Protein AF-A0A1W9VIG2-F1 (afdb_monomer)

Structure (mmCIF, N/CA/C/O backbone):
data_AF-A0A1W9VIG2-F1
#
_entry.id   AF-A0A1W9VIG2-F1
#
loop_
_atom_site.group_PDB
_atom_site.id
_atom_site.type_symbol
_atom_site.label_atom_id
_atom_site.label_alt_id
_atom_site.label_comp_id
_atom_site.label_asym_id
_atom_site.label_entity_id
_atom_site.label_seq_id
_atom_site.pdbx_PDB_ins_code
_atom_site.Cartn_x
_atom_site.Cartn_y
_atom_site.Cartn_z
_atom_site.occupancy
_atom_site.B_iso_or_equiv
_atom_site.auth_seq_id
_atom_site.auth_comp_id
_atom_site.auth_asym_id
_atom_site.auth_atom_id
_atom_site.pdbx_PDB_model_num
ATOM 1 N N . MET A 1 1 ? -9.504 15.907 23.425 1.00 57.78 1 MET A N 1
ATOM 2 C CA . MET A 1 1 ? -8.546 15.440 24.464 1.00 57.78 1 MET A CA 1
ATOM 3 C C . MET A 1 1 ? -8.395 13.930 24.316 1.00 57.78 1 MET A C 1
ATOM 5 O O . MET A 1 1 ? -9.289 13.315 23.757 1.00 57.78 1 MET A O 1
ATOM 9 N N . ALA A 1 2 ? -7.277 13.333 24.736 1.00 77.12 2 ALA A N 1
ATOM 10 C CA . ALA A 1 2 ? -7.098 11.879 24.689 1.00 77.12 2 ALA A CA 1
ATOM 11 C C . ALA A 1 2 ? -7.827 11.221 25.874 1.00 77.12 2 ALA A C 1
ATOM 13 O O . ALA A 1 2 ? -7.630 11.667 27.001 1.00 77.12 2 ALA A O 1
ATOM 14 N N . PHE A 1 3 ? -8.618 10.169 25.630 1.00 86.19 3 PHE A N 1
ATOM 15 C CA . PHE A 1 3 ? -9.227 9.380 26.706 1.00 86.19 3 PHE A CA 1
ATOM 16 C C . PHE A 1 3 ? -8.155 8.749 27.597 1.00 86.19 3 PHE A C 1
ATOM 18 O O . PHE A 1 3 ? -7.077 8.366 27.121 1.00 86.19 3 PHE A O 1
ATOM 25 N N . THR A 1 4 ? -8.461 8.634 28.885 1.00 88.88 4 THR A N 1
ATOM 26 C CA . THR A 1 4 ? -7.533 8.162 29.915 1.00 88.88 4 THR A CA 1
ATOM 27 C C . THR A 1 4 ? -7.857 6.732 30.373 1.00 88.88 4 THR A C 1
ATOM 29 O O . THR A 1 4 ? -9.026 6.363 30.479 1.00 88.88 4 THR A O 1
ATOM 32 N N . PRO A 1 5 ? -6.850 5.882 30.654 1.00 92.50 5 PRO A N 1
ATOM 33 C CA . PRO A 1 5 ? -7.079 4.578 31.278 1.00 92.50 5 PRO A CA 1
ATOM 34 C C . PRO A 1 5 ? -7.921 4.681 32.557 1.00 92.50 5 PRO A C 1
ATOM 36 O O . PRO A 1 5 ? -7.608 5.464 33.452 1.00 92.50 5 PRO A O 1
ATOM 39 N N . GLY A 1 6 ? -8.979 3.877 32.653 1.00 90.94 6 GLY A N 1
ATOM 40 C CA . GLY A 1 6 ? -9.937 3.882 33.763 1.00 90.94 6 GLY A CA 1
ATOM 41 C C . GLY A 1 6 ? -11.147 4.801 33.565 1.00 90.94 6 GLY A C 1
ATOM 42 O O . GLY A 1 6 ? -12.157 4.611 34.245 1.00 90.94 6 GLY A O 1
ATOM 43 N N . GLU A 1 7 ? -11.089 5.739 32.620 1.00 93.06 7 GLU A N 1
ATOM 44 C CA . GLU A 1 7 ? -12.222 6.579 32.227 1.00 93.06 7 GLU A CA 1
ATOM 45 C C . GLU A 1 7 ? -13.364 5.740 31.642 1.00 93.06 7 GLU A C 1
ATOM 47 O O . GLU A 1 7 ? -13.142 4.684 31.042 1.00 93.06 7 GLU A O 1
ATOM 52 N N . THR A 1 8 ? -14.602 6.200 31.819 1.00 92.38 8 THR A N 1
ATOM 53 C CA . THR A 1 8 ? -15.784 5.559 31.231 1.00 92.38 8 THR A CA 1
ATOM 54 C C . THR A 1 8 ? -16.373 6.451 30.150 1.00 92.38 8 THR A C 1
ATOM 56 O O . THR A 1 8 ? -16.914 7.514 30.439 1.00 92.38 8 THR A O 1
ATOM 59 N N . VAL A 1 9 ? -16.303 5.976 28.911 1.00 90.50 9 VAL A N 1
ATOM 60 C CA . VAL A 1 9 ? -16.833 6.631 27.716 1.00 90.50 9 VAL A CA 1
ATOM 61 C C . VAL A 1 9 ? -18.117 5.904 27.332 1.00 90.50 9 VAL A C 1
ATOM 63 O O . VAL A 1 9 ? -18.091 4.777 26.836 1.00 90.50 9 VAL A O 1
ATOM 66 N N . GLY A 1 10 ? -19.270 6.506 27.627 1.00 87.94 10 GLY A N 1
ATOM 67 C CA . GLY A 1 10 ? -20.563 5.830 27.473 1.00 87.94 10 GLY A CA 1
ATOM 68 C C . GLY A 1 10 ? -20.666 4.587 28.368 1.00 87.94 10 GLY A C 1
ATOM 69 O O . GLY A 1 10 ? -20.595 4.697 29.587 1.00 87.94 10 GLY A O 1
ATOM 70 N N . SER A 1 11 ? -20.831 3.401 27.770 1.00 90.50 11 SER A N 1
ATOM 71 C CA . SER A 1 11 ? -20.869 2.110 28.494 1.00 90.50 11 SER A CA 1
ATOM 72 C C . SER A 1 11 ? -19.514 1.389 28.534 1.00 90.50 11 SER A C 1
ATOM 74 O O . SER A 1 11 ? -19.434 0.231 28.954 1.00 90.50 11 SER A O 1
ATOM 76 N N . TYR A 1 12 ? -18.452 2.043 28.064 1.00 95.56 12 TYR A N 1
ATOM 77 C CA . TYR A 1 12 ? -17.158 1.420 27.825 1.00 95.56 12 TYR A CA 1
ATOM 78 C C . TYR A 1 12 ? -16.102 1.983 28.766 1.00 95.56 12 TYR A C 1
ATOM 80 O O . TYR A 1 12 ? -15.853 3.187 28.790 1.00 95.56 12 TYR A O 1
ATOM 88 N N . ARG A 1 13 ? -15.443 1.108 29.525 1.00 96.31 13 ARG A N 1
ATOM 89 C CA . ARG A 1 13 ? -14.324 1.501 30.385 1.00 96.31 13 ARG A CA 1
ATOM 90 C C . ARG A 1 13 ? -13.019 1.395 29.608 1.00 96.31 13 ARG A C 1
ATOM 92 O O . ARG A 1 13 ? -12.656 0.297 29.191 1.00 96.31 13 ARG A O 1
ATOM 99 N N . ILE A 1 14 ? -12.309 2.501 29.439 1.00 96.75 14 ILE A N 1
ATOM 100 C CA . ILE A 1 14 ? -11.027 2.545 28.733 1.00 96.75 14 ILE A CA 1
ATOM 101 C C . ILE A 1 14 ? -9.986 1.754 29.528 1.00 96.75 14 ILE A C 1
ATOM 103 O O . ILE A 1 14 ? -9.807 1.975 30.725 1.00 96.75 14 ILE A O 1
ATOM 107 N N . ILE A 1 15 ? -9.313 0.814 28.867 1.00 96.75 15 ILE A N 1
ATOM 108 C CA . ILE A 1 15 ? -8.236 0.014 29.459 1.00 96.75 15 ILE A CA 1
ATOM 109 C C . ILE A 1 15 ? -6.900 0.675 29.144 1.00 96.75 15 ILE A C 1
ATOM 111 O O . ILE A 1 15 ? -6.163 1.050 30.048 1.00 96.75 15 ILE A O 1
ATOM 115 N N . GLU A 1 16 ? -6.598 0.834 27.859 1.00 95.31 16 GLU A N 1
ATOM 116 C CA . GLU A 1 16 ? -5.313 1.349 27.397 1.00 95.31 16 GLU A CA 1
ATOM 117 C C . GLU A 1 16 ? -5.416 1.892 25.971 1.00 95.31 16 GLU A C 1
ATOM 119 O O . GLU A 1 16 ? -6.346 1.583 25.221 1.00 95.31 16 GLU A O 1
ATOM 124 N N . LYS A 1 17 ? -4.438 2.706 25.583 1.00 94.31 17 LYS A N 1
ATOM 125 C CA . LYS A 1 17 ? -4.266 3.163 24.206 1.00 94.31 17 LYS A CA 1
ATOM 126 C C . LYS A 1 17 ? -3.491 2.098 23.429 1.00 94.31 17 LYS A C 1
ATOM 128 O O . LYS A 1 17 ? -2.382 1.763 23.824 1.00 94.31 17 LYS A O 1
ATOM 133 N N . ILE A 1 18 ? -4.051 1.620 22.319 1.00 90.06 18 ILE A N 1
ATOM 134 C CA . ILE A 1 18 ? -3.458 0.548 21.496 1.00 90.06 18 ILE A CA 1
ATOM 135 C C . ILE A 1 18 ? -2.949 1.030 20.136 1.00 90.06 18 ILE A C 1
ATOM 137 O O . ILE A 1 18 ? -2.193 0.327 19.479 1.00 90.06 18 ILE A O 1
ATOM 141 N N . GLY A 1 19 ? -3.334 2.232 19.701 1.00 82.75 19 GLY A N 1
ATOM 142 C CA . GLY A 1 19 ? -2.876 2.781 18.428 1.00 82.75 19 GLY A CA 1
ATOM 143 C C . GLY A 1 19 ? -3.032 4.292 18.343 1.00 82.75 19 GLY A C 1
ATOM 144 O O . GLY A 1 19 ? -3.885 4.893 18.998 1.00 82.75 19 GLY A O 1
ATOM 145 N N . HIS A 1 20 ? -2.194 4.920 17.527 1.00 79.94 20 HIS A N 1
ATOM 146 C CA . HIS A 1 20 ? -2.248 6.347 17.235 1.00 79.94 20 HIS A CA 1
ATOM 147 C C . HIS A 1 20 ? -1.808 6.594 15.800 1.00 79.94 20 HIS A C 1
ATOM 149 O O . HIS A 1 20 ? -0.765 6.096 15.383 1.00 79.94 20 HIS A O 1
ATOM 155 N N . GLY A 1 21 ? -2.582 7.384 15.070 1.00 68.88 21 GLY A N 1
ATOM 156 C CA . GLY A 1 21 ? -2.207 7.907 13.764 1.00 68.88 21 GLY A CA 1
ATOM 157 C C . GLY A 1 21 ? -2.680 9.348 13.608 1.00 68.88 21 GLY A C 1
ATOM 158 O O . GLY A 1 21 ? -3.370 9.878 14.479 1.00 68.88 21 GLY A O 1
ATOM 159 N N . GLY A 1 22 ? -2.353 9.969 12.472 1.00 63.25 22 GLY A N 1
ATOM 160 C CA . GLY A 1 22 ? -2.697 11.374 12.210 1.00 63.25 22 GLY A CA 1
ATOM 161 C C . GLY A 1 22 ? -4.202 11.679 12.252 1.00 63.25 22 GLY A C 1
ATOM 162 O O . GLY A 1 22 ? -4.593 12.788 12.593 1.00 63.25 22 GLY A O 1
ATOM 163 N N . MET A 1 23 ? -5.063 10.693 11.964 1.00 69.00 23 MET A N 1
ATOM 164 C CA . MET A 1 23 ? -6.525 10.875 11.940 1.00 69.00 23 MET A CA 1
ATOM 165 C C . MET A 1 23 ? -7.241 10.505 13.232 1.00 69.00 23 MET A C 1
ATOM 167 O O . MET A 1 23 ? -8.347 10.985 13.474 1.00 69.00 23 MET A O 1
ATOM 171 N N . ALA A 1 24 ? -6.684 9.578 14.007 1.00 79.62 24 ALA A N 1
ATOM 172 C CA . ALA A 1 24 ? -7.426 8.913 15.063 1.00 79.62 24 ALA A CA 1
ATOM 173 C C . ALA A 1 24 ? -6.507 8.277 16.103 1.00 79.62 24 ALA A C 1
ATOM 175 O O . ALA A 1 24 ? -5.365 7.901 15.831 1.00 79.62 24 ALA A O 1
ATOM 176 N N . THR A 1 25 ? -7.054 8.098 17.296 1.00 87.31 25 THR A N 1
ATOM 177 C CA . THR A 1 25 ? -6.453 7.306 18.364 1.00 87.31 25 THR A CA 1
ATOM 178 C C . THR A 1 25 ? -7.357 6.119 18.666 1.00 87.31 25 THR A C 1
ATOM 180 O O . THR A 1 25 ? -8.574 6.272 18.746 1.00 87.31 25 THR A O 1
ATOM 183 N N . VAL A 1 26 ? -6.767 4.934 18.809 1.00 91.06 26 VAL A N 1
ATOM 184 C CA . VAL A 1 26 ? -7.494 3.694 19.089 1.00 91.06 26 VAL A CA 1
ATOM 185 C C . VAL A 1 26 ? -7.183 3.240 20.509 1.00 91.06 26 VAL A C 1
ATOM 187 O O . VAL A 1 26 ? -6.020 3.171 20.915 1.00 91.06 26 VAL A O 1
ATOM 190 N N . TYR A 1 27 ? -8.231 2.911 21.251 1.00 95.00 27 TYR A N 1
ATOM 191 C CA . TYR A 1 27 ? -8.174 2.436 22.625 1.00 95.00 27 TYR A CA 1
ATOM 192 C C . TYR A 1 27 ? -8.756 1.035 22.725 1.00 95.00 27 TYR A C 1
ATOM 194 O O . TYR A 1 27 ? -9.765 0.733 22.089 1.00 95.00 27 TYR A O 1
ATOM 202 N N . LYS A 1 28 ? -8.164 0.195 23.568 1.00 96.62 28 LYS A N 1
ATOM 203 C CA . LYS A 1 28 ? -8.838 -0.993 24.079 1.00 96.62 28 LYS A CA 1
ATOM 204 C C . LYS A 1 28 ? -9.769 -0.554 25.204 1.00 96.62 28 LYS A C 1
ATOM 206 O O . LYS A 1 28 ? -9.359 0.189 26.099 1.00 96.62 28 LYS A O 1
ATOM 211 N N . ALA A 1 29 ? -11.008 -1.016 25.173 1.00 97.31 29 ALA A N 1
ATOM 212 C CA . ALA A 1 29 ? -11.997 -0.737 26.200 1.00 97.31 29 ALA A CA 1
ATOM 213 C C . ALA A 1 29 ? -12.757 -2.010 26.574 1.00 97.31 29 ALA A C 1
ATOM 215 O O . ALA A 1 29 ? -12.857 -2.944 25.784 1.00 97.31 29 ALA A O 1
ATOM 216 N N . TYR A 1 30 ? -13.320 -2.029 27.773 1.00 97.38 30 TYR A N 1
ATOM 217 C CA . TYR A 1 30 ? -14.137 -3.123 28.271 1.00 97.38 30 TYR A CA 1
ATOM 218 C C . TYR A 1 30 ? -15.609 -2.715 28.287 1.00 97.38 30 TYR A C 1
ATOM 220 O O . TYR A 1 30 ? -15.977 -1.709 28.902 1.00 97.38 30 TYR A O 1
ATOM 228 N N . HIS A 1 31 ? -16.454 -3.498 27.620 1.00 96.44 31 HIS A N 1
ATOM 229 C CA . HIS A 1 31 ? -17.899 -3.313 27.602 1.00 96.44 31 HIS A CA 1
ATOM 230 C C . HIS A 1 31 ? -18.546 -4.177 28.689 1.00 96.44 31 HIS A C 1
ATOM 232 O O . HIS A 1 31 ? -18.899 -5.333 28.452 1.00 96.44 31 HIS A O 1
ATOM 238 N N . ALA A 1 32 ? -18.711 -3.607 29.884 1.00 91.75 32 ALA A N 1
ATOM 239 C CA . ALA A 1 32 ? -19.176 -4.344 31.060 1.00 91.75 32 ALA A CA 1
ATOM 240 C C . ALA A 1 32 ? -20.542 -5.045 30.895 1.00 91.75 32 ALA A C 1
ATOM 242 O O . ALA A 1 32 ? -20.654 -6.183 31.346 1.00 91.75 32 ALA A O 1
ATOM 243 N N . PRO A 1 33 ? -21.560 -4.452 30.235 1.00 92.38 33 PRO A N 1
ATOM 244 C CA . PRO A 1 33 ? -22.855 -5.114 30.054 1.00 92.38 33 PRO A CA 1
ATOM 245 C C . PRO A 1 33 ? -22.812 -6.426 29.260 1.00 92.38 33 PRO A C 1
ATOM 247 O O . PRO A 1 33 ? -23.665 -7.282 29.475 1.00 92.38 33 PRO A O 1
ATOM 250 N N . LEU A 1 34 ? -21.857 -6.581 28.334 1.00 93.38 34 LEU A N 1
ATOM 251 C CA . LEU A 1 34 ? -21.713 -7.785 27.500 1.00 93.38 34 LEU A CA 1
ATOM 252 C C . LEU A 1 34 ? -20.462 -8.606 27.834 1.00 93.38 34 LEU A C 1
ATOM 254 O O . LEU A 1 34 ? -20.159 -9.530 27.086 1.00 93.38 34 LEU A O 1
ATOM 258 N N . ASP A 1 35 ? -19.740 -8.248 28.900 1.00 94.19 35 ASP A N 1
ATOM 259 C CA . ASP A 1 35 ? -18.517 -8.925 29.354 1.00 94.19 35 ASP A CA 1
ATOM 260 C C . ASP A 1 35 ? -17.526 -9.211 28.207 1.00 94.19 35 ASP A C 1
ATOM 262 O O . ASP A 1 35 ? -17.148 -10.349 27.929 1.00 94.19 35 ASP A O 1
ATOM 266 N N . ARG A 1 36 ? -17.162 -8.161 27.454 1.00 95.69 36 ARG A N 1
ATOM 267 C CA . ARG A 1 36 ? -16.256 -8.286 26.301 1.00 95.69 36 ARG A CA 1
ATOM 268 C C . ARG A 1 36 ? -15.331 -7.091 26.125 1.00 95.69 36 ARG A C 1
ATOM 270 O O . ARG A 1 36 ? -15.713 -5.950 26.392 1.00 95.69 36 ARG A O 1
ATOM 277 N N . ASP A 1 37 ? -14.160 -7.354 25.558 1.00 97.38 37 ASP A N 1
ATOM 278 C CA . ASP A 1 37 ? -13.250 -6.318 25.074 1.00 97.38 37 ASP A CA 1
ATOM 279 C C . ASP A 1 37 ? -13.705 -5.768 23.709 1.00 97.38 37 ASP A C 1
ATOM 281 O O . ASP A 1 37 ? -14.182 -6.497 22.831 1.00 97.38 37 ASP A O 1
ATOM 285 N N . VAL A 1 38 ? -13.540 -4.461 23.524 1.00 97.06 38 VAL A N 1
ATOM 286 C CA . VAL A 1 38 ? -13.827 -3.720 22.289 1.00 97.06 38 VAL A CA 1
ATOM 287 C C . VAL A 1 38 ? -12.676 -2.774 21.959 1.00 97.06 38 VAL A C 1
ATOM 289 O O . VAL A 1 38 ? -11.892 -2.393 22.831 1.00 97.06 38 VAL A O 1
ATOM 292 N N . ALA A 1 39 ? -12.574 -2.386 20.693 1.00 95.69 39 ALA A N 1
ATOM 293 C CA . ALA A 1 39 ? -11.712 -1.294 20.270 1.00 95.69 39 ALA A CA 1
ATOM 294 C C . ALA A 1 39 ? -12.563 -0.034 20.067 1.00 95.69 39 ALA A C 1
ATOM 296 O O . ALA A 1 39 ? -13.624 -0.090 19.445 1.00 95.69 39 ALA A O 1
ATOM 297 N N . ILE A 1 40 ? -12.100 1.097 20.594 1.00 94.12 40 ILE A N 1
ATOM 298 C CA . ILE A 1 40 ? -12.727 2.411 20.436 1.00 94.12 40 ILE A CA 1
ATOM 299 C C . ILE A 1 40 ? -11.796 3.293 19.624 1.00 94.12 40 ILE A C 1
ATOM 301 O O . ILE A 1 40 ? -10.699 3.625 20.075 1.00 94.12 40 ILE A O 1
ATOM 305 N N . LYS A 1 41 ? -12.238 3.683 18.431 1.00 90.88 41 LYS A N 1
ATOM 306 C CA . LYS A 1 41 ? -11.527 4.614 17.558 1.00 90.88 41 LYS A CA 1
ATOM 307 C C . LYS A 1 41 ? -12.103 6.011 17.732 1.00 90.88 41 LYS A C 1
ATOM 309 O O . LYS A 1 41 ? -13.260 6.251 17.404 1.00 90.88 41 LYS A O 1
ATOM 314 N N . VAL A 1 42 ? -11.280 6.922 18.230 1.00 87.94 42 VAL A N 1
ATOM 315 C CA . VAL A 1 42 ? -11.617 8.327 18.478 1.00 87.94 42 VAL A CA 1
ATOM 316 C C . VAL A 1 42 ? -10.925 9.171 17.430 1.00 87.94 42 VAL A C 1
ATOM 318 O O . VAL A 1 42 ? -9.722 9.012 17.212 1.00 87.94 42 VAL A O 1
ATOM 321 N N . LEU A 1 43 ? -11.657 10.058 16.772 1.00 78.12 43 LEU A N 1
ATOM 322 C CA . LEU A 1 43 ? -11.063 10.920 15.758 1.00 78.12 43 LEU A CA 1
ATOM 323 C C . LEU A 1 43 ? -10.271 12.081 16.353 1.00 78.12 43 LEU A C 1
ATOM 325 O O . LEU A 1 43 ? -10.462 12.475 17.499 1.00 78.12 43 LEU A O 1
ATOM 329 N N . HIS A 1 44 ? -9.365 12.636 15.551 1.00 72.50 44 HIS A N 1
ATOM 330 C CA . HIS A 1 44 ? -8.559 13.776 15.955 1.00 72.50 44 HIS A CA 1
ATOM 331 C C . HIS A 1 44 ? -9.430 15.034 16.186 1.00 72.50 44 HIS A C 1
ATOM 333 O O . HIS A 1 44 ? -10.302 15.330 15.365 1.00 72.50 44 HIS A O 1
ATOM 339 N N . PRO A 1 45 ? -9.154 15.848 17.227 1.00 66.12 45 PRO A N 1
ATOM 340 C CA . PRO A 1 45 ? -9.923 17.059 17.534 1.00 66.12 45 PRO A CA 1
ATOM 341 C C . PRO A 1 45 ? -9.999 18.095 16.406 1.00 66.12 45 PRO A C 1
ATOM 343 O O . PRO A 1 45 ? -10.896 18.932 16.407 1.00 66.12 45 PRO A O 1
ATOM 346 N N . ALA A 1 46 ? -9.080 18.040 15.435 1.00 64.12 46 ALA A N 1
ATOM 347 C CA . ALA A 1 46 ? -9.103 18.894 14.244 1.00 64.12 46 ALA A CA 1
ATOM 348 C C . ALA A 1 46 ? -10.432 18.792 13.467 1.00 64.12 46 ALA A C 1
ATOM 350 O O . ALA A 1 46 ? -10.851 19.760 12.840 1.00 64.12 46 ALA A O 1
ATOM 351 N N . PHE A 1 47 ? -11.134 17.659 13.573 1.00 64.31 47 PHE A N 1
ATOM 352 C CA . PHE A 1 47 ? -12.429 17.439 12.928 1.00 64.31 47 PHE A CA 1
ATOM 353 C C . PHE A 1 47 ? -13.629 17.993 13.716 1.00 64.31 47 PHE A C 1
ATOM 355 O O . PHE A 1 47 ? -14.742 18.003 13.194 1.00 64.31 47 PHE A O 1
ATOM 362 N N . LYS A 1 48 ? -13.437 18.486 14.951 1.00 64.56 48 LYS A N 1
ATOM 363 C CA . LYS A 1 48 ? -14.523 19.019 15.800 1.00 64.56 48 LYS A CA 1
ATOM 364 C C . LYS A 1 48 ? -15.121 20.326 15.283 1.00 64.56 48 LYS A C 1
ATOM 366 O O . LYS A 1 48 ? -16.266 20.635 15.592 1.00 64.56 48 LYS A O 1
ATOM 371 N N . ASN A 1 49 ? -14.348 21.095 14.518 1.00 63.97 49 ASN A N 1
ATOM 372 C CA . ASN A 1 49 ? -14.736 22.435 14.075 1.00 63.97 49 ASN A CA 1
ATOM 373 C C . ASN A 1 49 ? -15.577 22.442 12.788 1.00 63.97 49 ASN A C 1
ATOM 375 O O . ASN A 1 49 ? -15.982 23.516 12.355 1.00 63.97 49 ASN A O 1
ATOM 379 N N . ASP A 1 50 ? -15.849 21.278 12.187 1.00 68.94 50 ASP A N 1
ATOM 380 C CA . ASP A 1 50 ? -16.727 21.141 11.022 1.00 68.94 50 ASP A CA 1
ATOM 381 C C . ASP A 1 50 ? -18.094 20.563 11.451 1.00 68.94 50 ASP A C 1
ATOM 383 O O . ASP A 1 50 ? -18.226 19.353 11.668 1.00 68.94 50 ASP A O 1
ATOM 387 N N . PRO A 1 51 ? -19.152 21.395 11.539 1.00 65.62 51 PRO A N 1
ATOM 388 C CA . PRO A 1 51 ? -20.485 20.951 11.949 1.00 65.62 51 PRO A CA 1
ATOM 389 C C . PRO A 1 51 ? -21.106 19.916 11.003 1.00 65.62 51 PRO A C 1
ATOM 391 O O . PRO A 1 51 ? -21.975 19.141 11.406 1.00 65.62 51 PRO A O 1
ATOM 394 N N . GLN A 1 52 ? -20.690 19.891 9.735 1.00 69.88 52 GLN A N 1
ATOM 395 C CA . GLN A 1 52 ? -21.191 18.929 8.761 1.00 69.88 52 GLN A CA 1
ATOM 396 C C . GLN A 1 52 ? -20.441 17.595 8.839 1.00 69.88 52 GLN A C 1
ATOM 398 O O . GLN A 1 52 ? -21.013 16.557 8.482 1.00 69.88 52 GLN A O 1
ATOM 403 N N . PHE A 1 53 ? -19.204 17.592 9.342 1.00 71.69 53 PHE A N 1
ATOM 404 C CA . PHE A 1 53 ? -18.372 16.397 9.458 1.00 71.69 53 PHE A CA 1
ATOM 405 C C . PHE A 1 53 ? -19.043 15.306 10.290 1.00 71.69 53 PHE A C 1
ATOM 407 O O . PHE A 1 53 ? -19.111 14.168 9.833 1.00 71.69 53 PHE A O 1
ATOM 414 N N . PHE A 1 54 ? -19.624 15.640 11.446 1.00 73.31 54 PHE A N 1
ATOM 415 C CA . PHE A 1 54 ? -20.303 14.656 12.298 1.00 73.31 54 PHE A CA 1
ATOM 416 C C . PHE A 1 54 ? -21.442 13.934 11.561 1.00 73.31 54 PHE A C 1
ATOM 418 O O . PHE A 1 54 ? -21.558 12.711 11.617 1.00 73.31 54 PHE A O 1
ATOM 425 N N . SER A 1 55 ? -22.252 14.677 10.799 1.00 75.69 55 SER A N 1
ATOM 426 C CA . SER A 1 55 ? -23.363 14.105 10.028 1.00 75.69 55 SER A CA 1
ATOM 427 C C . SER A 1 55 ? -22.889 13.183 8.894 1.00 75.69 55 SER A C 1
ATOM 429 O O . SER A 1 55 ? -23.495 12.135 8.648 1.00 75.69 55 SER A O 1
ATOM 431 N N . ARG A 1 56 ? -21.777 13.535 8.229 1.00 74.75 56 ARG A N 1
ATOM 432 C CA . ARG A 1 56 ? -21.132 12.692 7.211 1.00 74.75 56 ARG A CA 1
ATOM 433 C C . ARG A 1 56 ? -20.510 11.454 7.851 1.00 74.75 56 ARG A C 1
ATOM 435 O O . ARG A 1 56 ? -20.726 10.351 7.356 1.00 74.75 56 ARG A O 1
ATOM 442 N N . PHE A 1 57 ? -19.835 11.625 8.985 1.00 76.06 57 PHE A N 1
ATOM 443 C CA . PHE A 1 57 ? -19.225 10.545 9.750 1.00 76.06 57 PHE A CA 1
ATOM 444 C C . PHE A 1 57 ? -20.261 9.516 10.183 1.00 76.06 57 PHE A C 1
ATOM 446 O O . PHE A 1 57 ? -20.104 8.326 9.922 1.00 76.06 57 PHE A O 1
ATOM 453 N N . GLN A 1 58 ? -21.369 9.973 10.762 1.00 79.50 58 GLN A N 1
ATOM 454 C CA . GLN A 1 58 ? -22.462 9.101 11.165 1.00 79.50 58 GLN A CA 1
ATOM 455 C C . GLN A 1 58 ? -23.054 8.330 9.975 1.00 79.50 58 GLN A C 1
ATOM 457 O O . GLN A 1 58 ? -23.402 7.156 10.112 1.00 79.50 58 GLN A O 1
ATOM 462 N N . ARG A 1 59 ? -23.194 8.969 8.805 1.00 80.50 59 ARG A N 1
ATOM 463 C CA . ARG A 1 59 ? -23.719 8.311 7.598 1.00 80.50 59 ARG A CA 1
ATOM 464 C C . ARG A 1 59 ? -22.805 7.182 7.130 1.00 80.50 59 ARG A C 1
ATOM 466 O O . ARG A 1 59 ? -23.304 6.098 6.848 1.00 80.50 59 ARG A O 1
ATOM 473 N N . GLU A 1 60 ? -21.506 7.431 7.065 1.00 78.81 60 GLU A N 1
ATOM 474 C CA . GLU A 1 60 ? -20.518 6.450 6.607 1.00 78.81 60 GLU A CA 1
ATOM 475 C C . GLU A 1 60 ? -20.341 5.319 7.632 1.00 78.81 60 GLU A C 1
ATOM 477 O O . GLU A 1 60 ? -20.388 4.147 7.262 1.00 78.81 60 GLU A O 1
ATOM 482 N N . ALA A 1 61 ? -20.305 5.631 8.933 1.00 81.81 61 ALA A N 1
ATOM 483 C CA . ALA A 1 61 ? -20.285 4.622 9.996 1.00 81.81 61 ALA A CA 1
ATOM 484 C C . ALA A 1 61 ? -21.482 3.656 9.905 1.00 81.81 61 ALA A C 1
ATOM 486 O O . ALA A 1 61 ? -21.319 2.451 10.076 1.00 81.81 61 ALA A O 1
ATOM 487 N N . ARG A 1 62 ? -22.680 4.155 9.564 1.00 84.94 62 ARG A N 1
ATOM 488 C CA . ARG A 1 62 ? -23.875 3.314 9.346 1.00 84.94 62 ARG A CA 1
ATOM 489 C C . ARG A 1 62 ? -23.781 2.419 8.114 1.00 84.94 62 ARG A C 1
ATOM 491 O O . ARG A 1 62 ? -24.456 1.396 8.081 1.00 84.94 62 ARG A O 1
ATOM 498 N N . ILE A 1 63 ? -23.038 2.823 7.086 1.00 85.50 63 ILE A N 1
ATOM 499 C CA . ILE A 1 63 ? -22.813 1.999 5.893 1.00 85.50 63 ILE A CA 1
ATOM 500 C C . ILE A 1 63 ? -21.848 0.869 6.253 1.00 85.50 63 ILE A C 1
ATOM 502 O O . ILE A 1 63 ? -22.165 -0.294 6.025 1.00 85.50 63 ILE A O 1
ATOM 506 N N . VAL A 1 64 ? -20.731 1.201 6.904 1.00 86.00 64 VAL A N 1
ATOM 507 C CA . VAL A 1 64 ? -19.715 0.226 7.327 1.00 86.00 64 VAL A CA 1
ATOM 508 C C . VAL A 1 64 ? -20.264 -0.759 8.363 1.00 86.00 64 VAL A C 1
ATOM 510 O O . VAL A 1 64 ? -19.979 -1.948 8.279 1.00 86.00 64 VAL A O 1
ATOM 513 N N . ALA A 1 65 ? -21.114 -0.312 9.292 1.00 88.38 65 ALA A N 1
ATOM 514 C CA . ALA A 1 65 ? -21.733 -1.176 10.303 1.00 88.38 65 ALA A CA 1
ATOM 515 C C . ALA A 1 65 ? -22.682 -2.247 9.737 1.00 88.38 65 ALA A C 1
ATOM 517 O O . ALA A 1 65 ? -23.063 -3.158 10.463 1.00 88.38 65 ALA A O 1
ATOM 518 N N . LYS A 1 66 ? -23.075 -2.153 8.459 1.00 90.38 66 LYS A N 1
ATOM 519 C CA . LYS A 1 66 ? -23.867 -3.193 7.782 1.00 90.38 66 LYS A CA 1
ATOM 520 C C . LYS A 1 66 ? -23.012 -4.300 7.170 1.00 90.38 66 LYS A C 1
ATOM 522 O O . LYS A 1 66 ? -23.573 -5.284 6.699 1.00 90.38 66 LYS A O 1
ATOM 527 N N . LEU A 1 67 ? -21.692 -4.126 7.112 1.00 92.75 67 LEU A N 1
ATOM 528 C CA . LEU A 1 67 ? -20.798 -5.126 6.546 1.00 92.75 67 LEU A CA 1
ATOM 529 C C . LEU A 1 67 ? -20.628 -6.282 7.536 1.00 92.75 67 LEU A C 1
ATOM 531 O O . LEU A 1 67 ? -20.080 -6.112 8.625 1.00 92.75 67 LEU A O 1
ATOM 535 N N . GLU A 1 68 ? -21.061 -7.470 7.127 1.00 93.94 68 GLU A N 1
ATOM 536 C CA . GLU A 1 68 ? -20.955 -8.707 7.899 1.00 93.94 68 GLU A CA 1
ATOM 537 C C . GLU A 1 68 ? -20.142 -9.735 7.107 1.00 93.94 68 GLU A C 1
ATOM 539 O O . GLU A 1 68 ? -20.652 -10.422 6.223 1.00 93.94 68 GLU A O 1
ATOM 544 N N . HIS A 1 69 ? -18.850 -9.840 7.420 1.00 96.88 69 HIS A N 1
ATOM 545 C CA . HIS A 1 69 ? -17.937 -10.758 6.743 1.00 96.88 69 HIS A CA 1
ATOM 546 C C . HIS A 1 69 ? -16.870 -11.285 7.707 1.00 96.88 69 HIS A C 1
ATOM 548 O O . HIS A 1 69 ? -16.399 -10.560 8.582 1.00 96.88 69 HIS A O 1
ATOM 554 N N . SER A 1 70 ? -16.438 -12.538 7.529 1.00 96.06 70 SER A N 1
ATOM 555 C CA . SER A 1 70 ? -15.458 -13.196 8.410 1.00 96.06 70 SER A CA 1
ATOM 556 C C . SER A 1 70 ? -14.095 -12.504 8.455 1.00 96.06 70 SER A C 1
ATOM 558 O O . SER A 1 70 ? -13.366 -12.666 9.428 1.00 96.06 70 SER A O 1
ATOM 560 N N . ASN A 1 71 ? -13.756 -11.745 7.411 1.00 97.31 71 ASN A N 1
ATOM 561 C CA . ASN A 1 71 ? -12.475 -11.050 7.256 1.00 97.31 71 ASN A CA 1
ATOM 562 C C . ASN A 1 71 ? -12.608 -9.521 7.273 1.00 97.31 71 ASN A C 1
ATOM 564 O O . ASN A 1 71 ? -11.690 -8.831 6.846 1.00 97.31 71 ASN A O 1
ATOM 568 N N . ILE A 1 72 ? -13.733 -8.982 7.749 1.00 96.62 72 ILE A N 1
ATOM 569 C CA . ILE A 1 72 ? -13.906 -7.546 8.020 1.00 96.62 72 ILE A CA 1
ATOM 570 C C . ILE A 1 72 ? -14.088 -7.382 9.525 1.00 96.62 72 ILE A C 1
ATOM 572 O O . ILE A 1 72 ? -14.832 -8.146 10.138 1.00 96.62 72 ILE A O 1
ATOM 576 N N . VAL A 1 73 ? -13.410 -6.409 10.137 1.00 95.38 73 VAL A N 1
ATOM 577 C CA . VAL A 1 73 ? -13.602 -6.095 11.559 1.00 95.38 73 VAL A CA 1
ATOM 578 C C . VAL A 1 73 ? -15.018 -5.542 11.765 1.00 95.38 73 VAL A C 1
ATOM 580 O O . VAL A 1 73 ? -15.328 -4.473 11.238 1.00 95.38 73 VAL A O 1
ATOM 583 N N . PRO A 1 74 ? -15.885 -6.217 12.547 1.00 93.50 74 PRO A N 1
ATOM 584 C CA . PRO A 1 74 ? -17.241 -5.736 12.769 1.00 93.50 74 PRO A CA 1
ATOM 585 C C . PRO A 1 74 ? -17.258 -4.413 13.535 1.00 93.50 74 PRO A C 1
ATOM 587 O O . PRO A 1 74 ? -16.609 -4.276 14.579 1.00 93.50 74 PRO A O 1
ATOM 590 N N . VAL A 1 75 ? -18.059 -3.470 13.048 1.00 92.62 75 VAL A N 1
ATOM 591 C CA . VAL A 1 75 ? -18.387 -2.225 13.746 1.00 92.62 75 VAL A CA 1
ATOM 592 C C . VAL A 1 75 ? -19.660 -2.453 14.552 1.00 92.62 75 VAL A C 1
ATOM 594 O O . VAL A 1 75 ? -20.689 -2.837 14.007 1.00 92.62 75 VAL A O 1
ATOM 597 N N . TYR A 1 76 ? -19.585 -2.239 15.862 1.00 91.50 76 TYR A N 1
ATOM 598 C CA . TYR A 1 76 ? -20.696 -2.483 16.779 1.00 91.50 76 TYR A CA 1
ATOM 599 C C . TYR A 1 76 ? -21.558 -1.252 17.011 1.00 91.50 76 TYR A C 1
ATOM 601 O O . TYR A 1 76 ? -22.769 -1.386 17.159 1.00 91.50 76 TYR A O 1
ATOM 609 N N . ASP A 1 77 ? -20.936 -0.079 17.112 1.00 88.81 77 ASP A N 1
ATOM 610 C CA . ASP A 1 77 ? -21.637 1.134 17.516 1.00 88.81 77 ASP A CA 1
ATOM 611 C C . ASP A 1 77 ? -20.897 2.395 17.055 1.00 88.81 77 ASP A C 1
ATOM 613 O O . ASP A 1 77 ? -19.692 2.376 16.793 1.00 88.81 77 ASP A O 1
ATOM 617 N N . PHE A 1 78 ? -21.627 3.501 16.994 1.00 87.19 78 PHE A N 1
ATOM 618 C CA . PHE A 1 78 ? -21.109 4.840 16.754 1.00 87.19 78 PHE A CA 1
ATOM 619 C C . PHE A 1 78 ? -21.805 5.824 17.691 1.00 87.19 78 PHE A C 1
ATOM 621 O O . PHE A 1 78 ? -23.036 5.889 17.723 1.00 87.19 78 PHE A O 1
ATOM 628 N N . SER A 1 79 ? -21.028 6.634 18.405 1.00 88.06 79 SER A N 1
ATOM 629 C CA . SER A 1 79 ? -21.570 7.591 19.366 1.00 88.06 79 SER A CA 1
ATOM 630 C C . SER A 1 79 ? -20.625 8.780 19.572 1.00 88.06 79 SER A C 1
ATOM 632 O O . SER A 1 79 ? -19.612 8.922 18.884 1.00 88.06 79 SER A O 1
ATOM 634 N N . GLU A 1 80 ? -20.976 9.664 20.500 1.00 86.38 80 GLU A N 1
ATOM 635 C CA . GLU A 1 80 ? -20.167 10.811 20.901 1.00 86.38 80 GLU A CA 1
ATOM 636 C C . GLU A 1 80 ? -19.969 10.849 22.416 1.00 86.38 80 GLU A C 1
ATOM 638 O O . GLU A 1 80 ? -20.817 10.398 23.192 1.00 86.38 80 GLU A O 1
ATOM 643 N N . HIS A 1 81 ? -18.834 11.389 22.847 1.00 86.31 81 HIS A N 1
ATOM 644 C CA . HIS A 1 81 ? -18.559 11.665 24.251 1.00 86.31 81 HIS A CA 1
ATOM 645 C C . HIS A 1 81 ? -17.878 13.022 24.369 1.00 86.31 81 HIS A C 1
ATOM 647 O O . HIS A 1 81 ? -16.838 13.241 23.757 1.00 86.31 81 HIS A O 1
ATOM 653 N N . GLU A 1 82 ? -18.496 13.956 25.097 1.00 84.00 82 GLU A N 1
ATOM 654 C CA . GLU A 1 82 ? -17.988 15.332 25.251 1.00 84.00 82 GLU A CA 1
ATOM 655 C C . GLU A 1 82 ? -17.670 16.019 23.901 1.00 84.00 82 GLU A C 1
ATOM 657 O O . GLU A 1 82 ? -16.674 16.731 23.727 1.00 84.00 82 GLU A O 1
ATOM 662 N N . GLY A 1 83 ? -18.524 15.760 22.903 1.00 78.31 83 GLY A N 1
ATOM 663 C CA . GLY A 1 83 ? -18.375 16.267 21.538 1.00 78.31 83 GLY A CA 1
ATOM 664 C C . GLY A 1 83 ? -17.232 15.634 20.734 1.00 78.31 83 GLY A C 1
ATOM 665 O O . GLY A 1 83 ? -16.904 16.139 19.664 1.00 78.31 83 GLY A O 1
ATOM 666 N N . GLU A 1 84 ? -16.589 14.571 21.226 1.00 79.88 84 GLU A N 1
ATOM 667 C CA . GLU A 1 84 ? -15.667 13.737 20.446 1.00 79.88 84 GLU A CA 1
ATOM 668 C C . GLU A 1 84 ? -16.440 12.543 19.848 1.00 79.88 84 GLU A C 1
ATOM 670 O O . GLU A 1 84 ? -16.927 11.692 20.604 1.00 79.88 84 GLU A O 1
ATOM 675 N N . PRO A 1 85 ? -16.572 12.441 18.513 1.00 82.06 85 PRO A N 1
ATOM 676 C CA . PRO A 1 85 ? -17.141 11.258 17.879 1.00 82.06 85 PRO A CA 1
ATOM 677 C C . PRO A 1 85 ? -16.206 10.055 18.030 1.00 82.06 85 PRO A C 1
ATOM 679 O O . PRO A 1 85 ? -14.989 10.161 17.830 1.00 82.06 85 PRO A O 1
ATOM 682 N N . TYR A 1 86 ? -16.781 8.889 18.316 1.00 88.25 86 TYR A N 1
ATOM 683 C CA . TYR A 1 86 ? -16.043 7.634 18.387 1.00 88.25 86 TYR A CA 1
ATOM 684 C C . TYR A 1 86 ? -16.803 6.469 17.752 1.00 88.25 86 TYR A C 1
ATOM 686 O O . TYR A 1 86 ? -18.034 6.413 17.736 1.00 88.25 86 TYR A O 1
ATOM 694 N N . LEU A 1 87 ? -16.032 5.513 17.241 1.00 90.06 87 LEU A N 1
ATOM 695 C CA . LEU A 1 87 ? -16.513 4.264 16.668 1.00 90.06 87 LEU A CA 1
ATOM 696 C C . LEU A 1 87 ? -16.131 3.103 17.583 1.00 90.06 87 LEU A C 1
ATOM 698 O O . LEU A 1 87 ? -14.978 3.006 18.008 1.00 90.06 87 LEU A O 1
ATOM 702 N N . VAL A 1 88 ? -17.080 2.217 17.864 1.00 92.81 88 VAL A N 1
ATOM 703 C CA . VAL A 1 88 ? -16.854 0.991 18.632 1.00 92.81 88 VAL A CA 1
ATOM 704 C C . VAL A 1 88 ? -16.824 -0.180 17.671 1.00 92.81 88 VAL A C 1
ATOM 706 O O . VAL A 1 88 ? -17.765 -0.402 16.912 1.00 92.81 88 VAL A O 1
ATOM 709 N N . MET A 1 89 ? -15.759 -0.962 17.729 1.00 94.44 89 MET A N 1
ATOM 710 C CA . MET A 1 89 ? -15.542 -2.105 16.852 1.00 94.44 89 MET A CA 1
ATOM 711 C C . MET A 1 89 ? -15.014 -3.303 17.633 1.00 94.44 89 MET A C 1
ATOM 713 O O . MET A 1 89 ? -14.622 -3.199 18.803 1.00 94.44 89 MET A O 1
ATOM 717 N N . ARG A 1 90 ? -15.029 -4.472 16.997 1.00 95.25 90 ARG A N 1
ATOM 718 C CA . ARG A 1 90 ? -14.432 -5.679 17.567 1.00 95.25 90 ARG A CA 1
ATOM 719 C C . ARG A 1 90 ? -12.969 -5.423 17.917 1.00 95.25 90 ARG A C 1
ATOM 721 O O . ARG A 1 90 ? -12.196 -4.975 17.080 1.00 95.25 90 ARG A O 1
ATOM 728 N N . TYR A 1 91 ? -12.587 -5.769 19.145 1.00 95.81 91 TYR A N 1
ATOM 729 C CA . TYR A 1 91 ? -11.177 -5.891 19.483 1.00 95.81 91 TYR A CA 1
ATOM 730 C C . TYR A 1 91 ? -10.627 -7.169 18.846 1.00 95.81 91 TYR A C 1
ATOM 732 O O . TYR A 1 91 ? -11.096 -8.273 19.139 1.00 95.81 91 TYR A O 1
ATOM 740 N N . VAL A 1 92 ? -9.667 -7.011 17.941 1.00 94.62 92 VAL A N 1
ATOM 741 C CA . VAL A 1 92 ? -8.931 -8.114 17.323 1.00 94.62 92 VAL A CA 1
ATOM 742 C C . VAL A 1 92 ? -7.577 -8.195 18.013 1.00 94.62 92 VAL A C 1
ATOM 744 O O . VAL A 1 92 ? -6.798 -7.248 17.966 1.00 94.62 92 VAL A O 1
ATOM 747 N N . GLN A 1 93 ? -7.314 -9.313 18.688 1.00 92.88 93 GLN A N 1
ATOM 748 C CA . GLN A 1 93 ? -6.022 -9.560 19.316 1.00 92.88 93 GLN A CA 1
ATOM 749 C C . GLN A 1 93 ? -5.033 -10.039 18.251 1.00 92.88 93 GLN A C 1
ATOM 751 O O . GLN A 1 93 ? -5.178 -11.143 17.727 1.00 92.88 93 GLN A O 1
ATOM 756 N N . GLY A 1 94 ? -4.044 -9.211 17.934 1.00 92.31 94 GLY A N 1
ATOM 757 C CA . GLY A 1 94 ? -3.064 -9.483 16.892 1.00 92.31 94 GLY A CA 1
ATOM 758 C C . GLY A 1 94 ? -2.293 -8.229 16.496 1.00 92.31 94 GLY A C 1
ATOM 759 O O . GLY A 1 94 ? -2.548 -7.149 17.033 1.00 92.31 94 GLY A O 1
ATOM 760 N N . ASP A 1 95 ? -1.387 -8.391 15.541 1.00 91.94 95 ASP A N 1
ATOM 761 C CA . ASP A 1 95 ? -0.586 -7.309 14.973 1.00 91.94 95 ASP A CA 1
ATOM 762 C C . ASP A 1 95 ? -1.127 -6.908 13.598 1.00 91.94 95 ASP A C 1
ATOM 764 O O . ASP A 1 95 ? -1.949 -7.596 12.998 1.00 91.94 95 ASP A O 1
ATOM 768 N N . THR A 1 96 ? -0.696 -5.759 13.085 1.00 93.88 96 THR A N 1
ATOM 769 C CA . THR A 1 96 ? -0.986 -5.398 11.687 1.00 93.88 96 THR A CA 1
ATOM 770 C C . THR A 1 96 ? 0.026 -6.061 10.753 1.00 93.88 96 THR A C 1
ATOM 772 O O . THR A 1 96 ? 1.089 -6.490 11.192 1.00 93.88 96 THR A O 1
ATOM 775 N N . LEU A 1 97 ? -0.247 -6.101 9.451 1.00 95.12 97 LEU A N 1
ATOM 776 C CA . LEU A 1 97 ? 0.719 -6.577 8.460 1.00 95.12 97 LEU A CA 1
ATOM 777 C C . LEU A 1 97 ? 1.976 -5.686 8.424 1.00 95.12 97 LEU A C 1
ATOM 779 O O . LEU A 1 97 ? 3.060 -6.161 8.110 1.00 95.12 97 LEU A O 1
ATOM 783 N N . LYS A 1 98 ? 1.865 -4.404 8.798 1.00 91.88 98 LYS A N 1
ATOM 784 C CA . LYS A 1 98 ? 2.964 -3.430 8.695 1.00 91.88 98 LYS A CA 1
ATOM 785 C C . LYS A 1 98 ? 4.259 -3.859 9.422 1.00 91.88 98 LYS A C 1
ATOM 787 O O . LYS A 1 98 ? 5.287 -3.888 8.755 1.00 91.88 98 LYS A O 1
ATOM 792 N N . PRO A 1 99 ? 4.267 -4.210 10.726 1.00 87.81 99 PRO A N 1
ATOM 793 C CA . PRO A 1 99 ? 5.464 -4.742 11.386 1.00 87.81 99 PRO A CA 1
ATOM 794 C C . PRO A 1 99 ? 6.032 -6.011 10.745 1.00 87.81 99 PRO A C 1
ATOM 796 O O . PRO A 1 99 ? 7.231 -6.242 10.820 1.00 87.81 99 PRO A O 1
ATOM 799 N N . HIS A 1 100 ? 5.195 -6.832 10.105 1.00 87.62 100 HIS A N 1
ATOM 800 C CA . HIS A 1 100 ? 5.661 -8.061 9.467 1.00 87.62 100 HIS A CA 1
ATOM 801 C C . HIS A 1 100 ? 6.492 -7.752 8.217 1.00 87.62 100 HIS A C 1
ATOM 803 O O . HIS A 1 100 ? 7.512 -8.398 8.006 1.00 87.62 100 HIS A O 1
ATOM 809 N N . LEU A 1 101 ? 6.112 -6.725 7.447 1.00 88.25 101 LEU A N 1
ATOM 810 C CA . LEU A 1 101 ? 6.850 -6.285 6.254 1.00 88.25 101 LEU A CA 1
ATOM 811 C C . LEU A 1 101 ? 8.162 -5.557 6.585 1.00 88.25 101 LEU A C 1
ATOM 813 O O . LEU A 1 101 ? 9.043 -5.454 5.739 1.00 88.25 101 LEU A O 1
ATOM 817 N N . GLN A 1 102 ? 8.343 -5.100 7.829 1.00 81.81 102 GLN A N 1
ATOM 818 C CA . GLN A 1 102 ? 9.625 -4.543 8.282 1.00 81.81 102 GLN A CA 1
ATOM 819 C C . GLN A 1 102 ? 10.730 -5.603 8.379 1.00 81.81 102 GLN A C 1
ATOM 821 O O . GLN A 1 102 ? 11.904 -5.244 8.387 1.00 81.81 102 GLN A O 1
ATOM 826 N N . ASN A 1 103 ? 10.366 -6.888 8.433 1.00 76.38 103 ASN A N 1
ATOM 827 C CA . ASN A 1 103 ? 11.314 -8.002 8.481 1.00 76.38 103 ASN A CA 1
ATOM 828 C C . ASN A 1 103 ? 11.785 -8.450 7.084 1.00 76.38 103 ASN A C 1
ATOM 830 O O . ASN A 1 103 ? 12.520 -9.428 6.986 1.00 76.38 103 ASN A O 1
ATOM 834 N N . GLY A 1 104 ? 11.364 -7.758 6.020 1.00 80.75 104 GLY A N 1
ATOM 835 C CA . GLY A 1 104 ? 11.698 -8.084 4.635 1.00 80.75 104 GLY A CA 1
ATOM 836 C C . GLY A 1 104 ? 10.522 -8.661 3.835 1.00 80.75 104 GLY A C 1
ATOM 837 O O . GLY A 1 104 ? 9.391 -8.710 4.332 1.00 80.75 104 GLY A O 1
ATOM 838 N N . PRO A 1 105 ? 10.771 -9.063 2.574 1.00 88.81 105 PRO A N 1
ATOM 839 C CA . PRO A 1 105 ? 9.750 -9.645 1.711 1.00 88.81 105 PRO A CA 1
ATOM 840 C C . PRO A 1 105 ? 9.220 -10.972 2.269 1.00 88.81 105 PRO A C 1
ATOM 842 O O . PRO A 1 105 ? 9.944 -11.765 2.871 1.00 88.81 105 PRO A O 1
ATOM 845 N N . LEU A 1 106 ? 7.941 -11.229 2.026 1.00 89.25 106 LEU A N 1
ATOM 846 C CA . LEU A 1 106 ? 7.265 -12.476 2.351 1.00 89.25 106 LEU A CA 1
ATOM 847 C C . LEU A 1 106 ? 7.474 -13.510 1.246 1.00 89.25 106 LEU A C 1
ATOM 849 O O . LEU A 1 106 ? 7.529 -13.190 0.057 1.00 89.25 106 LEU A O 1
ATOM 853 N N . LEU A 1 107 ? 7.478 -14.784 1.637 1.00 87.75 107 LEU A N 1
ATOM 854 C CA . LEU A 1 107 ? 7.443 -15.882 0.676 1.00 87.75 107 LEU A CA 1
ATOM 855 C C . LEU A 1 107 ? 6.146 -15.819 -0.153 1.00 87.75 107 LEU A C 1
ATOM 857 O O . LEU A 1 107 ? 5.077 -15.568 0.417 1.00 87.75 107 LEU A O 1
ATOM 861 N N . PRO A 1 108 ? 6.170 -16.153 -1.457 1.00 85.12 108 PRO A N 1
ATOM 862 C CA . PRO A 1 108 ? 4.978 -16.088 -2.307 1.00 85.12 108 PRO A CA 1
ATOM 863 C C . PRO A 1 108 ? 3.772 -16.876 -1.769 1.00 85.12 108 PRO A C 1
ATOM 865 O O . PRO A 1 108 ? 2.630 -16.419 -1.840 1.00 85.12 108 PRO A O 1
ATOM 868 N N . ALA A 1 109 ? 4.018 -18.040 -1.161 1.00 84.88 109 ALA A N 1
ATOM 869 C CA . ALA A 1 109 ? 2.974 -18.851 -0.535 1.00 84.88 109 ALA A CA 1
ATOM 870 C C . ALA A 1 109 ? 2.327 -18.155 0.677 1.00 84.88 109 ALA A C 1
ATOM 872 O O . ALA A 1 109 ? 1.118 -18.269 0.895 1.00 84.88 109 ALA A O 1
ATOM 873 N N . GLU A 1 110 ? 3.113 -17.416 1.461 1.00 89.75 110 GLU A N 1
ATOM 874 C CA . GLU A 1 110 ? 2.585 -16.622 2.566 1.00 89.75 110 GLU A CA 1
ATOM 875 C C . GLU A 1 110 ? 1.815 -15.406 2.052 1.00 89.75 110 GLU A C 1
ATOM 877 O O . GLU A 1 110 ? 0.713 -15.141 2.539 1.00 89.75 110 GLU A O 1
ATOM 882 N N . ALA A 1 111 ? 2.329 -14.727 1.023 1.00 91.31 111 ALA A N 1
ATOM 883 C CA . ALA A 1 111 ? 1.623 -13.618 0.400 1.00 91.31 111 ALA A CA 1
ATOM 884 C C . ALA A 1 111 ? 0.234 -14.046 -0.100 1.00 91.31 111 ALA A C 1
ATOM 886 O O . ALA A 1 111 ? -0.760 -13.409 0.241 1.00 91.31 111 ALA A O 1
ATOM 887 N N . LEU A 1 112 ? 0.121 -15.189 -0.783 1.00 88.12 112 LEU A N 1
ATOM 888 C CA . LEU A 1 112 ? -1.172 -15.764 -1.183 1.00 88.12 112 LEU A CA 1
ATOM 889 C C . LEU A 1 112 ? -2.108 -16.036 -0.007 1.00 88.12 112 LEU A C 1
ATOM 891 O O . LEU A 1 112 ? -3.293 -15.690 -0.056 1.00 88.12 112 LEU A O 1
ATOM 895 N N . ARG A 1 113 ? -1.584 -16.675 1.046 1.00 91.56 113 ARG A N 1
ATOM 896 C CA . ARG A 1 113 ? -2.355 -17.019 2.246 1.00 91.56 113 ARG A CA 1
ATOM 897 C C . ARG A 1 113 ? -2.977 -15.773 2.875 1.00 91.56 113 ARG A C 1
ATOM 899 O O . ARG A 1 113 ? -4.114 -15.837 3.337 1.00 91.56 113 ARG A O 1
ATOM 906 N N . LEU A 1 114 ? -2.241 -14.663 2.888 1.00 94.81 114 LEU A N 1
ATOM 907 C CA . LEU A 1 114 ? -2.688 -13.385 3.441 1.00 94.81 114 LEU A CA 1
ATOM 908 C C . LEU A 1 114 ? -3.590 -12.597 2.483 1.00 94.81 114 LEU A C 1
ATOM 910 O O . LEU A 1 114 ? -4.529 -11.944 2.934 1.00 94.81 114 LEU A O 1
ATOM 914 N N . MET A 1 115 ? -3.354 -12.690 1.174 1.00 94.88 115 MET A N 1
ATOM 915 C CA . MET A 1 115 ? -4.120 -11.966 0.157 1.00 94.88 115 MET A CA 1
ATOM 916 C C . MET A 1 115 ? -5.528 -12.523 -0.031 1.00 94.88 115 MET A C 1
ATOM 918 O O . MET A 1 115 ? -6.467 -11.747 -0.193 1.00 94.88 115 MET A O 1
ATOM 922 N N . ARG A 1 116 ? -5.721 -13.846 0.045 1.00 95.31 116 ARG A N 1
ATOM 923 C CA . ARG A 1 116 ? -7.042 -14.459 -0.188 1.00 95.31 116 ARG A CA 1
ATOM 924 C C . ARG A 1 116 ? -8.143 -13.898 0.726 1.00 95.31 116 ARG A C 1
ATOM 926 O O . ARG A 1 116 ? -9.183 -13.492 0.205 1.00 95.31 116 ARG A O 1
ATOM 933 N N . PRO A 1 117 ? -7.962 -13.831 2.061 1.00 97.19 117 PRO A N 1
ATOM 934 C CA . PRO A 1 117 ? -8.957 -13.226 2.944 1.00 97.19 117 PRO A CA 1
ATOM 935 C C . PRO A 1 117 ? -9.224 -11.743 2.657 1.00 97.19 117 PRO A C 1
ATOM 937 O O . PRO A 1 117 ? -10.372 -11.308 2.758 1.00 97.19 117 PRO A O 1
ATOM 940 N N . VAL A 1 118 ? -8.189 -10.978 2.288 1.00 98.00 118 VAL A N 1
ATOM 941 C CA . VAL A 1 118 ? -8.303 -9.546 1.963 1.00 98.00 118 VAL A CA 1
ATOM 942 C C . VAL A 1 118 ? -9.106 -9.353 0.677 1.00 98.00 118 VAL A C 1
ATOM 944 O O . VAL A 1 118 ? -10.050 -8.563 0.662 1.00 98.00 118 VAL A O 1
ATOM 947 N N . CYS A 1 119 ? -8.809 -10.130 -0.368 1.00 97.75 119 CYS A N 1
ATOM 948 C CA . CYS A 1 119 ? -9.565 -10.124 -1.617 1.00 97.75 119 CYS A CA 1
ATOM 949 C C . CYS A 1 119 ? -11.040 -10.479 -1.391 1.00 97.75 119 CYS A C 1
ATOM 951 O O . CYS A 1 119 ? -11.912 -9.785 -1.905 1.00 97.75 119 CYS A O 1
ATOM 953 N N . ASN A 1 120 ? -11.330 -11.503 -0.579 1.00 97.38 120 ASN A N 1
ATOM 954 C CA . ASN A 1 120 ? -12.705 -11.890 -0.242 1.00 97.38 120 ASN A CA 1
ATOM 955 C C . ASN A 1 120 ? -13.460 -10.781 0.512 1.00 97.38 120 ASN A C 1
ATOM 957 O O . ASN A 1 120 ? -14.624 -10.519 0.218 1.00 97.38 120 ASN A O 1
ATOM 961 N N . ALA A 1 121 ? -12.802 -10.113 1.467 1.00 97.44 121 ALA A N 1
ATOM 962 C CA . ALA A 1 121 ? -13.388 -8.994 2.203 1.00 97.44 121 ALA A CA 1
ATOM 963 C C . ALA A 1 121 ? -13.721 -7.806 1.288 1.00 97.44 121 ALA A C 1
ATOM 965 O O . ALA A 1 121 ? -14.816 -7.250 1.371 1.00 97.44 121 ALA A O 1
ATOM 966 N N . LEU A 1 122 ? -12.792 -7.432 0.407 1.00 97.69 122 LEU A N 1
ATOM 967 C CA . LEU A 1 122 ? -12.977 -6.336 -0.545 1.00 97.69 122 LEU A CA 1
ATOM 968 C C . LEU A 1 122 ? -14.067 -6.642 -1.570 1.00 97.69 122 LEU A C 1
ATOM 970 O O . LEU A 1 122 ? -14.952 -5.820 -1.771 1.00 97.69 122 LEU A O 1
ATOM 974 N N . ALA A 1 123 ? -14.042 -7.844 -2.144 1.00 97.62 123 ALA A N 1
ATOM 975 C CA . ALA A 1 123 ? -15.086 -8.365 -3.018 1.00 97.62 123 ALA A CA 1
ATOM 976 C C . ALA A 1 123 ? -16.483 -8.212 -2.399 1.00 97.62 123 ALA A C 1
ATOM 978 O O . ALA A 1 123 ? -17.368 -7.601 -2.993 1.00 97.62 123 ALA A O 1
ATOM 979 N N . TYR A 1 124 ? -16.654 -8.711 -1.171 1.00 97.62 124 TYR A N 1
ATOM 980 C CA . TYR A 1 124 ? -17.911 -8.591 -0.439 1.00 97.62 124 TYR A CA 1
ATOM 981 C C . TYR A 1 124 ? -18.322 -7.125 -0.236 1.00 97.62 124 TYR A C 1
ATOM 983 O O . TYR A 1 124 ? -19.476 -6.771 -0.470 1.00 97.62 124 TYR A O 1
ATOM 991 N N . ALA A 1 125 ? -17.396 -6.257 0.180 1.00 95.81 125 ALA A N 1
ATOM 992 C CA . ALA A 1 125 ? -17.696 -4.843 0.391 1.00 95.81 125 ALA A CA 1
ATOM 993 C C . ALA A 1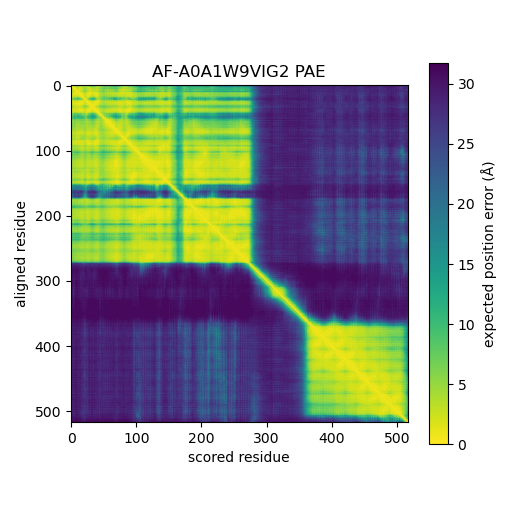 125 ? -18.104 -4.135 -0.913 1.00 95.81 125 ALA A C 1
ATOM 995 O O . ALA A 1 125 ? -19.075 -3.374 -0.916 1.00 95.81 125 ALA A O 1
ATOM 996 N N . HIS A 1 126 ? -17.420 -4.427 -2.023 1.00 95.75 126 HIS A N 1
ATOM 997 C CA . HIS A 1 126 ? -17.729 -3.887 -3.349 1.00 95.75 126 HIS A CA 1
ATOM 998 C C . HIS A 1 126 ? -19.123 -4.312 -3.821 1.00 95.75 126 HIS A C 1
ATOM 1000 O O . HIS A 1 126 ? -19.873 -3.461 -4.297 1.00 95.75 126 HIS A O 1
ATOM 1006 N N . ASP A 1 127 ? -19.519 -5.568 -3.590 1.00 95.75 127 ASP A N 1
ATOM 1007 C CA . ASP A 1 127 ? -20.874 -6.064 -3.885 1.00 95.75 127 ASP A CA 1
ATOM 1008 C C . ASP A 1 127 ? -21.957 -5.345 -3.057 1.00 95.75 127 ASP A C 1
ATOM 1010 O O . ASP A 1 127 ? -23.098 -5.199 -3.499 1.00 95.75 127 ASP A O 1
ATOM 1014 N N . GLN A 1 128 ? -21.607 -4.851 -1.864 1.00 93.69 128 GLN A N 1
ATOM 1015 C CA . GLN A 1 128 ? -22.473 -3.999 -1.036 1.00 93.69 128 GLN A CA 1
ATOM 1016 C C . GLN A 1 128 ? -22.397 -2.504 -1.410 1.00 93.69 128 GLN A C 1
ATOM 1018 O O . GLN A 1 128 ? -23.023 -1.668 -0.753 1.00 93.69 128 GLN A O 1
ATOM 1023 N N . GLY A 1 129 ? -21.642 -2.141 -2.451 1.00 90.88 129 GLY A N 1
ATOM 1024 C CA . GLY A 1 129 ? -21.450 -0.759 -2.895 1.00 90.88 129 GLY A CA 1
ATOM 1025 C C . GLY A 1 129 ? -20.534 0.069 -1.988 1.00 90.88 129 GLY A C 1
ATOM 1026 O O . GLY A 1 129 ? -20.622 1.301 -1.988 1.00 90.88 129 GLY A O 1
ATOM 1027 N N . VAL A 1 130 ? -19.676 -0.579 -1.195 1.00 91.50 130 VAL A N 1
ATOM 1028 C CA . VAL A 1 130 ? -18.762 0.068 -0.246 1.00 91.50 130 VAL A CA 1
ATOM 1029 C C . VAL A 1 130 ? -17.319 -0.090 -0.710 1.00 91.50 130 VAL A C 1
ATOM 1031 O O . VAL A 1 130 ? -16.832 -1.200 -0.874 1.00 91.50 130 VAL A O 1
ATOM 1034 N N . LEU A 1 131 ? -16.616 1.032 -0.873 1.00 91.75 131 LEU A N 1
ATOM 1035 C CA . LEU A 1 131 ? -15.181 1.064 -1.180 1.00 91.75 131 LEU A CA 1
ATOM 1036 C C . LEU A 1 131 ? -14.362 1.263 0.095 1.00 91.75 131 LEU A C 1
ATOM 1038 O O . LEU A 1 131 ? -14.784 2.007 0.987 1.00 91.75 131 LEU A O 1
ATOM 1042 N N . HIS A 1 132 ? -13.171 0.678 0.156 1.00 93.44 132 HIS A N 1
ATOM 1043 C CA . HIS A 1 132 ? -12.279 0.825 1.300 1.00 93.44 132 HIS A CA 1
ATOM 1044 C C . HIS A 1 132 ? -11.539 2.173 1.297 1.00 93.44 132 HIS A C 1
ATOM 1046 O O . HIS A 1 132 ? -11.612 2.913 2.281 1.00 93.44 132 HIS A O 1
ATOM 1052 N N . ARG A 1 133 ? -10.881 2.518 0.180 1.00 89.00 133 ARG A N 1
ATOM 1053 C CA . ARG A 1 133 ? -10.174 3.783 -0.133 1.00 89.00 133 ARG A CA 1
ATOM 1054 C C . ARG A 1 133 ? -8.888 4.084 0.642 1.00 89.00 133 ARG A C 1
ATOM 1056 O O . ARG A 1 133 ? -8.242 5.086 0.356 1.00 89.00 133 ARG A O 1
ATOM 1063 N N . ASP A 1 134 ? -8.527 3.258 1.616 1.00 89.06 134 ASP A N 1
ATOM 1064 C CA . ASP A 1 134 ? -7.282 3.380 2.398 1.00 89.06 134 ASP A CA 1
ATOM 1065 C C . ASP A 1 134 ? -6.637 2.004 2.634 1.00 89.06 134 ASP A C 1
ATOM 1067 O O . ASP A 1 134 ? -6.372 1.608 3.767 1.00 89.06 134 ASP A O 1
ATOM 1071 N N . ILE A 1 135 ? -6.497 1.194 1.581 1.00 94.62 135 ILE A N 1
ATOM 1072 C CA . ILE A 1 135 ? -5.849 -0.122 1.702 1.00 94.62 135 ILE A CA 1
ATOM 1073 C C . ILE A 1 135 ? -4.348 0.073 1.904 1.00 94.62 135 ILE A C 1
ATOM 1075 O O . ILE A 1 135 ? -3.685 0.707 1.092 1.00 94.62 135 ILE A O 1
ATOM 1079 N N . LYS A 1 136 ? -3.829 -0.477 3.005 1.00 93.88 136 LYS A N 1
ATOM 1080 C CA . LYS A 1 136 ? -2.412 -0.452 3.387 1.00 93.88 136 LYS A CA 1
ATOM 1081 C C . LYS A 1 136 ? -2.131 -1.502 4.468 1.00 93.88 136 LYS A C 1
ATOM 1083 O O . LYS A 1 136 ? -3.070 -1.916 5.157 1.00 93.88 136 LYS A O 1
ATOM 1088 N N . PRO A 1 137 ? -0.864 -1.878 4.720 1.00 95.06 137 PRO A N 1
ATOM 1089 C CA . PRO A 1 137 ? -0.525 -2.923 5.684 1.00 95.06 137 PRO A CA 1
ATOM 1090 C C . PRO A 1 137 ? -0.981 -2.626 7.119 1.00 95.06 137 PRO A C 1
ATOM 1092 O O . PRO A 1 137 ? -1.287 -3.547 7.869 1.00 95.06 137 PRO A O 1
ATOM 1095 N N . SER A 1 138 ? -1.091 -1.354 7.523 1.00 91.56 138 SER A N 1
ATOM 1096 C CA . SER A 1 138 ? -1.593 -1.006 8.864 1.00 91.56 138 SER A CA 1
ATOM 1097 C C . SER A 1 138 ? -3.088 -1.283 9.060 1.00 91.56 138 SER A C 1
ATOM 1099 O O . SER A 1 138 ? -3.550 -1.292 10.195 1.00 91.56 138 SER A O 1
ATOM 1101 N N . ASN A 1 139 ? -3.839 -1.482 7.974 1.00 94.06 139 ASN A N 1
ATOM 1102 C CA . ASN A 1 139 ? -5.281 -1.733 8.005 1.00 94.06 139 ASN A CA 1
ATOM 1103 C C . ASN A 1 139 ? -5.614 -3.225 7.804 1.00 94.06 139 ASN A C 1
ATOM 1105 O O . ASN A 1 139 ? -6.784 -3.602 7.800 1.00 94.06 139 ASN A O 1
ATOM 1109 N N . ILE A 1 140 ? -4.595 -4.081 7.677 1.00 96.81 140 ILE A N 1
ATOM 1110 C CA . ILE A 1 140 ? -4.717 -5.539 7.591 1.00 96.81 140 ILE A CA 1
ATOM 1111 C C . ILE A 1 140 ? -4.205 -6.115 8.913 1.00 96.81 140 ILE A C 1
ATOM 1113 O O . ILE A 1 140 ? -3.024 -5.991 9.223 1.00 96.81 140 ILE A O 1
ATOM 1117 N N . MET A 1 141 ? -5.088 -6.714 9.708 1.00 96.12 141 MET A N 1
ATOM 1118 C CA . MET A 1 141 ? -4.766 -7.318 11.002 1.00 96.12 141 MET A CA 1
ATOM 1119 C C . MET A 1 141 ? -4.562 -8.824 10.877 1.00 96.12 141 MET A C 1
ATOM 1121 O O . MET A 1 141 ? -5.342 -9.508 10.213 1.00 96.12 141 MET A O 1
ATOM 1125 N N . LEU A 1 142 ? -3.546 -9.327 11.568 1.00 96.31 142 LEU A N 1
ATOM 1126 C CA . LEU A 1 142 ? -3.127 -10.718 11.622 1.00 96.31 142 LEU A CA 1
ATOM 1127 C C . LEU A 1 142 ? -3.271 -11.225 13.054 1.00 96.31 142 LEU A C 1
ATOM 1129 O O . LEU A 1 142 ? -2.683 -10.667 13.981 1.00 96.31 142 LEU A O 1
ATOM 1133 N N . THR A 1 143 ? -4.050 -12.282 13.251 1.00 94.44 143 THR A N 1
ATOM 1134 C CA . THR A 1 143 ? -4.237 -12.881 14.575 1.00 94.44 143 THR A CA 1
ATOM 1135 C C . THR A 1 143 ? -3.276 -14.056 14.800 1.00 94.44 143 THR A C 1
ATOM 1137 O O . THR A 1 143 ? -2.866 -14.706 13.834 1.00 94.44 143 THR A O 1
ATOM 1140 N N . PRO A 1 144 ? -2.917 -14.383 16.059 1.00 90.88 144 PRO A N 1
ATOM 1141 C CA . PRO A 1 144 ? -2.002 -15.490 16.366 1.00 90.88 144 PRO A CA 1
ATOM 1142 C C . PRO A 1 144 ? -2.464 -16.867 15.864 1.00 90.88 144 PRO A C 1
ATOM 1144 O O . PRO A 1 144 ? -1.643 -17.748 15.629 1.00 90.88 144 PRO A O 1
ATOM 1147 N N . ASP A 1 145 ? -3.770 -17.063 15.687 1.00 90.31 145 ASP A N 1
ATOM 1148 C CA . ASP A 1 145 ? -4.384 -18.268 15.115 1.00 90.31 145 ASP A CA 1
ATOM 1149 C C . ASP A 1 145 ? -4.414 -18.268 13.573 1.00 90.31 145 ASP A C 1
ATOM 1151 O O . ASP A 1 145 ? -4.980 -19.172 12.961 1.00 90.31 145 ASP A O 1
ATOM 1155 N N . GLY A 1 146 ? -3.782 -17.280 12.932 1.00 89.69 146 GLY A N 1
ATOM 1156 C CA . GLY A 1 146 ? -3.637 -17.185 11.478 1.00 89.69 146 GLY A CA 1
ATOM 1157 C C . GLY A 1 146 ? -4.809 -16.512 10.760 1.00 89.69 146 GLY A C 1
ATOM 1158 O O . GLY A 1 146 ? -4.850 -16.532 9.527 1.00 89.69 146 GLY A O 1
ATOM 1159 N N . GLY A 1 147 ? -5.748 -15.919 11.499 1.00 94.19 147 GLY A N 1
ATOM 1160 C CA . GLY A 1 147 ? -6.845 -15.129 10.949 1.00 94.19 147 GLY A CA 1
ATOM 1161 C C . GLY A 1 147 ? -6.371 -13.796 10.366 1.00 94.19 147 GLY A C 1
ATOM 1162 O O . GLY A 1 147 ? -5.397 -13.202 10.825 1.00 94.19 147 GLY A O 1
ATOM 1163 N N . VAL A 1 148 ? -7.088 -13.323 9.345 1.00 97.69 148 VAL A N 1
ATOM 1164 C CA . VAL A 1 148 ? -6.816 -12.055 8.655 1.00 97.69 148 VAL A CA 1
ATOM 1165 C C . VAL A 1 148 ? -8.086 -11.216 8.645 1.00 97.69 148 VAL A C 1
ATOM 1167 O O . VAL A 1 148 ? -9.149 -11.709 8.251 1.00 97.69 148 VAL A O 1
ATOM 1170 N N . TYR A 1 149 ? -7.976 -9.959 9.068 1.00 97.38 149 TYR A N 1
ATOM 1171 C CA . TYR A 1 149 ? -9.097 -9.026 9.155 1.00 97.38 149 TYR A CA 1
ATOM 1172 C C . TYR A 1 149 ? -8.737 -7.677 8.540 1.00 97.38 149 TYR A C 1
ATOM 1174 O O . TYR A 1 149 ? -7.699 -7.103 8.851 1.00 97.38 149 TYR A O 1
ATOM 1182 N N . LEU A 1 150 ? -9.627 -7.144 7.713 1.00 96.12 150 LEU A N 1
ATOM 1183 C CA . LEU A 1 150 ? -9.539 -5.799 7.164 1.00 96.12 150 LEU A CA 1
ATOM 1184 C C . LEU A 1 150 ? -10.314 -4.825 8.064 1.00 96.12 150 LEU A C 1
ATOM 1186 O O . LEU A 1 150 ? -11.458 -5.099 8.442 1.00 96.12 150 LEU A O 1
ATOM 1190 N N . THR A 1 151 ? -9.693 -3.705 8.426 1.00 92.19 151 THR A N 1
ATOM 1191 C CA . THR A 1 151 ? -10.273 -2.660 9.287 1.00 92.19 151 THR A CA 1
ATOM 1192 C C . THR A 1 151 ? -10.281 -1.305 8.582 1.00 92.19 151 THR A C 1
ATOM 1194 O O . THR A 1 151 ? -9.618 -1.137 7.572 1.00 92.19 151 THR A O 1
ATOM 1197 N N . ASP A 1 152 ? -10.973 -0.316 9.152 1.00 84.94 152 ASP A N 1
ATOM 1198 C CA . ASP A 1 152 ? -10.923 1.096 8.732 1.00 84.94 152 ASP A CA 1
ATOM 1199 C C . ASP A 1 152 ? -11.565 1.440 7.374 1.00 84.94 152 ASP A C 1
ATOM 1201 O O . ASP A 1 152 ? -11.246 2.466 6.770 1.00 84.94 152 ASP A O 1
ATOM 1205 N N . PHE A 1 153 ? -12.561 0.659 6.946 1.00 82.31 153 PHE A N 1
ATOM 1206 C CA . PHE A 1 153 ? -13.390 0.979 5.779 1.00 82.31 153 PHE A CA 1
ATOM 1207 C C . PHE A 1 153 ? -13.946 2.412 5.812 1.00 82.31 153 PHE A C 1
ATOM 1209 O O . PHE A 1 153 ? -14.510 2.857 6.814 1.00 82.31 153 PHE A O 1
ATOM 1216 N N . GLY A 1 154 ? -13.850 3.119 4.682 1.00 65.12 154 GLY A N 1
ATOM 1217 C CA . GLY A 1 154 ? -14.630 4.331 4.402 1.00 65.12 154 GLY A CA 1
ATOM 1218 C C . GLY A 1 154 ? -14.209 5.604 5.149 1.00 65.12 154 GLY A C 1
ATOM 1219 O O . GLY A 1 154 ? -14.665 6.689 4.788 1.00 65.12 154 GLY A O 1
ATOM 1220 N N . LEU A 1 155 ? -13.294 5.523 6.120 1.00 64.50 155 LEU A N 1
ATOM 1221 C CA . LEU A 1 155 ? -12.888 6.668 6.945 1.00 64.50 155 LEU A CA 1
ATOM 1222 C C . LEU A 1 155 ? -12.113 7.745 6.163 1.00 64.50 155 LEU A C 1
ATOM 1224 O O . LEU A 1 155 ? -12.237 8.931 6.466 1.00 64.50 155 LEU A O 1
ATOM 1228 N N . ALA A 1 156 ? -11.371 7.370 5.117 1.00 56.31 156 ALA A N 1
ATOM 1229 C CA . ALA A 1 156 ? -10.585 8.312 4.311 1.00 56.31 156 ALA A CA 1
ATOM 1230 C C . ALA A 1 156 ? -11.447 9.258 3.453 1.00 56.31 156 ALA A C 1
ATOM 1232 O O . ALA A 1 156 ? -11.142 10.447 3.339 1.00 56.31 156 ALA A O 1
ATOM 1233 N N . ARG A 1 157 ? -12.585 8.778 2.922 1.00 56.34 157 ARG A N 1
ATOM 1234 C CA . ARG A 1 157 ? -13.544 9.618 2.173 1.00 56.34 157 ARG A CA 1
ATOM 1235 C C . ARG A 1 157 ? -14.067 10.771 3.027 1.00 56.34 157 ARG A C 1
ATOM 1237 O O . ARG A 1 157 ? -14.332 11.858 2.520 1.00 56.34 157 ARG A O 1
ATOM 1244 N N . MET A 1 158 ? -14.246 10.515 4.317 1.00 55.03 158 MET A N 1
ATOM 1245 C CA . MET A 1 158 ? -14.859 11.457 5.249 1.00 55.03 158 MET A CA 1
ATOM 1246 C C . MET A 1 158 ? -13.962 12.657 5.535 1.00 55.03 158 MET A C 1
ATOM 1248 O O . MET A 1 158 ? -14.480 13.739 5.799 1.00 55.03 158 MET A O 1
ATOM 1252 N N . VAL A 1 159 ? -12.644 12.468 5.431 1.00 50.69 159 VAL A N 1
ATOM 1253 C CA . VAL A 1 159 ? -11.640 13.525 5.587 1.00 50.69 159 VAL A CA 1
ATOM 1254 C C . VAL A 1 159 ? -11.460 14.321 4.291 1.00 50.69 159 VAL A C 1
ATOM 1256 O O . VAL A 1 159 ? -11.384 15.542 4.342 1.00 50.69 159 VAL A O 1
ATOM 1259 N N . GLN A 1 160 ? -11.478 13.661 3.128 1.00 50.91 160 GLN A N 1
ATOM 1260 C CA . GLN A 1 160 ? -11.302 14.318 1.821 1.00 50.91 160 GLN A CA 1
ATOM 1261 C C . GLN A 1 160 ? -12.505 15.168 1.366 1.00 50.91 160 GLN A C 1
ATOM 1263 O O . GLN A 1 160 ? -12.354 16.035 0.515 1.00 50.91 160 GLN A O 1
ATOM 1268 N N . ALA A 1 161 ? -13.706 14.932 1.904 1.00 47.12 161 ALA A N 1
ATOM 1269 C CA . ALA A 1 161 ? -14.926 15.649 1.514 1.00 47.12 161 ALA A CA 1
ATOM 1270 C C . ALA A 1 161 ? -15.128 17.016 2.212 1.00 47.12 161 ALA A C 1
ATOM 1272 O O . ALA A 1 161 ? -16.198 17.611 2.066 1.00 47.12 161 ALA A O 1
ATOM 1273 N N . GLY A 1 162 ? -14.161 17.495 3.002 1.00 46.38 162 GLY A N 1
ATOM 1274 C CA . GLY A 1 162 ? -14.168 18.863 3.530 1.00 46.38 162 GLY A CA 1
ATOM 1275 C C . GLY A 1 162 ? -13.739 19.867 2.456 1.00 46.38 162 GLY A C 1
ATOM 1276 O O . GLY A 1 162 ? -12.773 19.626 1.746 1.00 46.38 162 GLY A O 1
ATOM 1277 N N . GLU A 1 163 ? -14.430 21.007 2.340 1.00 37.78 163 GLU A N 1
ATOM 1278 C CA . GLU A 1 163 ? -14.083 22.110 1.415 1.00 37.78 163 GLU A CA 1
ATOM 1279 C C . GLU A 1 163 ? -12.740 22.796 1.740 1.00 37.78 163 GLU A C 1
ATOM 1281 O O . GLU A 1 163 ? -12.318 23.706 1.027 1.00 37.78 163 GLU A O 1
ATOM 1286 N N . SER A 1 164 ? -12.052 22.388 2.810 1.00 36.53 164 SER A N 1
ATOM 1287 C CA . SER A 1 164 ? -10.732 22.909 3.133 1.00 36.53 164 SER A CA 1
ATOM 1288 C C . SER A 1 164 ? -9.701 22.307 2.188 1.00 36.53 164 SER A C 1
ATOM 1290 O O . SER A 1 164 ? -9.378 21.122 2.270 1.00 36.53 164 SER A O 1
ATOM 1292 N N . THR A 1 165 ? -9.194 23.169 1.311 1.00 34.66 165 THR A N 1
ATOM 1293 C CA . THR A 1 165 ? -7.903 23.108 0.630 1.00 34.66 165 THR A CA 1
ATOM 1294 C C . THR A 1 165 ? -6.933 22.163 1.336 1.00 34.66 165 THR A C 1
ATOM 1296 O O . THR A 1 165 ? -6.772 22.267 2.551 1.00 34.66 165 THR A O 1
ATOM 1299 N N . LEU A 1 166 ? -6.276 21.286 0.571 1.00 37.72 166 LEU A N 1
ATOM 1300 C CA . LEU A 1 166 ? -5.082 20.537 0.968 1.00 37.72 166 LEU A CA 1
ATOM 1301 C C . LEU A 1 166 ? -4.035 21.514 1.534 1.00 37.72 166 LEU A C 1
ATOM 1303 O O . LEU A 1 166 ? -3.149 21.977 0.822 1.00 37.72 166 LEU A O 1
ATOM 1307 N N . SER A 1 167 ? -4.168 21.909 2.796 1.00 38.19 167 SER A N 1
ATOM 1308 C CA . SER A 1 167 ? -3.124 22.618 3.512 1.00 38.19 167 SER A CA 1
ATOM 1309 C C . SER A 1 167 ? -2.005 21.618 3.782 1.00 38.19 167 SER A C 1
ATOM 1311 O O . SER A 1 167 ? -2.254 20.422 3.944 1.00 38.19 167 SER A O 1
ATOM 1313 N N . GLN A 1 168 ? -0.764 22.103 3.823 1.00 38.16 168 GLN A N 1
ATOM 1314 C CA . GLN A 1 168 ? 0.435 21.291 4.071 1.00 38.16 168 GLN A CA 1
ATOM 1315 C C . GLN A 1 168 ? 0.327 20.421 5.345 1.00 38.16 168 GLN A C 1
ATOM 1317 O O . GLN A 1 168 ? 0.940 19.362 5.407 1.00 38.16 168 GLN A O 1
ATOM 1322 N N . ASP A 1 169 ? -0.525 20.807 6.303 1.00 35.41 169 ASP A N 1
ATOM 1323 C CA . ASP A 1 169 ? -0.798 20.068 7.545 1.00 35.41 169 ASP A CA 1
ATOM 1324 C C . ASP A 1 169 ? -1.934 19.023 7.440 1.00 35.41 169 ASP A C 1
ATOM 1326 O O . ASP A 1 169 ? -2.099 18.189 8.331 1.00 35.41 169 ASP A O 1
ATOM 1330 N N . MET A 1 170 ? -2.742 19.054 6.371 1.00 37.72 170 MET A N 1
ATOM 1331 C CA . MET A 1 170 ? -3.919 18.192 6.159 1.00 37.72 170 MET A CA 1
ATOM 1332 C C . MET A 1 170 ? -3.748 17.160 5.042 1.00 37.72 170 MET A C 1
ATOM 1334 O O . MET A 1 170 ? -4.717 16.493 4.670 1.00 37.72 170 MET A O 1
ATOM 1338 N N . MET A 1 171 ? -2.528 16.939 4.547 1.00 46.00 171 MET A N 1
ATOM 1339 C CA . MET A 1 171 ? -2.215 15.740 3.768 1.00 46.00 171 MET A CA 1
ATOM 1340 C C . MET A 1 171 ? -2.164 14.533 4.714 1.00 46.00 171 MET A C 1
ATOM 1342 O O . MET A 1 171 ? -1.125 13.960 5.032 1.00 46.00 171 MET A O 1
ATOM 1346 N N . VAL A 1 172 ? -3.332 14.214 5.265 1.00 47.81 172 VAL A N 1
ATOM 1347 C CA . VAL A 1 172 ? -3.510 13.227 6.308 1.00 47.81 172 VAL A CA 1
ATOM 1348 C C . VAL A 1 172 ? -3.490 11.857 5.637 1.00 47.81 172 VAL A C 1
ATOM 1350 O O . VAL A 1 172 ? -4.503 11.376 5.141 1.00 47.81 172 VAL A O 1
ATOM 1353 N N . GLY A 1 173 ? -2.315 11.237 5.565 1.00 56.12 173 GLY A N 1
ATOM 1354 C CA . GLY A 1 173 ? -2.168 9.909 4.983 1.00 56.12 173 GLY A CA 1
ATOM 1355 C C . GLY A 1 173 ? -0.722 9.457 4.818 1.00 56.12 173 GLY A C 1
ATOM 1356 O O . GLY A 1 173 ? 0.219 10.236 4.917 1.00 56.12 173 GLY A O 1
ATOM 1357 N N . THR A 1 174 ? -0.573 8.160 4.566 1.00 67.25 174 THR A N 1
ATOM 1358 C CA . THR A 1 174 ? 0.649 7.513 4.078 1.00 67.25 174 THR A CA 1
ATOM 1359 C C . THR A 1 174 ? 0.453 7.409 2.559 1.00 67.25 174 THR A C 1
ATOM 1361 O O . THR A 1 174 ? -0.230 6.479 2.129 1.00 67.25 174 THR A O 1
ATOM 1364 N N . PRO A 1 175 ? 0.911 8.392 1.750 1.00 84.69 175 PRO A N 1
ATOM 1365 C CA . PRO A 1 175 ? 0.621 8.461 0.310 1.00 84.69 175 PRO A CA 1
ATOM 1366 C C . PRO A 1 175 ? 1.160 7.273 -0.490 1.00 84.69 175 PRO A C 1
ATOM 1368 O O . PRO A 1 175 ? 0.767 7.101 -1.630 1.00 84.69 175 PRO A O 1
ATOM 1371 N N . GLN A 1 176 ? 2.002 6.437 0.113 1.00 91.00 176 GLN A N 1
ATOM 1372 C CA . GLN A 1 176 ? 2.653 5.277 -0.492 1.00 91.00 176 GLN A CA 1
ATOM 1373 C C . GLN A 1 176 ? 1.690 4.243 -1.097 1.00 91.00 176 GLN A C 1
ATOM 1375 O O . GLN A 1 176 ? 2.145 3.376 -1.829 1.00 91.00 176 GLN A O 1
ATOM 1380 N N . TYR A 1 177 ? 0.389 4.298 -0.780 1.00 94.50 177 TYR A N 1
ATOM 1381 C CA . TYR A 1 177 ? -0.629 3.361 -1.279 1.00 94.50 177 TYR A CA 1
ATOM 1382 C C . TYR A 1 177 ? -1.776 4.057 -2.024 1.00 94.50 177 TYR A C 1
ATOM 1384 O O . TYR A 1 177 ? -2.789 3.419 -2.323 1.00 94.50 177 TYR A O 1
ATOM 1392 N N . ILE A 1 178 ? -1.672 5.363 -2.287 1.00 91.56 178 ILE A N 1
ATOM 1393 C CA . ILE A 1 178 ? -2.748 6.126 -2.926 1.00 91.56 178 ILE A CA 1
ATOM 1394 C C . ILE A 1 178 ? -2.898 5.722 -4.395 1.00 91.56 178 ILE A C 1
ATOM 1396 O O . ILE A 1 178 ? -1.912 5.579 -5.116 1.00 91.56 178 ILE A O 1
ATOM 1400 N N . SER A 1 179 ? -4.136 5.548 -4.856 1.00 93.81 179 SER A N 1
ATOM 1401 C CA . SER A 1 179 ? -4.388 5.345 -6.285 1.00 93.81 179 SER A CA 1
ATOM 1402 C C . SER A 1 179 ? -4.225 6.650 -7.086 1.00 93.81 179 SER A C 1
ATOM 1404 O O . SER A 1 179 ? -4.466 7.730 -6.535 1.00 93.81 179 SER A O 1
ATOM 1406 N N . PRO A 1 180 ? -3.862 6.582 -8.383 1.00 90.12 180 PRO A N 1
ATOM 1407 C CA . PRO A 1 180 ? -3.737 7.754 -9.252 1.00 90.12 180 PRO A CA 1
ATOM 1408 C C . PRO A 1 180 ? -5.007 8.613 -9.268 1.00 90.12 180 PRO A C 1
ATOM 1410 O O . PRO A 1 180 ? -4.945 9.824 -9.081 1.00 90.12 180 PRO A O 1
ATOM 1413 N N . GLU A 1 181 ? -6.178 7.988 -9.386 1.00 89.62 181 GLU A N 1
ATOM 1414 C CA . GLU A 1 181 ? -7.460 8.689 -9.431 1.00 89.62 181 GLU A CA 1
ATOM 1415 C C . GLU A 1 181 ? -7.818 9.372 -8.097 1.00 89.62 181 GLU A C 1
ATOM 1417 O O . GLU A 1 181 ? -8.418 10.448 -8.085 1.00 89.62 181 GLU A O 1
ATOM 1422 N N . GLN A 1 182 ? -7.420 8.797 -6.954 1.00 85.94 182 GLN A N 1
ATOM 1423 C CA . GLN A 1 182 ? -7.569 9.458 -5.653 1.00 85.94 182 GLN A CA 1
ATOM 1424 C C . GLN A 1 182 ? -6.607 10.635 -5.517 1.00 85.94 182 GLN A C 1
ATOM 1426 O O . GLN A 1 182 ? -6.998 11.686 -5.012 1.00 85.94 182 GLN A O 1
ATOM 1431 N N . ALA A 1 183 ? -5.365 10.457 -5.963 1.00 83.38 183 ALA A N 1
ATOM 1432 C CA . ALA A 1 183 ? -4.334 11.486 -5.981 1.00 83.38 183 ALA A CA 1
ATOM 1433 C C . ALA A 1 183 ? -4.730 12.689 -6.856 1.00 83.38 183 ALA A C 1
ATOM 1435 O O . ALA A 1 183 ? -4.491 13.833 -6.478 1.00 83.38 183 ALA A O 1
ATOM 1436 N N . GLN A 1 184 ? -5.408 12.437 -7.976 1.00 78.00 184 GLN A N 1
ATOM 1437 C CA . GLN A 1 184 ? -5.960 13.455 -8.875 1.00 78.00 184 GLN A CA 1
ATOM 1438 C C . GLN A 1 184 ? -7.282 14.069 -8.378 1.00 78.00 184 GLN A C 1
ATOM 1440 O O . GLN A 1 184 ? -7.797 15.010 -8.982 1.00 78.00 184 GLN A O 1
ATOM 1445 N N . GLY A 1 185 ? -7.851 13.558 -7.281 1.00 77.19 185 GLY A N 1
ATOM 1446 C CA . GLY A 1 185 ? -9.105 14.059 -6.721 1.00 77.19 185 GLY A CA 1
ATOM 1447 C C . GLY A 1 185 ? -10.340 13.721 -7.563 1.00 77.19 185 GLY A C 1
ATOM 1448 O O . GLY A 1 185 ? -11.333 14.459 -7.527 1.00 77.19 185 GLY A O 1
ATOM 1449 N N . GLU A 1 186 ? -10.313 12.623 -8.324 1.00 80.69 186 GLU A N 1
ATOM 1450 C CA . GLU A 1 186 ? -11.473 12.172 -9.087 1.00 80.69 186 GLU A CA 1
ATOM 1451 C C . GLU A 1 186 ? -12.676 11.902 -8.172 1.00 80.69 186 GLU A C 1
ATOM 1453 O O . GLU A 1 186 ? -12.584 11.282 -7.110 1.00 80.69 186 GLU A O 1
ATOM 1458 N N . ARG A 1 187 ? -13.862 12.333 -8.612 1.00 76.12 187 ARG A N 1
ATOM 1459 C CA . ARG A 1 187 ? -15.106 12.138 -7.845 1.00 76.12 187 ARG A CA 1
ATOM 1460 C C . ARG A 1 187 ? -15.708 10.744 -8.023 1.00 76.12 187 ARG A C 1
ATOM 1462 O O . ARG A 1 187 ? -16.405 10.261 -7.130 1.00 76.12 187 ARG A O 1
ATOM 1469 N N . ASN A 1 188 ? -15.447 10.112 -9.165 1.00 81.44 188 ASN A N 1
ATOM 1470 C CA . ASN A 1 188 ? -16.045 8.842 -9.569 1.00 81.44 188 ASN A CA 1
ATOM 1471 C C . ASN A 1 188 ? -15.046 7.699 -9.350 1.00 81.44 188 ASN A C 1
ATOM 1473 O O . ASN A 1 188 ? -14.450 7.180 -10.295 1.00 81.44 188 ASN A O 1
ATOM 1477 N N . LEU A 1 189 ? -14.862 7.347 -8.078 1.00 89.12 189 LEU A N 1
ATOM 1478 C CA . LEU A 1 189 ? -14.067 6.194 -7.660 1.00 89.12 189 LEU A CA 1
ATOM 1479 C C . LEU A 1 189 ? -14.929 4.926 -7.678 1.00 89.12 189 LEU A C 1
ATOM 1481 O O . LEU A 1 189 ? -16.102 4.974 -7.294 1.00 89.12 189 LEU A O 1
ATOM 1485 N N . ASP A 1 190 ? -14.334 3.803 -8.065 1.00 93.25 190 ASP A N 1
ATOM 1486 C CA . ASP A 1 190 ? -14.950 2.473 -8.053 1.00 93.25 190 ASP A CA 1
ATOM 1487 C C . ASP A 1 190 ? -14.005 1.439 -7.405 1.00 93.25 190 ASP A C 1
ATOM 1489 O O . ASP A 1 190 ? -12.991 1.798 -6.802 1.00 93.25 190 ASP A O 1
ATOM 1493 N N . GLY A 1 191 ? -14.340 0.147 -7.485 1.00 95.31 191 GLY A N 1
ATOM 1494 C CA . GLY A 1 191 ? -13.543 -0.926 -6.878 1.00 95.31 191 GLY A CA 1
ATOM 1495 C C . GLY A 1 191 ? -12.091 -0.994 -7.367 1.00 95.31 191 GLY A C 1
ATOM 1496 O O . GLY A 1 191 ? -11.228 -1.499 -6.647 1.00 95.31 191 GLY A O 1
ATOM 1497 N N . ARG A 1 192 ? -11.781 -0.436 -8.545 1.00 97.81 192 ARG A N 1
ATOM 1498 C CA . ARG A 1 192 ? -10.435 -0.448 -9.143 1.00 97.81 192 ARG A CA 1
ATOM 1499 C C . ARG A 1 192 ? -9.454 0.461 -8.408 1.00 97.81 192 ARG A C 1
ATOM 1501 O O . ARG A 1 192 ? -8.244 0.251 -8.505 1.00 97.81 192 ARG A O 1
ATOM 1508 N N . THR A 1 193 ? -9.970 1.405 -7.624 1.00 95.50 193 THR A N 1
ATOM 1509 C CA . THR A 1 193 ? -9.195 2.187 -6.658 1.00 95.50 193 THR A CA 1
ATOM 1510 C C . THR A 1 193 ? -8.590 1.294 -5.581 1.00 95.50 193 THR A C 1
ATOM 1512 O O . THR A 1 193 ? -7.385 1.342 -5.345 1.00 95.50 193 THR A O 1
ATOM 1515 N N . ASP A 1 194 ? -9.395 0.410 -4.985 1.00 96.81 194 ASP A N 1
ATOM 1516 C CA . ASP A 1 194 ? -8.902 -0.524 -3.968 1.00 96.81 194 ASP A CA 1
ATOM 1517 C C . ASP A 1 194 ? -7.976 -1.585 -4.582 1.00 96.81 194 ASP A C 1
ATOM 1519 O O . ASP A 1 194 ? -7.026 -2.006 -3.927 1.00 96.81 194 ASP A O 1
ATOM 1523 N N . ILE A 1 195 ? -8.210 -1.985 -5.842 1.00 98.62 195 ILE A N 1
ATOM 1524 C CA . ILE A 1 195 ? -7.334 -2.910 -6.588 1.00 98.62 195 ILE A CA 1
ATOM 1525 C C . ILE A 1 195 ? -5.922 -2.340 -6.732 1.00 98.62 195 ILE A C 1
ATOM 1527 O O . ILE A 1 195 ? -4.961 -3.074 -6.516 1.00 98.62 195 ILE A O 1
ATOM 1531 N N . TYR A 1 196 ? -5.782 -1.050 -7.049 1.00 98.44 196 TYR A N 1
ATOM 1532 C CA . TYR A 1 196 ? -4.465 -0.421 -7.154 1.00 98.44 196 TYR A CA 1
ATOM 1533 C C . TYR A 1 196 ? -3.738 -0.427 -5.812 1.00 98.44 196 TYR A C 1
ATOM 1535 O O . TYR A 1 196 ? -2.620 -0.928 -5.716 1.00 98.44 196 TYR A O 1
ATOM 1543 N N . SER A 1 197 ? -4.384 0.068 -4.753 1.00 97.50 197 SER A N 1
ATOM 1544 C CA . SER A 1 197 ? -3.786 0.095 -3.414 1.00 97.50 197 SER A CA 1
ATOM 1545 C C . SER A 1 197 ? -3.435 -1.311 -2.914 1.00 97.50 197 SER A C 1
ATOM 1547 O O . SER A 1 197 ? -2.390 -1.512 -2.298 1.00 97.50 197 SER A O 1
ATOM 1549 N N . LEU A 1 198 ? -4.264 -2.310 -3.226 1.00 98.00 198 LEU A N 1
ATOM 1550 C CA . LEU A 1 198 ? -3.972 -3.713 -2.947 1.00 98.00 198 LEU A CA 1
ATOM 1551 C C . LEU A 1 198 ? -2.789 -4.240 -3.780 1.00 98.00 198 LEU A C 1
ATOM 1553 O O . LEU A 1 198 ? -1.989 -5.016 -3.266 1.00 98.00 198 LEU A O 1
ATOM 1557 N N . GLY A 1 199 ? -2.642 -3.796 -5.029 1.00 98.06 199 GLY A N 1
ATOM 1558 C CA . GLY A 1 199 ? -1.473 -4.064 -5.868 1.00 98.06 199 GLY A CA 1
ATOM 1559 C C . GLY A 1 199 ? -0.180 -3.507 -5.270 1.00 98.06 199 GLY A C 1
ATOM 1560 O O . GLY A 1 199 ? 0.842 -4.185 -5.301 1.00 98.06 199 GLY A O 1
ATOM 1561 N N . VAL A 1 200 ? -0.232 -2.323 -4.650 1.00 98.19 200 VAL A N 1
ATOM 1562 C CA . VAL A 1 200 ? 0.914 -1.736 -3.934 1.00 98.19 200 VAL A CA 1
ATOM 1563 C C . VAL A 1 200 ? 1.267 -2.588 -2.714 1.00 98.19 200 VAL A C 1
ATOM 1565 O O . VAL A 1 200 ? 2.438 -2.888 -2.497 1.00 98.19 200 VAL A O 1
ATOM 1568 N N . VAL A 1 201 ? 0.264 -3.017 -1.938 1.00 97.75 201 VAL A N 1
ATOM 1569 C CA . VAL A 1 201 ? 0.475 -3.928 -0.801 1.00 97.75 201 VAL A CA 1
ATOM 1570 C C . VAL A 1 201 ? 1.097 -5.242 -1.270 1.00 97.75 201 VAL A C 1
ATOM 1572 O O . VAL A 1 201 ? 2.051 -5.703 -0.659 1.00 97.75 201 VAL A O 1
ATOM 1575 N N . LEU A 1 202 ? 0.610 -5.827 -2.367 1.00 97.19 202 LEU A N 1
ATOM 1576 C CA . LEU A 1 202 ? 1.172 -7.054 -2.934 1.00 97.19 202 LEU A CA 1
ATOM 1577 C C . LEU A 1 202 ? 2.618 -6.864 -3.413 1.00 97.19 202 LEU A C 1
ATOM 1579 O O . LEU A 1 202 ? 3.446 -7.741 -3.179 1.00 97.19 202 LEU A O 1
ATOM 1583 N N . PHE A 1 203 ? 2.922 -5.730 -4.053 1.00 96.81 203 PHE A N 1
ATOM 1584 C CA . PHE A 1 203 ? 4.286 -5.362 -4.430 1.00 96.81 203 PHE A CA 1
ATOM 1585 C C . PHE A 1 203 ? 5.179 -5.352 -3.185 1.00 96.81 203 PHE A C 1
ATOM 1587 O O . PHE A 1 203 ? 6.134 -6.116 -3.130 1.00 96.81 203 PHE A O 1
ATOM 1594 N N . GLU A 1 204 ? 4.816 -4.591 -2.149 1.00 96.75 204 GLU A N 1
ATOM 1595 C CA . GLU A 1 204 ? 5.594 -4.488 -0.906 1.00 96.75 204 GLU A CA 1
ATOM 1596 C C . GLU A 1 204 ? 5.735 -5.831 -0.184 1.00 96.75 204 GLU A C 1
ATOM 1598 O O . GLU A 1 204 ? 6.809 -6.157 0.316 1.00 96.75 204 GLU A O 1
ATOM 1603 N N . MET A 1 205 ? 4.679 -6.646 -0.168 1.00 96.06 205 MET A N 1
ATOM 1604 C CA . MET A 1 205 ? 4.727 -7.993 0.396 1.00 96.06 205 MET A CA 1
ATOM 1605 C C . MET A 1 205 ? 5.774 -8.864 -0.289 1.00 96.06 205 MET A C 1
ATOM 1607 O O . MET A 1 205 ? 6.375 -9.690 0.383 1.00 96.06 205 MET A O 1
ATOM 1611 N N . LEU A 1 206 ? 5.987 -8.716 -1.596 1.00 94.62 206 LEU A N 1
ATOM 1612 C CA . LEU A 1 206 ? 6.889 -9.576 -2.362 1.00 94.62 206 LEU A CA 1
ATOM 1613 C C . LEU A 1 206 ? 8.282 -8.976 -2.550 1.00 94.62 206 LEU A C 1
ATOM 1615 O O . LEU A 1 206 ? 9.228 -9.727 -2.750 1.00 94.62 206 LEU A O 1
ATOM 1619 N N . THR A 1 207 ? 8.442 -7.658 -2.477 1.00 93.38 207 THR A N 1
ATOM 1620 C CA . THR A 1 207 ? 9.732 -6.981 -2.690 1.00 93.38 207 THR A CA 1
ATOM 1621 C C . THR A 1 207 ? 10.352 -6.445 -1.398 1.00 93.38 207 THR A C 1
ATOM 1623 O O . THR A 1 207 ? 11.550 -6.173 -1.357 1.00 93.38 207 THR A O 1
ATOM 1626 N N . GLY A 1 208 ? 9.558 -6.296 -0.334 1.00 92.25 208 GLY A N 1
ATOM 1627 C CA . GLY A 1 208 ? 9.963 -5.667 0.924 1.00 92.25 208 GLY A CA 1
ATOM 1628 C C . GLY A 1 208 ? 10.012 -4.135 0.865 1.00 92.25 208 GLY A C 1
ATOM 1629 O O . GLY A 1 208 ? 10.390 -3.500 1.849 1.00 92.25 208 GLY A O 1
ATOM 1630 N N . SER A 1 209 ? 9.647 -3.520 -0.262 1.00 91.06 209 SER A N 1
ATOM 1631 C CA . SER A 1 209 ? 9.598 -2.066 -0.424 1.00 91.06 209 SER A CA 1
ATOM 1632 C C . SER A 1 209 ? 8.389 -1.641 -1.251 1.00 91.06 209 SER A C 1
ATOM 1634 O O . SER A 1 209 ? 7.897 -2.378 -2.094 1.00 91.06 209 SER A O 1
ATOM 1636 N N . VAL A 1 210 ? 7.883 -0.434 -1.021 1.00 95.00 210 VAL A N 1
ATOM 1637 C CA . VAL A 1 210 ? 6.818 0.140 -1.857 1.00 95.00 210 VAL A CA 1
ATOM 1638 C C . VAL A 1 210 ? 7.381 0.559 -3.228 1.00 95.00 210 VAL A C 1
ATOM 1640 O O . VAL A 1 210 ? 8.559 0.907 -3.311 1.00 95.00 210 VAL A O 1
ATOM 1643 N N . PRO A 1 211 ? 6.568 0.578 -4.303 1.00 93.31 211 PRO A N 1
ATOM 1644 C CA . PRO A 1 211 ? 7.028 0.972 -5.637 1.00 93.31 211 PRO A CA 1
ATOM 1645 C C . PRO A 1 211 ? 7.500 2.431 -5.699 1.00 93.31 211 PRO A C 1
ATOM 1647 O O . PRO A 1 211 ? 8.390 2.753 -6.481 1.00 93.31 211 PRO A O 1
ATOM 1650 N N . PHE A 1 212 ? 6.925 3.309 -4.869 1.00 92.19 212 PHE A N 1
ATOM 1651 C CA . PHE A 1 212 ? 7.277 4.724 -4.826 1.00 92.19 212 PHE A CA 1
ATOM 1652 C C . PHE A 1 212 ? 7.510 5.196 -3.394 1.00 92.19 212 PHE A C 1
ATOM 1654 O O . PHE A 1 212 ? 6.670 5.038 -2.506 1.00 92.19 212 PHE A O 1
ATOM 1661 N N . SER A 1 213 ? 8.666 5.815 -3.189 1.00 86.06 213 SER A N 1
ATOM 1662 C CA . SER A 1 213 ? 9.070 6.469 -1.949 1.00 86.06 213 SER A CA 1
ATOM 1663 C C . SER A 1 213 ? 9.738 7.793 -2.293 1.00 86.06 213 SER A C 1
ATOM 1665 O O . SER A 1 213 ? 10.478 7.860 -3.271 1.00 86.06 213 SER A O 1
ATOM 1667 N N . GLY A 1 214 ? 9.526 8.821 -1.478 1.00 77.06 214 GLY A N 1
ATOM 1668 C CA . GLY A 1 214 ? 10.117 10.136 -1.688 1.00 77.06 214 GLY A CA 1
ATOM 1669 C C . GLY A 1 214 ? 10.193 10.930 -0.393 1.00 77.06 214 GLY A C 1
ATOM 1670 O O . GLY A 1 214 ? 9.526 10.595 0.590 1.00 77.06 214 GLY A O 1
ATOM 1671 N N . ASP A 1 215 ? 11.001 11.988 -0.414 1.00 69.12 215 ASP A N 1
ATOM 1672 C CA . ASP A 1 215 ? 11.282 12.821 0.761 1.00 69.12 215 ASP A CA 1
ATOM 1673 C C . ASP A 1 215 ? 10.067 13.639 1.209 1.00 69.12 215 ASP A C 1
ATOM 1675 O O . ASP A 1 215 ? 9.957 14.026 2.374 1.00 69.12 215 ASP A O 1
ATOM 1679 N N . THR A 1 216 ? 9.121 13.879 0.294 1.00 73.25 216 THR A N 1
ATOM 1680 C CA . THR A 1 216 ? 7.873 14.580 0.590 1.00 73.25 216 THR A CA 1
ATOM 1681 C C . THR A 1 216 ? 6.653 13.736 0.223 1.00 73.25 216 THR A C 1
ATOM 1683 O O . THR A 1 216 ? 6.669 12.999 -0.768 1.00 73.25 216 THR A O 1
ATOM 1686 N N . PRO A 1 217 ? 5.540 13.870 0.967 1.00 71.62 217 PRO A N 1
ATOM 1687 C CA . PRO A 1 217 ? 4.286 13.220 0.607 1.00 71.62 217 PRO A CA 1
ATOM 1688 C C . PRO A 1 217 ? 3.797 13.576 -0.807 1.00 71.62 217 PRO A C 1
ATOM 1690 O O . PRO A 1 217 ? 3.245 12.720 -1.497 1.00 71.62 217 PRO A O 1
ATOM 1693 N N . PHE A 1 218 ? 4.026 14.819 -1.245 1.00 71.81 218 PHE A N 1
ATOM 1694 C CA . PHE A 1 218 ? 3.665 15.289 -2.583 1.00 71.81 218 PHE A CA 1
ATOM 1695 C C . PHE A 1 218 ? 4.455 14.568 -3.681 1.00 71.81 218 PHE A C 1
ATOM 1697 O O . PHE A 1 218 ? 3.856 14.155 -4.668 1.00 71.81 218 PHE A O 1
ATOM 1704 N N . ALA A 1 219 ? 5.757 14.335 -3.481 1.00 73.00 219 ALA A N 1
ATOM 1705 C CA . ALA A 1 219 ? 6.573 13.566 -4.422 1.00 73.00 219 ALA A CA 1
ATOM 1706 C C . ALA A 1 219 ? 6.049 12.130 -4.593 1.00 73.00 219 ALA A C 1
ATOM 1708 O O . ALA A 1 219 ? 5.936 11.634 -5.707 1.00 73.00 219 ALA A O 1
ATOM 1709 N N . VAL A 1 220 ? 5.633 11.478 -3.502 1.00 81.56 220 VAL A N 1
ATOM 1710 C CA . VAL A 1 220 ? 5.048 10.126 -3.569 1.00 81.56 220 VAL A CA 1
ATOM 1711 C C . VAL A 1 220 ? 3.718 10.127 -4.331 1.00 81.56 220 VAL A C 1
ATOM 1713 O O . VAL A 1 220 ? 3.471 9.247 -5.152 1.00 81.56 220 VAL A O 1
ATOM 1716 N N . VAL A 1 221 ? 2.861 11.124 -4.092 1.00 75.25 221 VAL A N 1
ATOM 1717 C CA . VAL A 1 221 ? 1.609 11.305 -4.849 1.00 75.25 221 VAL A CA 1
ATOM 1718 C C . VAL A 1 221 ? 1.889 11.510 -6.335 1.00 75.25 221 VAL A C 1
ATOM 1720 O O . VAL A 1 221 ? 1.266 10.849 -7.164 1.00 75.25 221 VAL A O 1
ATOM 1723 N N . HIS A 1 222 ? 2.830 12.394 -6.662 1.00 81.25 222 HIS A N 1
ATOM 1724 C CA . HIS A 1 222 ? 3.271 12.647 -8.028 1.00 81.25 222 HIS A CA 1
ATOM 1725 C C . HIS A 1 222 ? 3.731 11.350 -8.707 1.00 81.25 222 HIS A C 1
ATOM 1727 O O . HIS A 1 222 ? 3.257 11.024 -9.795 1.00 81.25 222 HIS A O 1
ATOM 1733 N N . ASP A 1 223 ? 4.564 10.556 -8.035 1.00 84.50 223 ASP A N 1
ATOM 1734 C CA . ASP A 1 223 ? 5.059 9.281 -8.555 1.00 84.50 223 ASP A CA 1
ATOM 1735 C C . ASP A 1 223 ? 3.928 8.272 -8.812 1.00 84.50 223 ASP A C 1
ATOM 1737 O O . ASP A 1 223 ? 3.897 7.599 -9.849 1.00 84.50 223 ASP A O 1
ATOM 1741 N N . HIS A 1 224 ? 2.931 8.199 -7.925 1.00 86.94 224 HIS A N 1
ATOM 1742 C CA . HIS A 1 224 ? 1.762 7.360 -8.177 1.00 86.94 224 HIS A CA 1
ATOM 1743 C C . HIS A 1 224 ? 0.976 7.804 -9.412 1.00 86.94 224 HIS A C 1
ATOM 1745 O O . HIS A 1 224 ? 0.452 6.923 -10.088 1.00 86.94 224 HIS A O 1
ATOM 1751 N N . ILE A 1 225 ? 0.932 9.092 -9.758 1.00 77.62 225 ILE A N 1
ATOM 1752 C CA . ILE A 1 225 ? 0.236 9.568 -10.962 1.00 77.62 225 ILE A CA 1
ATOM 1753 C C . ILE A 1 225 ? 1.086 9.353 -12.223 1.00 77.62 225 ILE A C 1
ATOM 1755 O O . ILE A 1 225 ? 0.587 8.788 -13.195 1.00 77.62 225 ILE A O 1
ATOM 1759 N N . TYR A 1 226 ? 2.352 9.772 -12.205 1.00 72.81 226 TYR A N 1
ATOM 1760 C CA . TYR A 1 226 ? 3.133 9.983 -13.430 1.00 72.81 226 TYR A CA 1
ATOM 1761 C C . TYR A 1 226 ? 4.315 9.032 -13.593 1.00 72.81 226 TYR A C 1
ATOM 1763 O O . TYR A 1 226 ? 4.623 8.628 -14.712 1.00 72.81 226 TYR A O 1
ATOM 1771 N N . LYS A 1 227 ? 4.979 8.646 -12.498 1.00 79.00 227 LYS A N 1
ATOM 1772 C CA . LYS A 1 227 ? 6.215 7.866 -12.589 1.00 79.00 227 LYS A CA 1
ATOM 1773 C C . LYS A 1 227 ? 5.931 6.435 -13.063 1.00 79.00 227 LYS A C 1
ATOM 1775 O O . LYS A 1 227 ? 5.013 5.790 -12.527 1.00 79.00 227 LYS A O 1
ATOM 1780 N N . PRO A 1 228 ? 6.712 5.914 -14.029 1.00 78.69 228 PRO A N 1
ATOM 1781 C CA . PRO A 1 228 ? 6.642 4.515 -14.428 1.00 78.69 228 PRO A CA 1
ATOM 1782 C C . PRO A 1 228 ? 6.839 3.581 -13.235 1.00 78.69 228 PRO A C 1
ATOM 1784 O O . PRO A 1 228 ? 7.584 3.878 -12.302 1.00 78.69 228 PRO A O 1
ATOM 1787 N N . LEU A 1 229 ? 6.154 2.440 -13.251 1.00 83.31 229 LEU A N 1
ATOM 1788 C CA . LEU A 1 229 ? 6.308 1.451 -12.190 1.00 83.31 229 LEU A CA 1
ATOM 1789 C C . LEU A 1 229 ? 7.681 0.785 -12.287 1.00 83.31 229 LEU A C 1
ATOM 1791 O O . LEU A 1 229 ? 8.033 0.318 -13.373 1.00 83.31 229 LEU A O 1
ATOM 1795 N N . PRO A 1 230 ? 8.424 0.660 -11.174 1.00 85.12 230 PRO A N 1
ATOM 1796 C CA . PRO A 1 230 ? 9.573 -0.228 -11.155 1.00 85.12 230 PRO A CA 1
ATOM 1797 C C . PRO A 1 230 ? 9.100 -1.666 -11.379 1.00 85.12 230 PRO A C 1
ATOM 1799 O O . PRO A 1 230 ? 8.051 -2.073 -10.870 1.00 85.12 230 PRO A O 1
ATOM 1802 N N . LEU A 1 231 ? 9.886 -2.445 -12.119 1.00 86.19 231 LEU A N 1
ATOM 1803 C CA . LEU A 1 231 ? 9.630 -3.872 -12.274 1.00 86.19 231 LEU A CA 1
ATOM 1804 C C . LEU A 1 231 ? 9.855 -4.572 -10.921 1.00 86.19 231 LEU A C 1
ATOM 1806 O O . LEU A 1 231 ? 10.951 -4.459 -10.364 1.00 86.19 231 LEU A O 1
ATOM 1810 N N . PRO A 1 232 ? 8.857 -5.288 -10.367 1.00 87.38 232 PRO A N 1
ATOM 1811 C CA . PRO A 1 232 ? 9.028 -6.069 -9.145 1.00 87.38 232 PRO A CA 1
ATOM 1812 C C . PRO A 1 232 ? 10.251 -6.993 -9.187 1.00 87.38 232 PRO A C 1
ATOM 1814 O O . PRO A 1 232 ? 10.975 -7.068 -8.197 1.00 87.38 232 PRO A O 1
ATOM 1817 N N . SER A 1 233 ? 10.520 -7.632 -10.330 1.00 84.94 233 SER A N 1
ATOM 1818 C CA . SER A 1 233 ? 11.664 -8.532 -10.544 1.00 84.94 233 SER A CA 1
ATOM 1819 C C . SER A 1 233 ? 13.028 -7.843 -10.434 1.00 84.94 233 SER A C 1
ATOM 1821 O O . SER A 1 233 ? 14.013 -8.475 -10.056 1.00 84.94 233 SER A O 1
ATOM 1823 N N . VAL A 1 234 ? 13.102 -6.531 -10.692 1.00 79.38 234 VAL A N 1
ATOM 1824 C CA . VAL A 1 234 ? 14.329 -5.742 -10.486 1.00 79.38 234 VAL A CA 1
ATOM 1825 C C . VAL A 1 234 ? 14.627 -5.585 -8.993 1.00 79.38 234 VAL A C 1
ATOM 1827 O O . VAL A 1 234 ? 15.791 -5.556 -8.597 1.00 79.38 234 VAL A O 1
ATOM 1830 N N . VAL A 1 235 ? 13.586 -5.510 -8.157 1.00 80.56 235 VAL A N 1
ATOM 1831 C CA . VAL A 1 235 ? 13.719 -5.364 -6.700 1.00 80.56 235 VAL A CA 1
ATOM 1832 C C . VAL A 1 235 ? 13.868 -6.723 -6.012 1.00 80.56 235 VAL A C 1
ATOM 1834 O O . VAL A 1 235 ? 14.712 -6.874 -5.128 1.00 80.56 235 VAL A O 1
ATOM 1837 N N . ASN A 1 236 ? 13.076 -7.712 -6.426 1.00 83.12 236 ASN A N 1
ATOM 1838 C CA . ASN A 1 236 ? 13.176 -9.097 -5.984 1.00 83.12 236 ASN A CA 1
ATOM 1839 C C . ASN A 1 236 ? 13.180 -10.055 -7.196 1.00 83.12 236 ASN A C 1
ATOM 1841 O O . ASN A 1 236 ? 12.106 -10.361 -7.721 1.00 83.12 236 ASN A O 1
ATOM 1845 N N . PRO A 1 237 ? 14.359 -10.569 -7.604 1.00 81.19 237 PRO A N 1
ATOM 1846 C CA . PRO A 1 237 ? 14.498 -11.491 -8.735 1.00 81.19 237 PRO A CA 1
ATOM 1847 C C . PRO A 1 237 ? 13.728 -12.811 -8.599 1.00 81.19 237 PRO A C 1
ATOM 1849 O O . PRO A 1 237 ? 13.478 -13.464 -9.607 1.00 81.19 237 PRO A O 1
ATOM 1852 N N . ASP A 1 238 ? 13.316 -13.195 -7.387 1.00 80.44 238 ASP A N 1
ATOM 1853 C CA . ASP A 1 238 ? 12.549 -14.426 -7.150 1.00 80.44 238 ASP A CA 1
ATOM 1854 C C . ASP A 1 238 ? 11.085 -14.317 -7.619 1.00 80.44 238 ASP A C 1
ATOM 1856 O O . ASP A 1 238 ? 10.337 -15.301 -7.620 1.00 80.44 238 ASP A O 1
ATOM 1860 N N . ILE A 1 239 ? 10.636 -13.117 -8.002 1.00 84.94 239 ILE A N 1
ATOM 1861 C CA . ILE A 1 239 ? 9.290 -12.896 -8.529 1.00 84.94 239 ILE A CA 1
ATOM 1862 C C . ILE A 1 239 ? 9.210 -13.435 -9.958 1.00 84.94 239 ILE A C 1
ATOM 1864 O O . ILE A 1 239 ? 9.856 -12.931 -10.874 1.00 84.94 239 ILE A O 1
ATOM 1868 N N . SER A 1 240 ? 8.349 -14.434 -10.170 1.00 88.19 240 SER A N 1
ATOM 1869 C CA . SER A 1 240 ? 8.141 -15.005 -11.500 1.00 88.19 240 SER A CA 1
ATOM 1870 C C . SER A 1 240 ? 7.506 -13.995 -12.471 1.00 88.19 240 SER A C 1
ATOM 1872 O O . SER A 1 240 ? 6.682 -13.168 -12.056 1.00 88.19 240 SER A O 1
ATOM 1874 N N . PRO A 1 241 ? 7.774 -14.103 -13.788 1.00 88.56 241 PRO A N 1
ATOM 1875 C CA . PRO A 1 241 ? 7.179 -13.214 -14.790 1.00 88.56 241 PRO A CA 1
ATOM 1876 C C . PRO A 1 241 ? 5.642 -13.191 -14.766 1.00 88.56 241 PRO A C 1
ATOM 1878 O O . PRO A 1 241 ? 5.009 -12.180 -15.073 1.00 88.56 241 PRO A O 1
ATOM 1881 N N . GLN A 1 242 ? 5.009 -14.308 -14.392 1.00 90.50 242 GLN A N 1
ATOM 1882 C CA . GLN A 1 242 ? 3.554 -14.406 -14.277 1.00 90.50 242 GLN A CA 1
ATOM 1883 C C . GLN A 1 242 ? 3.028 -13.569 -13.107 1.00 90.50 242 GLN A C 1
ATOM 1885 O O . GLN A 1 242 ? 2.029 -12.869 -13.266 1.00 90.50 242 GLN A O 1
ATOM 1890 N N . VAL A 1 243 ? 3.699 -13.615 -11.953 1.00 91.56 243 VAL A N 1
ATOM 1891 C CA . VAL A 1 243 ? 3.335 -12.818 -10.772 1.00 91.56 243 VAL A CA 1
ATOM 1892 C C . VAL A 1 243 ? 3.594 -11.341 -11.026 1.00 91.56 243 VAL A C 1
ATOM 1894 O O . VAL A 1 243 ? 2.727 -10.513 -10.750 1.00 91.56 243 VAL A O 1
ATOM 1897 N N . GLU A 1 244 ? 4.736 -11.012 -11.627 1.00 93.31 244 GLU A N 1
ATOM 1898 C CA . GLU A 1 244 ? 5.061 -9.647 -12.034 1.00 93.31 244 GLU A CA 1
ATOM 1899 C C . GLU A 1 244 ? 3.973 -9.058 -12.938 1.00 93.31 244 GLU A C 1
ATOM 1901 O O . GLU A 1 244 ? 3.470 -7.967 -12.671 1.00 93.31 244 GLU A O 1
ATOM 1906 N N . LYS A 1 245 ? 3.518 -9.807 -13.948 1.00 94.50 245 LYS A N 1
ATOM 1907 C CA . LYS A 1 245 ? 2.432 -9.368 -14.833 1.00 94.50 245 LYS A CA 1
ATOM 1908 C C . LYS A 1 245 ? 1.138 -9.057 -14.074 1.00 94.50 245 LYS A C 1
ATOM 1910 O O . LYS A 1 245 ? 0.434 -8.112 -14.435 1.00 94.50 245 LYS A O 1
ATOM 1915 N N . VAL A 1 246 ? 0.807 -9.833 -13.040 1.00 96.31 246 VAL A N 1
ATOM 1916 C CA . VAL A 1 246 ? -0.369 -9.582 -12.191 1.00 96.31 246 VAL A CA 1
ATOM 1917 C C . VAL A 1 246 ? -0.191 -8.295 -11.387 1.00 96.31 246 VAL A C 1
ATOM 1919 O O . VAL A 1 246 ? -1.098 -7.461 -11.384 1.00 96.31 246 VAL A O 1
ATOM 1922 N N . ILE A 1 247 ? 0.973 -8.104 -10.760 1.00 96.38 247 ILE A N 1
ATOM 1923 C CA . ILE A 1 247 ? 1.293 -6.895 -9.986 1.00 96.38 247 ILE A CA 1
ATOM 1924 C C . ILE A 1 247 ? 1.231 -5.657 -10.885 1.00 96.38 247 ILE A C 1
ATOM 1926 O O . ILE A 1 247 ? 0.512 -4.707 -10.576 1.00 96.38 247 ILE A O 1
ATOM 1930 N N . LEU A 1 248 ? 1.918 -5.687 -12.029 1.00 95.88 248 LEU A N 1
ATOM 1931 C CA . LEU A 1 248 ? 1.949 -4.573 -12.974 1.00 95.88 248 LEU A CA 1
ATOM 1932 C C . LEU A 1 248 ? 0.550 -4.247 -13.495 1.00 95.88 248 LEU A C 1
ATOM 1934 O O . LEU A 1 248 ? 0.185 -3.077 -13.527 1.00 95.88 248 LEU A O 1
ATOM 1938 N N . ARG A 1 249 ? -0.272 -5.257 -13.816 1.00 97.38 249 ARG A N 1
ATOM 1939 C CA . ARG A 1 249 ? -1.661 -5.034 -14.242 1.00 97.38 249 ARG A CA 1
ATOM 1940 C C . ARG A 1 249 ? -2.520 -4.394 -13.148 1.00 97.38 249 ARG A C 1
ATOM 1942 O O . ARG A 1 249 ? -3.353 -3.547 -13.456 1.00 97.38 249 ARG A O 1
ATOM 1949 N N . ALA A 1 250 ? -2.342 -4.775 -11.884 1.00 97.81 250 ALA A N 1
ATOM 1950 C CA . ALA A 1 250 ? -3.054 -4.145 -10.769 1.00 97.81 250 ALA A CA 1
ATOM 1951 C C . ALA A 1 250 ? -2.656 -2.670 -10.583 1.00 97.81 250 ALA A C 1
ATOM 1953 O O . ALA A 1 250 ? -3.479 -1.862 -10.154 1.00 97.81 250 ALA A O 1
ATOM 1954 N N . LEU A 1 251 ? -1.411 -2.333 -10.928 1.00 97.56 251 LEU A N 1
ATOM 1955 C CA . LEU A 1 251 ? -0.795 -1.025 -10.724 1.00 97.56 251 LEU A CA 1
ATOM 1956 C C . LEU A 1 251 ? -0.830 -0.102 -11.955 1.00 97.56 251 LEU A C 1
ATOM 1958 O O . LEU A 1 251 ? -0.344 1.026 -11.868 1.00 97.56 251 LEU A O 1
ATOM 1962 N N . VAL A 1 252 ? -1.395 -0.526 -13.093 1.00 95.19 252 VAL A N 1
ATOM 1963 C CA . VAL A 1 252 ? -1.508 0.348 -14.277 1.00 95.19 252 VAL A CA 1
ATOM 1964 C C . VAL A 1 252 ? -2.218 1.649 -13.903 1.00 95.19 252 VAL A C 1
ATOM 1966 O O . VAL A 1 252 ? -3.190 1.650 -13.143 1.00 95.19 252 VAL A O 1
ATOM 1969 N N . LYS A 1 253 ? -1.710 2.774 -14.416 1.00 89.56 253 LYS A N 1
ATOM 1970 C CA . LYS A 1 253 ? -2.185 4.108 -14.041 1.00 89.56 253 LYS A CA 1
ATOM 1971 C C . LYS A 1 253 ? -3.642 4.322 -14.451 1.00 89.56 253 LYS A C 1
ATOM 1973 O O . LYS A 1 253 ? -4.444 4.691 -13.596 1.00 89.56 253 LYS A O 1
ATOM 1978 N N . ASP A 1 254 ? -4.007 3.992 -15.692 1.00 89.31 254 ASP A N 1
ATOM 1979 C CA . ASP A 1 254 ? -5.409 3.983 -16.122 1.00 89.31 254 ASP A CA 1
ATOM 1980 C C . ASP A 1 254 ? -6.166 2.833 -15.440 1.00 89.31 254 ASP A C 1
ATOM 1982 O O . ASP A 1 254 ? -5.861 1.650 -15.618 1.00 89.31 254 ASP A O 1
ATOM 1986 N N . LYS A 1 255 ? -7.190 3.182 -14.654 1.00 93.06 255 LYS A N 1
ATOM 1987 C CA . LYS A 1 255 ? -8.037 2.208 -13.959 1.00 93.06 255 LYS A CA 1
ATOM 1988 C C . LYS A 1 255 ? -8.761 1.252 -14.910 1.00 93.06 255 LYS A C 1
ATOM 1990 O O . LYS A 1 255 ? -9.104 0.152 -14.488 1.00 93.06 255 LYS A O 1
ATOM 1995 N N . ASN A 1 256 ? -9.002 1.631 -16.164 1.00 93.12 256 ASN A N 1
ATOM 1996 C CA . ASN A 1 256 ? -9.684 0.782 -17.145 1.00 93.12 256 ASN A CA 1
ATOM 1997 C C . ASN A 1 256 ? -8.836 -0.396 -17.629 1.00 93.12 256 ASN A C 1
ATOM 1999 O O . ASN A 1 256 ? -9.404 -1.422 -18.002 1.00 93.12 256 ASN A O 1
ATOM 2003 N N . ASP A 1 257 ? -7.512 -0.279 -17.551 1.00 93.31 257 ASP A N 1
ATOM 2004 C CA . ASP A 1 257 ? -6.575 -1.338 -17.936 1.00 93.31 257 ASP A CA 1
ATOM 2005 C C . ASP A 1 257 ? -6.274 -2.316 -16.785 1.00 93.31 257 ASP A C 1
ATOM 2007 O O . ASP A 1 257 ? -5.676 -3.385 -16.979 1.00 93.31 257 ASP A O 1
ATOM 2011 N N . ARG A 1 258 ? -6.731 -1.985 -15.569 1.00 97.38 258 ARG A N 1
ATOM 2012 C CA . ARG A 1 258 ? -6.614 -2.846 -14.386 1.00 97.38 258 ARG A CA 1
ATOM 2013 C C . ARG A 1 258 ? -7.561 -4.048 -14.474 1.00 97.38 258 ARG A C 1
ATOM 2015 O O . ARG A 1 258 ? -8.295 -4.272 -15.439 1.00 97.38 258 ARG A O 1
ATOM 2022 N N . PHE A 1 259 ? -7.534 -4.881 -13.440 1.00 97.94 259 PHE A N 1
ATOM 2023 C CA . PHE A 1 259 ? -8.553 -5.910 -13.262 1.00 97.94 259 PHE A CA 1
ATOM 2024 C C . PHE A 1 259 ? -9.921 -5.269 -13.030 1.00 97.94 259 PHE A C 1
ATOM 2026 O O . PHE A 1 259 ? -10.045 -4.304 -12.282 1.00 97.94 259 PHE A O 1
ATOM 2033 N N . GLU A 1 260 ? -10.956 -5.830 -13.651 1.00 96.44 260 GLU A N 1
ATOM 2034 C CA . GLU A 1 260 ? -12.318 -5.316 -13.505 1.00 96.44 260 GLU A CA 1
ATOM 2035 C C . GLU A 1 260 ? -12.850 -5.499 -12.078 1.00 96.44 260 GLU A C 1
ATOM 2037 O O . GL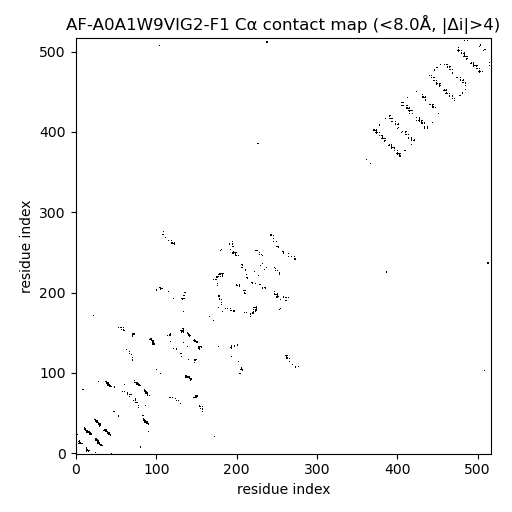U A 1 260 ? -13.562 -4.634 -11.572 1.00 96.44 260 GLU A O 1
ATOM 2042 N N . THR A 1 261 ? -12.474 -6.603 -11.425 1.00 98.12 261 THR A N 1
ATOM 2043 C CA . THR A 1 261 ? -12.907 -6.963 -10.072 1.00 98.12 261 THR A CA 1
ATOM 2044 C C . THR A 1 261 ? -11.747 -7.499 -9.236 1.00 98.12 261 THR A C 1
ATOM 2046 O O . THR A 1 261 ? -10.754 -8.016 -9.759 1.00 98.12 261 THR A O 1
ATOM 2049 N N . VAL A 1 262 ? -11.886 -7.423 -7.910 1.00 97.19 262 VAL A N 1
ATOM 2050 C CA . VAL A 1 262 ? -10.905 -7.973 -6.960 1.00 97.19 262 VAL A CA 1
ATOM 2051 C C . VAL A 1 262 ? -10.800 -9.498 -7.093 1.00 97.19 262 VAL A C 1
ATOM 2053 O O . VAL A 1 262 ? -9.723 -10.070 -6.940 1.00 97.19 262 VAL A O 1
ATOM 2056 N N . GLN A 1 263 ? -11.897 -10.170 -7.442 1.00 97.00 263 GLN A N 1
ATOM 2057 C CA . GLN A 1 263 ? -11.922 -11.606 -7.708 1.00 97.00 263 GLN A CA 1
ATOM 2058 C C . GLN A 1 263 ? -11.098 -11.960 -8.952 1.00 97.00 263 GLN A C 1
ATOM 2060 O O . GLN A 1 263 ? -10.386 -12.960 -8.926 1.00 97.00 263 GLN A O 1
ATOM 2065 N N . ALA A 1 264 ? -11.142 -11.137 -10.007 1.00 97.69 264 ALA A N 1
ATOM 2066 C CA . ALA A 1 264 ? -10.320 -11.340 -11.200 1.00 97.69 264 ALA A CA 1
ATOM 2067 C C . ALA A 1 264 ? -8.821 -11.162 -10.900 1.00 97.69 264 ALA A C 1
ATOM 2069 O O . ALA A 1 264 ? -8.005 -11.943 -11.387 1.00 97.69 264 ALA A O 1
ATOM 2070 N N . LEU A 1 265 ? -8.462 -10.183 -10.058 1.00 97.25 265 LEU A N 1
ATOM 2071 C CA . LEU A 1 265 ? -7.098 -10.042 -9.537 1.00 97.25 265 LEU A CA 1
ATOM 2072 C C . LEU A 1 265 ? -6.671 -11.302 -8.767 1.00 97.25 265 LEU A C 1
ATOM 2074 O O . LEU A 1 265 ? -5.599 -11.844 -9.023 1.00 97.25 265 LEU A O 1
ATOM 2078 N N . TRP A 1 266 ? -7.508 -11.773 -7.834 1.00 96.00 266 TRP A N 1
ATOM 2079 C CA . TRP A 1 266 ? -7.216 -12.963 -7.031 1.00 96.00 266 TRP A CA 1
ATOM 2080 C C . TRP A 1 266 ? -7.009 -14.210 -7.897 1.00 96.00 266 TRP A C 1
ATOM 2082 O O . TRP A 1 266 ? -6.022 -14.913 -7.708 1.00 96.00 266 TRP A O 1
ATOM 2092 N N . GLN A 1 267 ? -7.900 -14.464 -8.858 1.00 95.38 267 GLN A N 1
ATOM 2093 C CA . GLN A 1 267 ? -7.791 -15.609 -9.768 1.00 95.38 267 GLN A CA 1
ATOM 2094 C C . GLN A 1 267 ? -6.485 -15.571 -10.563 1.00 95.38 267 GLN A C 1
ATOM 2096 O O . GLN A 1 267 ? -5.770 -16.566 -10.611 1.00 95.38 267 GLN A O 1
ATOM 2101 N N . ALA A 1 268 ? -6.128 -14.408 -11.115 1.00 95.31 268 ALA A N 1
ATOM 2102 C CA . ALA A 1 268 ? -4.882 -14.255 -11.855 1.00 95.31 268 ALA A CA 1
ATOM 2103 C C . ALA A 1 268 ? -3.644 -14.486 -10.970 1.00 95.31 268 ALA A C 1
ATOM 2105 O O . ALA A 1 268 ? -2.679 -15.104 -11.416 1.00 95.31 268 ALA A O 1
ATOM 2106 N N . LEU A 1 269 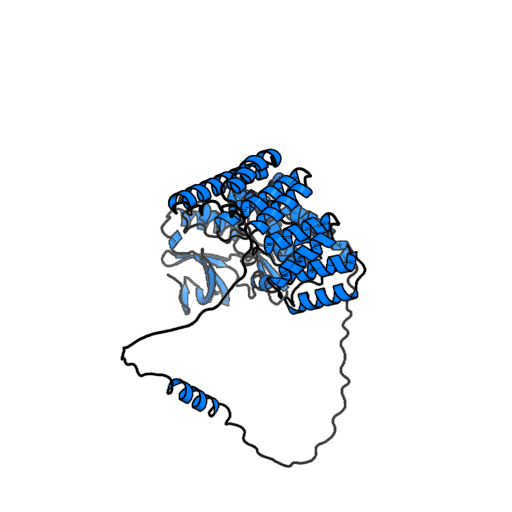? -3.671 -14.029 -9.712 1.00 93.19 269 LEU A N 1
ATOM 2107 C CA . LEU A 1 269 ? -2.588 -14.261 -8.753 1.00 93.19 269 LEU A CA 1
ATOM 2108 C C . LEU A 1 269 ? -2.471 -15.743 -8.357 1.00 93.19 269 LEU A C 1
ATOM 2110 O O . LEU A 1 269 ? -1.367 -16.281 -8.289 1.00 93.19 269 LEU A O 1
ATOM 2114 N N . GLU A 1 270 ? -3.602 -16.405 -8.108 1.00 91.81 270 GLU A N 1
ATOM 2115 C CA . GLU A 1 270 ? -3.664 -17.832 -7.778 1.00 91.81 270 GLU A CA 1
ATOM 2116 C C . GLU A 1 270 ? -3.155 -18.693 -8.944 1.00 91.81 270 GLU A C 1
ATOM 2118 O O . GLU A 1 270 ? -2.371 -19.614 -8.727 1.00 91.81 270 GLU A O 1
ATOM 2123 N N . GLU A 1 271 ? -3.514 -18.360 -10.185 1.00 91.38 271 GLU A N 1
ATOM 2124 C CA . GLU A 1 271 ? -3.014 -19.031 -11.391 1.00 91.38 271 GLU A CA 1
ATOM 2125 C C . GLU A 1 271 ? -1.514 -18.804 -11.614 1.00 91.38 271 GLU A C 1
ATOM 2127 O O . GLU A 1 271 ? -0.794 -19.749 -11.940 1.00 91.38 271 GLU A O 1
ATOM 2132 N N . ALA A 1 272 ? -1.027 -17.577 -11.399 1.00 87.94 272 ALA A N 1
ATOM 2133 C CA . ALA A 1 272 ? 0.387 -17.234 -11.557 1.00 87.94 272 ALA A CA 1
ATOM 2134 C C . ALA A 1 272 ? 1.304 -18.011 -10.596 1.00 87.94 272 ALA A C 1
ATOM 2136 O O . ALA A 1 272 ? 2.461 -18.273 -10.926 1.00 87.94 272 ALA A O 1
ATOM 2137 N N . LEU A 1 273 ? 0.786 -18.405 -9.430 1.00 77.12 273 LEU A N 1
ATOM 2138 C CA . LEU A 1 273 ? 1.526 -19.124 -8.388 1.00 77.12 273 LEU A CA 1
ATOM 2139 C C . LEU A 1 273 ? 1.167 -20.621 -8.290 1.00 77.12 273 LEU A C 1
ATOM 2141 O O . LEU A 1 273 ? 1.925 -21.411 -7.724 1.00 77.12 273 LEU A O 1
ATOM 2145 N N . GLY A 1 274 ? 0.037 -21.042 -8.860 1.00 62.41 274 GLY A N 1
ATOM 2146 C CA . GLY A 1 274 ? -0.556 -22.375 -8.702 1.00 62.41 274 GLY A CA 1
ATOM 2147 C C . GLY A 1 274 ? 0.316 -23.571 -9.126 1.00 62.41 274 GLY A C 1
ATOM 2148 O O . GLY A 1 274 ? 0.370 -24.551 -8.379 1.00 62.41 274 GLY A O 1
ATOM 2149 N N . PRO A 1 275 ? 1.045 -23.543 -10.260 1.00 51.78 275 PRO A N 1
ATOM 2150 C CA . PRO A 1 275 ? 1.917 -24.658 -10.644 1.00 51.78 275 PRO A CA 1
ATOM 2151 C C . PRO A 1 275 ? 3.196 -24.772 -9.797 1.00 51.78 275 PRO A C 1
ATOM 2153 O O . PRO A 1 275 ? 3.770 -25.857 -9.716 1.00 51.78 275 PRO A O 1
ATOM 2156 N N . GLN A 1 276 ? 3.639 -23.683 -9.155 1.00 48.78 276 GLN A N 1
ATOM 2157 C CA . GLN A 1 276 ? 4.876 -23.640 -8.362 1.00 48.78 276 GLN A CA 1
ATOM 2158 C C . GLN A 1 276 ? 4.663 -24.116 -6.915 1.00 48.78 276 GLN A C 1
ATOM 2160 O O . GLN A 1 276 ? 5.537 -24.764 -6.342 1.00 48.78 276 GLN A O 1
ATOM 2165 N N . VAL A 1 277 ? 3.473 -23.909 -6.336 1.00 47.47 277 VAL A N 1
ATOM 2166 C CA . VAL A 1 277 ? 3.141 -24.402 -4.981 1.00 47.47 277 VAL A CA 1
ATOM 2167 C C . VAL A 1 277 ? 2.915 -25.925 -4.958 1.00 47.47 277 VAL A C 1
ATOM 2169 O O . VAL A 1 277 ? 3.155 -26.572 -3.940 1.00 47.47 277 VAL A O 1
ATOM 2172 N N . ALA A 1 278 ? 2.533 -26.532 -6.088 1.00 37.72 278 ALA A N 1
ATOM 2173 C CA . ALA A 1 278 ? 2.340 -27.982 -6.204 1.00 37.72 278 ALA A CA 1
ATOM 2174 C C . ALA A 1 278 ? 3.651 -28.802 -6.196 1.00 37.72 278 ALA A C 1
ATOM 2176 O O . ALA A 1 278 ? 3.593 -30.025 -6.066 1.00 37.72 278 ALA A O 1
ATOM 2177 N N . GLN A 1 279 ? 4.819 -28.155 -6.324 1.00 32.84 279 GLN A N 1
ATOM 2178 C CA . GLN A 1 279 ? 6.135 -28.813 -6.353 1.00 32.84 279 GLN A CA 1
ATOM 2179 C C . GLN A 1 279 ? 7.047 -28.460 -5.173 1.00 32.84 279 GLN A C 1
ATOM 2181 O O . GLN A 1 279 ? 8.183 -28.930 -5.125 1.00 32.84 279 GLN A O 1
ATOM 2186 N N . ALA A 1 280 ? 6.569 -27.708 -4.178 1.00 30.73 280 ALA A N 1
ATOM 2187 C CA . ALA A 1 280 ? 7.274 -27.658 -2.904 1.00 30.73 280 ALA A CA 1
ATOM 2188 C C . ALA A 1 280 ? 7.219 -29.068 -2.283 1.00 30.73 280 ALA A C 1
ATOM 2190 O O . ALA A 1 280 ? 6.115 -29.585 -2.063 1.00 30.73 280 ALA A O 1
ATOM 2191 N N . PRO A 1 281 ? 8.358 -29.736 -2.005 1.00 32.56 281 PRO A N 1
ATOM 2192 C CA . PRO A 1 281 ? 8.315 -30.991 -1.282 1.00 32.56 281 PRO A CA 1
ATOM 2193 C C . PRO A 1 281 ? 7.632 -30.700 0.049 1.00 32.56 281 PRO A C 1
ATOM 2195 O O . PRO A 1 281 ? 8.058 -29.836 0.815 1.00 32.56 281 PRO A O 1
ATOM 2198 N N . THR A 1 282 ? 6.540 -31.415 0.316 1.00 34.06 282 THR A N 1
ATOM 2199 C CA . THR A 1 282 ? 5.998 -31.505 1.666 1.00 34.06 282 THR A CA 1
ATOM 2200 C C . THR A 1 282 ? 7.156 -31.961 2.540 1.00 34.06 282 THR A C 1
ATOM 2202 O O . THR A 1 282 ? 7.565 -33.121 2.455 1.00 34.06 282 THR A O 1
ATOM 2205 N N . ILE A 1 283 ? 7.718 -31.056 3.345 1.00 34.88 283 ILE A N 1
ATOM 2206 C CA . ILE A 1 283 ? 8.586 -31.436 4.452 1.00 34.88 283 ILE A CA 1
ATOM 2207 C C . ILE A 1 283 ? 7.673 -32.223 5.384 1.00 34.88 283 ILE A C 1
ATOM 2209 O O . ILE A 1 283 ? 6.966 -31.683 6.237 1.00 34.88 283 ILE A O 1
ATOM 2213 N N . ALA A 1 284 ? 7.624 -33.532 5.148 1.00 33.88 284 ALA A N 1
ATOM 2214 C CA . ALA A 1 284 ? 7.176 -34.488 6.126 1.00 33.88 284 ALA A CA 1
ATOM 2215 C C . ALA A 1 284 ? 7.943 -34.154 7.402 1.00 33.88 284 ALA A C 1
ATOM 2217 O O . ALA A 1 284 ? 9.170 -34.076 7.385 1.00 33.88 284 ALA A O 1
ATOM 2218 N N . LYS A 1 285 ? 7.201 -33.896 8.482 1.00 40.91 285 LYS A N 1
ATOM 2219 C CA . LYS A 1 285 ? 7.720 -33.769 9.841 1.00 40.91 285 LYS A CA 1
ATOM 2220 C C . LYS A 1 285 ? 8.823 -34.806 10.075 1.00 40.91 285 LYS A C 1
ATOM 2222 O O . LYS A 1 285 ? 8.524 -35.955 10.389 1.00 40.91 285 LYS A O 1
ATOM 2227 N N . ILE A 1 286 ? 10.081 -34.388 9.996 1.00 33.59 286 ILE A N 1
ATOM 2228 C CA . ILE A 1 286 ? 11.155 -35.063 10.710 1.00 33.59 286 ILE A CA 1
ATOM 2229 C C . ILE A 1 286 ? 11.080 -34.483 12.116 1.00 33.59 286 ILE A C 1
ATOM 2231 O O . ILE A 1 286 ? 11.699 -33.478 12.451 1.00 33.59 286 ILE A O 1
ATOM 2235 N N . VAL A 1 287 ? 10.218 -35.090 12.930 1.00 36.09 287 VAL A N 1
ATOM 2236 C CA . VAL A 1 287 ? 10.440 -35.081 14.370 1.00 36.09 287 VAL A CA 1
ATOM 2237 C C . VAL A 1 287 ? 11.691 -35.931 14.560 1.00 36.09 287 VAL A C 1
ATOM 2239 O O . VAL A 1 287 ? 11.619 -37.156 14.523 1.00 36.09 287 VAL A O 1
ATOM 2242 N N . GLU A 1 288 ? 12.850 -35.288 14.692 1.00 35.12 288 GLU A N 1
ATOM 2243 C CA . GLU A 1 288 ? 14.008 -35.935 15.300 1.00 35.12 288 GLU A CA 1
ATOM 2244 C C . GLU A 1 288 ? 13.642 -36.240 16.758 1.00 35.12 288 GLU A C 1
ATOM 2246 O O . GLU A 1 288 ? 13.755 -35.404 17.657 1.00 35.12 288 GLU A O 1
ATOM 2251 N N . GLU A 1 289 ? 13.152 -37.456 16.995 1.00 33.12 289 GLU A N 1
ATOM 2252 C CA . GLU A 1 289 ? 13.145 -38.052 18.323 1.00 33.12 289 GLU A CA 1
ATOM 2253 C C . GLU A 1 289 ? 14.597 -38.180 18.794 1.00 33.12 289 GLU A C 1
ATOM 2255 O O . GLU A 1 289 ? 15.343 -39.075 18.394 1.00 33.12 289 GLU A O 1
ATOM 2260 N N . LYS A 1 290 ? 15.006 -37.267 19.679 1.00 32.03 290 LYS A N 1
ATOM 2261 C CA . LYS A 1 290 ? 16.203 -37.442 20.504 1.00 32.03 290 LYS A CA 1
ATOM 2262 C C . LYS A 1 290 ? 16.101 -38.789 21.241 1.00 32.03 290 LYS A C 1
ATOM 2264 O O . LYS A 1 290 ? 15.125 -38.985 21.969 1.00 32.03 290 LYS A O 1
ATOM 2269 N N . PRO A 1 291 ? 17.101 -39.686 21.151 1.00 33.16 291 PRO A N 1
ATOM 2270 C CA . PRO A 1 291 ? 17.087 -40.925 21.915 1.00 33.16 291 PRO A CA 1
ATOM 2271 C C . PRO A 1 291 ? 17.122 -40.623 23.418 1.00 33.16 291 PRO A C 1
ATOM 2273 O O . PRO A 1 291 ? 18.071 -40.024 23.930 1.00 33.16 291 PRO A O 1
ATOM 2276 N N . VAL A 1 292 ? 16.079 -41.047 24.129 1.00 37.06 292 VAL A N 1
ATOM 2277 C CA . VAL A 1 292 ? 16.011 -41.025 25.593 1.00 37.06 292 VAL A CA 1
ATOM 2278 C C . VAL A 1 292 ? 16.949 -42.105 26.135 1.00 37.06 292 VAL A C 1
ATOM 2280 O O . VAL A 1 292 ? 16.674 -43.297 26.016 1.00 37.06 292 VAL A O 1
ATOM 2283 N N . LEU A 1 293 ? 18.061 -41.696 26.748 1.00 38.28 293 LEU A N 1
ATOM 2284 C CA . LEU A 1 293 ? 18.878 -42.581 27.581 1.00 38.28 293 LEU A CA 1
ATOM 2285 C C . LEU A 1 293 ? 18.226 -42.743 28.974 1.00 38.28 293 LEU A C 1
ATOM 2287 O O . LEU A 1 293 ? 17.744 -41.756 29.536 1.00 38.28 293 LEU A O 1
ATOM 2291 N N . PRO A 1 294 ? 18.204 -43.962 29.549 1.00 38.72 294 PRO A N 1
ATOM 2292 C CA . PRO A 1 294 ? 17.573 -44.245 30.841 1.00 38.72 294 PRO A CA 1
ATOM 2293 C C . PRO A 1 294 ? 18.374 -43.674 32.031 1.00 38.72 294 PRO A C 1
ATOM 2295 O O . PRO A 1 294 ? 19.578 -43.436 31.912 1.00 38.72 294 PRO A O 1
ATOM 2298 N N . PRO A 1 295 ? 17.738 -43.470 33.206 1.00 33.78 295 PRO A N 1
ATOM 2299 C CA . PRO A 1 295 ? 18.353 -42.759 34.319 1.00 33.78 295 PRO A CA 1
ATOM 2300 C C . PRO A 1 295 ? 19.349 -43.649 35.073 1.00 33.78 295 PRO A C 1
ATOM 2302 O O . PRO A 1 295 ? 19.021 -44.764 35.485 1.00 33.78 295 PRO A O 1
ATOM 2305 N N . ALA A 1 296 ? 20.554 -43.130 35.319 1.00 33.38 296 ALA A N 1
ATOM 2306 C CA . ALA A 1 296 ? 21.528 -43.727 36.229 1.00 33.38 296 ALA A CA 1
ATOM 2307 C C . ALA A 1 296 ? 21.593 -42.947 37.555 1.00 33.38 296 ALA A C 1
ATOM 2309 O O . ALA A 1 296 ? 21.503 -41.723 37.592 1.00 33.38 296 ALA A O 1
ATOM 2310 N N . LYS A 1 297 ? 21.704 -43.720 38.639 1.00 30.81 297 LYS A N 1
ATOM 2311 C CA . LYS A 1 297 ? 21.535 -43.372 40.058 1.00 30.81 297 LYS A CA 1
ATOM 2312 C C . LYS A 1 297 ? 22.583 -42.401 40.624 1.00 30.81 297 LYS A C 1
ATOM 2314 O O . LYS A 1 297 ? 23.723 -42.355 40.179 1.00 30.81 297 LYS A O 1
ATOM 2319 N N . GLU A 1 298 ? 22.168 -41.712 41.689 1.00 36.59 298 GLU A N 1
ATOM 2320 C CA . GLU A 1 298 ? 22.951 -40.835 42.570 1.00 36.59 298 GLU A CA 1
ATOM 2321 C C . GLU A 1 298 ? 24.250 -41.454 43.125 1.00 36.59 298 GLU A C 1
ATOM 2323 O O . GLU A 1 298 ? 24.243 -42.588 43.603 1.00 36.59 298 GLU A O 1
ATOM 2328 N N . SER A 1 299 ? 25.302 -40.630 43.269 1.00 28.78 299 SER A N 1
ATOM 2329 C CA . SER A 1 299 ? 26.129 -40.633 44.490 1.00 28.78 299 SER A CA 1
ATOM 2330 C C . SER A 1 299 ? 26.880 -39.305 44.739 1.00 28.78 299 SER A C 1
ATOM 2332 O O . SER A 1 299 ? 27.785 -38.935 44.001 1.00 28.78 299 SER A O 1
ATOM 2334 N N . SER A 1 300 ? 26.522 -38.645 45.848 1.00 29.53 300 SER A N 1
ATOM 2335 C CA . SER A 1 300 ? 27.382 -37.978 46.851 1.00 29.53 300 SER A CA 1
ATOM 2336 C C . SER A 1 300 ? 28.460 -36.927 46.467 1.00 29.53 300 SER A C 1
ATOM 2338 O O . SER A 1 300 ? 29.619 -37.252 46.239 1.00 29.53 300 SER A O 1
ATOM 2340 N N . LYS A 1 301 ? 28.091 -35.650 46.684 1.00 34.28 301 LYS A N 1
ATOM 2341 C CA . LYS A 1 301 ? 28.810 -34.516 47.337 1.00 34.28 301 LYS A CA 1
ATOM 2342 C C . LYS A 1 301 ? 30.348 -34.393 47.227 1.00 34.28 301 LYS A C 1
ATOM 2344 O O . LYS A 1 301 ? 31.072 -35.182 47.825 1.00 34.28 301 LYS A O 1
ATOM 2349 N N . LYS A 1 302 ? 30.801 -33.194 46.811 1.00 28.72 302 LYS A N 1
ATOM 2350 C CA . LYS A 1 302 ? 31.633 -32.270 47.628 1.00 28.72 302 LYS A CA 1
ATOM 2351 C C . LYS A 1 302 ? 31.552 -30.822 47.108 1.00 28.72 302 LYS A C 1
ATOM 2353 O O . LYS A 1 302 ? 31.457 -30.583 45.913 1.00 28.72 302 LYS A O 1
ATOM 2358 N N . LYS A 1 303 ? 31.527 -29.880 48.057 1.00 33.34 303 LYS A N 1
ATOM 2359 C CA . LYS A 1 303 ? 31.354 -28.426 47.901 1.00 33.34 303 LYS A CA 1
ATOM 2360 C C . LYS A 1 303 ? 32.672 -27.750 47.504 1.00 33.34 303 LYS A C 1
ATOM 2362 O O . LYS A 1 303 ? 33.679 -28.048 48.136 1.00 33.34 303 LYS A O 1
ATOM 2367 N N . PHE A 1 304 ? 32.624 -26.764 46.607 1.00 32.03 304 PHE A N 1
ATOM 2368 C CA . PHE A 1 304 ? 33.569 -25.642 46.579 1.00 32.03 304 PHE A CA 1
ATOM 2369 C C . PHE A 1 304 ? 32.811 -24.341 46.291 1.00 32.03 304 PHE A C 1
ATOM 2371 O O . PHE A 1 304 ? 32.033 -24.250 45.348 1.00 32.03 304 PHE A O 1
ATOM 2378 N N . ILE A 1 305 ? 33.005 -23.374 47.184 1.00 37.19 305 ILE A N 1
ATOM 2379 C CA . ILE A 1 305 ? 32.478 -22.009 47.152 1.00 37.19 305 ILE A CA 1
ATOM 2380 C C . ILE A 1 305 ? 33.545 -21.148 46.478 1.00 37.19 305 ILE A C 1
ATOM 2382 O O . ILE A 1 305 ? 34.665 -21.135 46.983 1.00 37.19 305 ILE A O 1
ATOM 2386 N N . ILE A 1 306 ? 33.218 -20.407 45.413 1.00 38.94 306 ILE A N 1
ATOM 2387 C CA . ILE A 1 306 ? 34.014 -19.250 44.971 1.00 38.94 306 ILE A CA 1
ATOM 2388 C C . ILE A 1 306 ? 33.067 -18.118 44.559 1.00 38.94 306 ILE A C 1
ATOM 2390 O O . ILE A 1 306 ? 32.215 -18.274 43.689 1.00 38.94 306 ILE A O 1
ATOM 2394 N N . ALA A 1 307 ? 33.227 -16.991 45.250 1.00 35.12 307 ALA A N 1
ATOM 2395 C CA . ALA A 1 307 ? 32.591 -15.709 45.003 1.00 35.12 307 ALA A CA 1
ATOM 2396 C C . ALA A 1 307 ? 33.232 -15.006 43.795 1.00 35.12 307 ALA A C 1
ATOM 2398 O O . ALA A 1 307 ? 34.453 -15.002 43.660 1.00 35.12 307 ALA A O 1
ATOM 2399 N N . GLY A 1 308 ? 32.413 -14.374 42.951 1.00 35.50 308 GLY A N 1
ATOM 2400 C CA . GLY A 1 308 ? 32.860 -13.654 41.758 1.00 35.50 308 GLY A CA 1
ATOM 2401 C C . GLY A 1 308 ? 32.018 -12.411 41.493 1.00 35.50 308 GLY A C 1
ATOM 2402 O O . GLY A 1 308 ? 31.309 -12.341 40.499 1.00 35.50 308 GLY A O 1
ATOM 2403 N N . GLY A 1 309 ? 32.081 -11.434 42.395 1.00 40.78 309 GLY A N 1
ATOM 2404 C CA . GLY A 1 309 ? 31.646 -10.064 42.134 1.00 40.78 309 GLY A CA 1
ATOM 2405 C C . GLY A 1 309 ? 32.813 -9.132 42.420 1.00 40.78 309 GLY A C 1
ATOM 2406 O O . GLY A 1 309 ? 33.139 -8.984 43.590 1.00 40.78 309 GLY A O 1
ATOM 2407 N N . SER A 1 310 ? 33.471 -8.590 41.382 1.00 49.38 310 SER A N 1
ATOM 2408 C CA . SER A 1 310 ? 34.400 -7.429 41.416 1.00 49.38 310 SER A CA 1
ATOM 2409 C C . SER A 1 310 ? 35.100 -7.200 40.058 1.00 49.38 310 SER A C 1
ATOM 2411 O O . SER A 1 310 ? 36.321 -7.247 39.973 1.00 49.38 310 SER A O 1
ATOM 2413 N N . ILE A 1 311 ? 34.353 -6.950 38.973 1.00 48.12 311 ILE A N 1
ATOM 2414 C CA . ILE A 1 311 ? 34.944 -6.449 37.704 1.00 48.12 311 ILE A CA 1
ATOM 2415 C C . ILE A 1 311 ? 34.379 -5.066 37.316 1.00 48.12 311 ILE A C 1
ATOM 2417 O O . ILE A 1 311 ? 35.070 -4.267 36.693 1.00 48.12 311 ILE A O 1
ATOM 2421 N N . ALA A 1 312 ? 33.191 -4.692 37.803 1.00 45.28 312 ALA A N 1
ATOM 2422 C CA . ALA A 1 312 ? 32.577 -3.395 37.494 1.00 45.28 312 ALA A CA 1
ATOM 2423 C C . ALA A 1 312 ? 33.178 -2.189 38.259 1.00 45.28 312 ALA A C 1
ATOM 2425 O O . ALA A 1 312 ? 33.068 -1.058 37.799 1.00 45.28 312 ALA A O 1
ATOM 2426 N N . ALA A 1 313 ? 33.852 -2.399 39.398 1.00 46.91 313 ALA A N 1
ATOM 2427 C CA . ALA A 1 313 ? 34.389 -1.306 40.223 1.00 46.91 313 ALA A CA 1
ATOM 2428 C C . ALA A 1 313 ? 35.781 -0.800 39.782 1.00 46.91 313 ALA A C 1
ATOM 2430 O O . ALA A 1 313 ? 36.153 0.328 40.095 1.00 46.91 313 ALA A O 1
ATOM 2431 N N . LEU A 1 314 ? 36.545 -1.603 39.032 1.00 49.19 314 LEU A N 1
ATOM 2432 C CA . LEU A 1 314 ? 37.908 -1.257 38.602 1.00 49.19 314 LEU A CA 1
ATOM 2433 C C . LEU A 1 314 ? 37.939 -0.427 37.308 1.00 49.19 314 LEU A C 1
ATOM 2435 O O . LEU A 1 314 ? 38.817 0.416 37.143 1.00 49.19 314 LEU A O 1
ATOM 2439 N N . LEU A 1 315 ? 36.945 -0.587 36.429 1.00 51.97 315 LEU A N 1
ATOM 2440 C CA . LEU A 1 315 ? 36.858 0.177 35.178 1.00 51.97 315 LEU A CA 1
ATOM 2441 C C . LEU A 1 315 ? 36.393 1.627 35.396 1.00 51.97 315 LEU A C 1
ATOM 2443 O O . LEU A 1 315 ? 36.810 2.526 34.669 1.00 51.97 315 LEU A O 1
ATOM 2447 N N . PHE A 1 316 ? 35.608 1.883 36.447 1.00 55.47 316 PHE A N 1
ATOM 2448 C CA . PHE A 1 316 ? 35.121 3.227 36.774 1.00 55.47 316 PHE A CA 1
ATOM 2449 C C . PHE A 1 316 ? 36.225 4.136 37.350 1.00 55.47 316 PHE A C 1
ATOM 2451 O O . PHE A 1 316 ? 36.272 5.329 37.057 1.00 55.47 316 PHE A O 1
ATOM 2458 N N . ILE A 1 317 ? 37.176 3.569 38.102 1.00 56.06 317 ILE A N 1
ATOM 2459 C CA . ILE A 1 317 ? 38.287 4.325 38.706 1.00 56.06 317 ILE A CA 1
ATOM 2460 C C . ILE A 1 317 ? 39.324 4.747 37.645 1.00 56.06 317 ILE A C 1
ATOM 2462 O O . ILE A 1 317 ? 39.864 5.851 37.725 1.00 56.06 317 ILE A O 1
ATOM 2466 N N . CYS A 1 318 ? 39.548 3.936 36.603 1.00 51.38 318 CYS A N 1
ATOM 2467 C CA . CYS A 1 318 ? 40.428 4.307 35.486 1.00 51.38 318 CYS A CA 1
ATOM 2468 C C . CYS A 1 318 ? 39.849 5.424 34.603 1.00 51.38 318 CYS A C 1
ATOM 2470 O O . CYS A 1 318 ? 40.605 6.249 34.092 1.00 51.38 318 CYS A O 1
ATOM 2472 N N . PHE A 1 319 ? 38.523 5.494 34.453 1.00 54.00 319 PHE A N 1
ATOM 2473 C CA . PHE A 1 319 ? 37.873 6.508 33.618 1.00 54.00 319 PHE A CA 1
ATOM 2474 C C . PHE A 1 319 ? 37.889 7.907 34.264 1.00 54.00 319 PHE A C 1
ATOM 2476 O O . PHE A 1 319 ? 38.099 8.907 33.579 1.00 54.00 319 PHE A O 1
ATOM 2483 N N . CYS A 1 320 ? 37.774 8.000 35.594 1.00 47.16 320 CYS A N 1
ATOM 2484 C CA . CYS A 1 320 ? 37.839 9.284 36.305 1.00 47.16 320 CYS A CA 1
ATOM 2485 C C . CYS A 1 320 ? 39.257 9.887 36.375 1.00 47.16 320 CYS A C 1
ATOM 2487 O O . CYS A 1 320 ? 39.393 11.107 36.457 1.00 47.16 320 CYS A O 1
ATOM 2489 N N . ALA A 1 321 ? 40.314 9.070 36.303 1.00 48.75 321 ALA A N 1
ATOM 2490 C CA . ALA A 1 321 ? 41.700 9.549 36.356 1.00 48.75 321 ALA A CA 1
ATOM 2491 C C . ALA A 1 321 ? 42.163 10.240 35.056 1.00 48.75 321 ALA A C 1
ATOM 2493 O O . ALA A 1 321 ? 43.006 11.134 35.101 1.00 48.75 321 ALA A O 1
ATOM 2494 N N . LEU A 1 322 ? 41.585 9.881 33.904 1.00 46.72 322 LEU A N 1
ATOM 2495 C CA . LEU A 1 322 ? 41.965 10.431 32.594 1.00 46.72 322 LEU A CA 1
ATOM 2496 C C . LEU A 1 322 ? 41.377 11.823 32.314 1.00 46.72 322 LEU A C 1
ATOM 2498 O O . LEU A 1 322 ? 41.966 12.604 31.572 1.00 46.72 322 LEU A O 1
ATOM 2502 N N . ILE A 1 323 ? 40.262 12.175 32.956 1.00 51.47 323 ILE A N 1
ATOM 2503 C CA . ILE A 1 323 ? 39.607 13.484 32.780 1.00 51.47 323 ILE A CA 1
ATOM 2504 C C . ILE A 1 323 ? 40.266 14.570 33.657 1.00 51.47 323 ILE A C 1
ATOM 2506 O O . ILE A 1 323 ? 40.176 15.759 33.353 1.00 51.47 323 ILE A O 1
ATOM 2510 N N . ALA A 1 324 ? 40.995 14.183 34.709 1.00 48.16 324 ALA A N 1
ATOM 2511 C CA . ALA A 1 324 ? 41.604 15.112 35.665 1.00 48.16 324 ALA A CA 1
ATOM 2512 C C . ALA A 1 324 ? 42.990 15.659 35.257 1.00 48.16 324 ALA A C 1
ATOM 2514 O O . ALA A 1 324 ? 43.497 16.556 35.926 1.00 48.16 324 ALA A O 1
ATOM 2515 N N . LEU A 1 325 ? 43.608 15.161 34.178 1.00 47.94 325 LEU A N 1
ATOM 2516 C CA . LEU A 1 325 ? 45.003 15.489 33.836 1.00 47.94 325 LEU A CA 1
ATOM 2517 C C . LEU A 1 325 ? 45.199 16.402 32.618 1.00 47.94 325 LEU A C 1
ATOM 2519 O O . LEU A 1 325 ? 46.339 16.746 32.331 1.00 47.94 325 LEU A O 1
ATOM 2523 N N . ASN A 1 326 ? 44.137 16.852 31.936 1.00 46.97 326 ASN A N 1
ATOM 2524 C CA . ASN A 1 326 ? 44.300 17.641 30.703 1.00 46.97 326 ASN A CA 1
ATOM 2525 C C . ASN A 1 326 ? 43.582 18.999 30.676 1.00 46.97 326 ASN A C 1
ATOM 2527 O O . ASN A 1 326 ? 43.219 19.503 29.614 1.00 46.97 326 ASN A O 1
ATOM 2531 N N . ARG A 1 327 ? 43.404 19.639 31.839 1.00 39.34 327 ARG A N 1
ATOM 2532 C CA . ARG A 1 327 ? 42.932 21.030 31.915 1.00 39.34 327 ARG A CA 1
ATOM 2533 C C . ARG A 1 327 ? 43.959 21.960 32.563 1.00 39.34 327 ARG A C 1
ATOM 2535 O O . ARG A 1 327 ? 44.024 22.073 33.780 1.00 39.34 327 ARG A O 1
ATOM 2542 N N . GLY A 1 328 ? 44.650 22.704 31.698 1.00 32.06 328 GLY A N 1
ATOM 2543 C CA . GLY A 1 328 ? 45.000 24.106 31.930 1.00 32.06 328 GLY A CA 1
ATOM 2544 C C . GLY A 1 328 ? 46.460 24.408 32.267 1.00 32.06 328 GLY A C 1
ATOM 2545 O O . GLY A 1 328 ? 46.905 24.132 33.378 1.00 32.06 328 GLY A O 1
ATOM 2546 N N . LYS A 1 329 ? 47.146 25.120 31.358 1.00 33.88 329 LYS A N 1
ATOM 2547 C CA . LYS A 1 329 ? 47.683 26.469 31.639 1.00 33.88 329 LYS A CA 1
ATOM 2548 C C . LYS A 1 329 ? 48.292 27.141 30.400 1.00 33.88 329 LYS A C 1
ATOM 2550 O O . LYS A 1 329 ? 49.152 26.579 29.733 1.00 33.88 329 LYS A O 1
ATOM 2555 N N . GLU A 1 330 ? 47.822 28.360 30.152 1.00 34.47 330 GLU A N 1
ATOM 2556 C CA . GLU A 1 330 ? 48.354 29.375 29.234 1.00 34.47 330 GLU A CA 1
ATOM 2557 C C . GLU A 1 330 ? 49.639 30.033 29.781 1.00 34.47 330 GLU A C 1
ATOM 2559 O O . GLU A 1 330 ? 49.799 30.112 31.001 1.00 34.47 330 GLU A O 1
ATOM 2564 N N . ALA A 1 331 ? 50.499 30.569 28.894 1.00 32.81 331 ALA A N 1
ATOM 2565 C CA . ALA A 1 331 ? 50.786 32.017 28.744 1.00 32.81 331 ALA A CA 1
ATOM 2566 C C . ALA A 1 331 ? 52.168 32.330 28.096 1.00 32.81 331 ALA A C 1
ATOM 2568 O O . ALA A 1 331 ? 53.198 31.860 28.562 1.00 32.81 331 ALA A O 1
ATOM 2569 N N . ASN A 1 332 ? 52.113 33.154 27.033 1.00 31.58 332 ASN A N 1
ATOM 2570 C CA . ASN A 1 332 ? 53.018 34.208 26.513 1.00 31.58 332 ASN A CA 1
ATOM 2571 C C . ASN A 1 332 ? 54.537 34.250 26.827 1.00 31.58 332 ASN A C 1
ATOM 2573 O O . ASN A 1 332 ? 54.922 34.352 27.984 1.00 31.58 332 ASN A O 1
ATOM 2577 N N . ASP A 1 333 ? 55.376 34.392 25.781 1.00 31.73 333 ASP A N 1
ATOM 2578 C CA . ASP A 1 333 ? 56.057 35.664 25.421 1.00 31.73 333 ASP A CA 1
ATOM 2579 C C . ASP A 1 333 ? 56.896 35.562 24.113 1.00 31.73 333 ASP A C 1
ATOM 2581 O O . ASP A 1 333 ? 57.429 34.512 23.759 1.00 31.73 333 ASP A O 1
ATOM 2585 N N . LYS A 1 334 ? 56.994 36.684 23.384 1.00 30.02 334 LYS A N 1
ATOM 2586 C CA . LYS A 1 334 ? 57.859 36.989 22.204 1.00 30.02 334 LYS A CA 1
ATOM 2587 C C . LYS A 1 334 ? 59.013 37.919 22.684 1.00 30.02 334 LYS A C 1
ATOM 2589 O O . LYS A 1 334 ? 58.938 38.331 23.839 1.00 30.02 334 LYS A O 1
ATOM 2594 N N . PRO A 1 335 ? 59.965 38.443 21.863 1.00 52.81 335 PRO A N 1
ATOM 2595 C CA . PRO A 1 335 ? 60.413 38.133 20.485 1.00 52.81 335 PRO A CA 1
ATOM 2596 C C . PRO A 1 33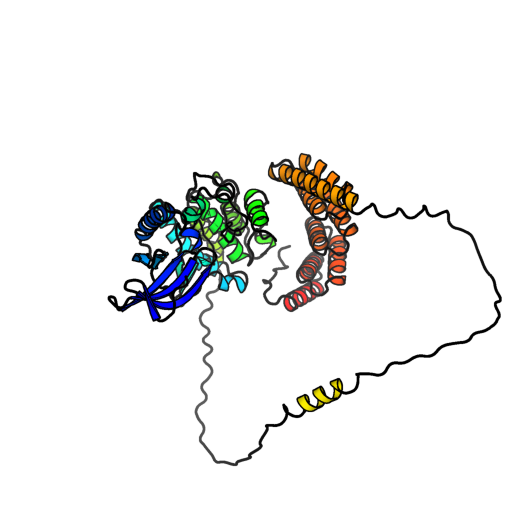5 ? 61.968 38.108 20.297 1.00 52.81 335 PRO A C 1
ATOM 2598 O O . PRO A 1 335 ? 62.694 38.514 21.192 1.00 52.81 335 PRO A O 1
ATOM 2601 N N . MET A 1 336 ? 62.479 37.715 19.109 1.00 28.05 336 MET A N 1
ATOM 2602 C CA . MET A 1 336 ? 63.549 38.390 18.308 1.00 28.05 336 MET A CA 1
ATOM 2603 C C . MET A 1 336 ? 64.186 37.470 17.234 1.00 28.05 336 MET A C 1
ATOM 2605 O O . MET A 1 336 ? 64.569 36.340 17.515 1.00 28.05 336 MET A O 1
ATOM 2609 N N . SER A 1 337 ? 64.318 38.004 16.013 1.00 32.72 337 SER A N 1
ATOM 2610 C CA . SER A 1 337 ? 65.183 37.566 14.885 1.00 32.72 337 SER A CA 1
ATOM 2611 C C . SER A 1 337 ? 66.639 38.098 15.088 1.00 32.72 337 SER A C 1
ATOM 2613 O O . SER A 1 337 ? 66.797 38.826 16.073 1.00 32.72 337 SER A O 1
ATOM 2615 N N . PRO A 1 338 ? 67.689 37.876 14.233 1.00 44.12 338 PRO A N 1
ATOM 2616 C CA . PRO A 1 338 ? 67.664 37.682 12.764 1.00 44.12 338 PRO A CA 1
ATOM 2617 C C . PRO A 1 338 ? 68.774 36.792 12.105 1.00 44.12 338 PRO A C 1
ATOM 2619 O O . PRO A 1 338 ? 69.658 36.264 12.765 1.00 44.12 338 PRO A O 1
ATOM 2622 N N . GLU A 1 339 ? 68.701 36.730 10.761 1.00 28.53 339 GLU A N 1
ATOM 2623 C CA . GLU A 1 339 ? 69.789 36.603 9.753 1.00 28.53 339 GLU A CA 1
ATOM 2624 C C . GLU A 1 339 ? 70.463 35.244 9.439 1.00 28.53 339 GLU A C 1
ATOM 2626 O O . GLU A 1 339 ? 71.119 34.633 10.269 1.00 28.53 339 GLU A O 1
ATOM 2631 N N . MET A 1 340 ? 70.297 34.808 8.170 1.00 29.98 340 MET A N 1
ATOM 2632 C CA . MET A 1 340 ? 71.325 34.640 7.104 1.00 29.98 340 MET A CA 1
ATOM 2633 C C . MET A 1 340 ? 72.147 33.343 7.187 1.00 29.98 340 MET A C 1
ATOM 2635 O O . MET A 1 340 ? 72.561 32.930 8.252 1.00 29.98 340 MET A O 1
ATOM 2639 N N . ALA A 1 341 ? 72.506 32.637 6.118 1.00 28.11 341 ALA A N 1
ATOM 2640 C CA . ALA A 1 341 ? 72.301 32.729 4.678 1.00 28.11 341 ALA A CA 1
ATOM 2641 C C . ALA A 1 341 ? 72.808 31.397 4.075 1.00 28.11 341 ALA A C 1
ATOM 2643 O O . ALA A 1 341 ? 73.603 30.713 4.714 1.00 28.11 341 ALA A O 1
ATOM 2644 N N . GLN A 1 342 ? 72.403 31.101 2.835 1.00 29.33 342 GLN A N 1
ATOM 2645 C CA . GLN A 1 342 ? 73.254 30.701 1.693 1.00 29.33 342 GLN A CA 1
ATOM 2646 C C . GLN A 1 342 ? 72.564 29.677 0.778 1.00 29.33 342 GLN A C 1
ATOM 2648 O O . GLN A 1 342 ? 72.353 28.518 1.117 1.00 29.33 342 GLN A O 1
ATOM 2653 N N . GLN A 1 343 ? 72.215 30.190 -0.403 1.00 30.89 343 GLN A N 1
ATOM 2654 C CA . GLN A 1 343 ? 71.875 29.476 -1.631 1.00 30.89 343 GLN A CA 1
ATOM 2655 C C . GLN A 1 343 ? 73.156 28.999 -2.327 1.00 30.89 343 GLN A C 1
ATOM 2657 O O . GLN A 1 343 ? 74.176 29.666 -2.175 1.00 30.89 343 GLN A O 1
ATOM 2662 N N . GLU A 1 344 ? 73.053 27.973 -3.184 1.00 32.78 344 GLU A N 1
ATOM 2663 C CA . GLU A 1 344 ? 73.586 27.975 -4.566 1.00 32.78 344 GLU A CA 1
ATOM 2664 C C . GLU A 1 344 ? 73.087 26.736 -5.380 1.00 32.78 344 GLU A C 1
ATOM 2666 O O . GLU A 1 344 ? 72.454 25.871 -4.776 1.00 32.78 344 GLU A O 1
ATOM 2671 N N . PRO A 1 345 ? 73.194 26.669 -6.735 1.00 41.47 345 PRO A N 1
ATOM 2672 C CA . PRO A 1 345 ? 72.025 26.854 -7.613 1.00 41.47 345 PRO A CA 1
ATOM 2673 C C . PRO A 1 345 ? 71.847 25.821 -8.769 1.00 41.47 345 PRO A C 1
ATOM 2675 O O . PRO A 1 345 ? 72.658 24.926 -8.969 1.00 41.47 345 PRO A O 1
ATOM 2678 N N . LEU A 1 346 ? 70.829 26.099 -9.608 1.00 29.28 346 LEU A N 1
ATOM 2679 C CA . LEU A 1 346 ? 70.731 25.867 -11.070 1.00 29.28 346 LEU A CA 1
ATOM 2680 C C . LEU A 1 346 ? 70.212 24.510 -11.610 1.00 29.28 346 LEU A C 1
ATOM 2682 O O . LEU A 1 346 ? 70.952 23.538 -11.681 1.00 29.28 346 LEU A O 1
ATOM 2686 N N . HIS A 1 347 ? 68.986 24.507 -12.162 1.00 34.00 347 HIS A N 1
ATOM 2687 C CA . HIS A 1 347 ? 68.744 24.336 -13.611 1.00 34.00 347 HIS A CA 1
ATOM 2688 C C . HIS A 1 347 ? 67.264 24.599 -13.968 1.00 34.00 347 HIS A C 1
ATOM 2690 O O . HIS A 1 347 ? 66.366 23.977 -13.409 1.00 34.00 347 HIS A O 1
ATOM 2696 N N . THR A 1 348 ? 67.008 25.504 -14.916 1.00 38.69 348 THR A N 1
ATOM 2697 C CA . THR A 1 348 ? 65.737 25.603 -15.659 1.00 38.69 348 THR A CA 1
ATOM 2698 C C . THR A 1 348 ? 65.770 24.662 -16.869 1.00 38.69 348 THR A C 1
ATOM 2700 O O . THR A 1 348 ? 66.859 24.333 -17.357 1.00 38.69 348 THR A O 1
ATOM 2703 N N . PRO A 1 349 ? 64.598 24.223 -17.358 1.00 41.41 349 PRO A N 1
ATOM 2704 C CA . PRO A 1 349 ? 64.167 24.727 -18.663 1.00 41.41 349 PRO A CA 1
ATOM 2705 C C . PRO A 1 349 ? 62.654 25.007 -18.780 1.00 41.41 349 PRO A C 1
ATOM 2707 O O . PRO A 1 349 ? 61.823 24.282 -18.252 1.00 41.41 349 PRO A O 1
ATOM 2710 N N . ASP A 1 350 ? 62.383 26.083 -19.517 1.00 37.47 350 ASP A N 1
ATOM 2711 C CA . ASP A 1 350 ? 61.220 26.469 -20.327 1.00 37.47 350 ASP A CA 1
ATOM 2712 C C . ASP A 1 350 ? 59.752 26.337 -19.870 1.00 37.47 350 ASP A C 1
ATOM 2714 O O . ASP A 1 350 ? 59.263 25.385 -19.274 1.00 37.47 350 ASP A O 1
ATOM 2718 N N . LYS A 1 351 ? 59.047 27.404 -20.250 1.00 37.97 351 LYS A N 1
ATOM 2719 C CA . LYS A 1 351 ? 57.704 27.863 -19.901 1.00 37.97 351 LYS A CA 1
ATOM 2720 C C . LYS A 1 351 ? 56.610 27.155 -20.730 1.00 37.97 351 LYS A C 1
ATOM 2722 O O . LYS A 1 351 ? 56.684 27.230 -21.958 1.00 37.97 351 LYS A O 1
ATOM 2727 N N . PRO A 1 352 ? 55.552 26.580 -20.123 1.00 39.22 352 PRO A N 1
ATOM 2728 C CA . PRO A 1 352 ? 54.304 26.262 -20.820 1.00 39.22 352 PRO A CA 1
ATOM 2729 C C . PRO A 1 352 ? 53.414 27.519 -20.963 1.00 39.22 352 PRO A C 1
ATOM 2731 O O . PRO A 1 352 ? 53.633 28.514 -20.265 1.00 39.22 352 PRO A O 1
ATOM 2734 N N . PRO A 1 353 ? 52.446 27.527 -21.897 1.00 43.66 353 PRO A N 1
ATOM 2735 C CA . PRO A 1 353 ? 51.720 28.730 -22.295 1.00 43.66 353 PRO A CA 1
ATOM 2736 C C . PRO A 1 353 ? 50.789 29.244 -21.189 1.00 43.66 353 PRO A C 1
ATOM 2738 O O . PRO A 1 353 ? 50.400 28.505 -20.294 1.00 43.66 353 PRO A O 1
ATOM 2741 N N . ALA A 1 354 ? 50.473 30.540 -21.259 1.00 41.84 354 ALA A N 1
ATOM 2742 C CA . ALA A 1 354 ? 49.681 31.263 -20.271 1.00 41.84 354 ALA A CA 1
ATOM 2743 C C . ALA A 1 354 ? 48.342 30.569 -19.978 1.00 41.84 354 ALA A C 1
ATOM 2745 O O . ALA A 1 354 ? 47.503 30.423 -20.865 1.00 41.84 354 ALA A O 1
ATOM 2746 N N . GLU A 1 355 ? 48.162 30.184 -18.718 1.00 45.97 355 GLU A N 1
ATOM 2747 C CA . GLU A 1 355 ? 46.879 29.806 -18.140 1.00 45.97 355 GLU A CA 1
ATOM 2748 C C . GLU A 1 355 ? 45.949 31.028 -18.196 1.00 45.97 355 GLU A C 1
ATOM 2750 O O . GLU A 1 355 ? 46.346 32.146 -17.843 1.00 45.97 355 GLU A O 1
ATOM 2755 N N . ALA A 1 356 ? 44.733 30.834 -18.710 1.00 49.47 356 ALA A N 1
ATOM 2756 C CA . ALA A 1 356 ? 43.682 31.842 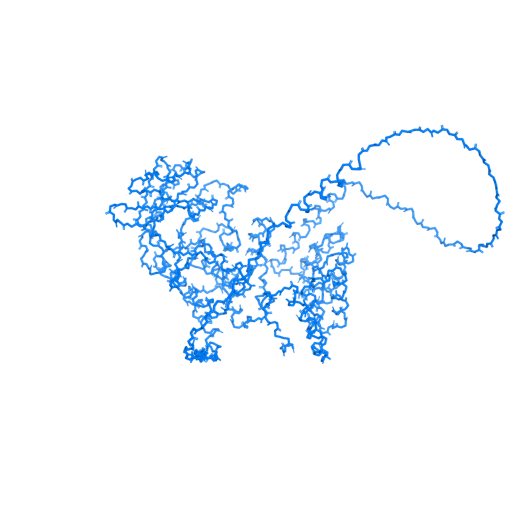-18.644 1.00 49.47 356 ALA A CA 1
ATOM 2757 C C . ALA A 1 356 ? 43.413 32.197 -17.168 1.00 49.47 356 ALA A C 1
ATOM 2759 O O . ALA A 1 356 ? 43.562 31.327 -16.306 1.00 49.47 356 ALA A O 1
ATOM 2760 N N . PRO A 1 357 ? 43.046 33.452 -16.846 1.00 48.09 357 PRO A N 1
ATOM 2761 C CA . PRO A 1 357 ? 42.750 33.816 -15.467 1.00 48.09 357 PRO A CA 1
ATOM 2762 C C . PRO A 1 357 ? 41.632 32.915 -14.911 1.00 48.09 357 PRO A C 1
ATOM 2764 O O . PRO A 1 357 ? 40.732 32.547 -15.673 1.00 48.09 357 PRO A O 1
ATOM 2767 N N . PRO A 1 358 ? 41.664 32.564 -13.611 1.00 50.91 358 PRO A N 1
ATOM 2768 C CA . PRO A 1 358 ? 40.588 31.808 -12.988 1.00 50.91 358 PRO A CA 1
ATOM 2769 C C . PRO A 1 358 ? 39.281 32.575 -13.179 1.00 50.91 358 PRO A C 1
ATOM 2771 O O . PRO A 1 358 ? 39.214 33.767 -12.878 1.00 50.91 358 PRO A O 1
ATOM 2774 N N . VAL A 1 359 ? 38.263 31.901 -13.706 1.00 55.16 359 VAL A N 1
ATOM 2775 C CA . VAL A 1 359 ? 36.899 32.430 -13.731 1.00 55.16 359 VAL A CA 1
ATOM 2776 C C . VAL A 1 359 ? 36.468 32.560 -12.270 1.00 55.16 359 VAL A C 1
ATOM 2778 O O . VAL A 1 359 ? 36.456 31.565 -11.546 1.00 55.16 359 VAL A O 1
ATOM 2781 N N . GLU A 1 360 ? 36.206 33.785 -11.806 1.00 51.66 360 GLU A N 1
ATOM 2782 C CA . GLU A 1 360 ? 35.565 33.994 -10.504 1.00 51.66 360 GLU A CA 1
ATOM 2783 C C . GLU A 1 360 ? 34.228 33.236 -10.506 1.00 51.66 360 GLU A C 1
ATOM 2785 O O . GLU A 1 360 ? 33.501 33.329 -11.501 1.00 51.66 360 GLU A O 1
ATOM 2790 N N . PRO A 1 361 ? 33.905 32.457 -9.455 1.00 55.47 361 PRO A N 1
ATOM 2791 C CA . PRO A 1 361 ? 32.623 31.771 -9.392 1.00 55.47 361 PRO A CA 1
ATOM 2792 C C . PRO A 1 361 ? 31.501 32.816 -9.486 1.00 55.47 361 PR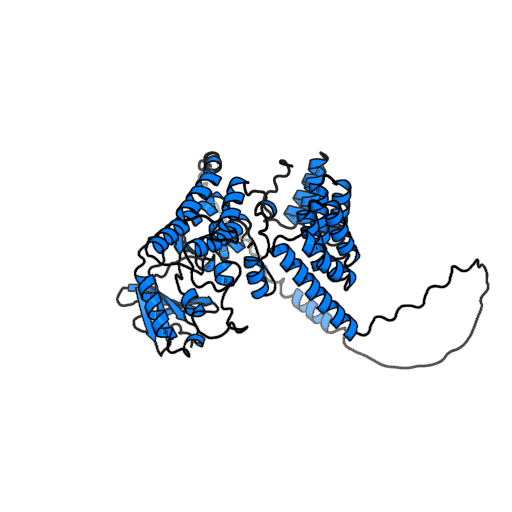O A C 1
ATOM 2794 O O . PRO A 1 361 ? 31.632 33.892 -8.885 1.00 55.47 361 PRO A O 1
ATOM 2797 N N . PRO A 1 362 ? 30.441 32.541 -10.263 1.00 57.69 362 PRO A N 1
ATOM 2798 C CA . PRO A 1 362 ? 29.343 33.479 -10.429 1.00 57.69 362 PRO A CA 1
ATOM 2799 C C . PRO A 1 362 ? 28.755 33.867 -9.060 1.00 57.69 362 PRO A C 1
ATOM 2801 O O . PRO A 1 362 ? 28.793 33.079 -8.110 1.00 57.69 362 PRO A O 1
ATOM 2804 N N . PRO A 1 363 ? 28.258 35.104 -8.900 1.00 62.12 363 PRO A N 1
ATOM 2805 C CA . PRO A 1 363 ? 27.633 35.527 -7.654 1.00 62.12 363 PRO A CA 1
ATOM 2806 C C . PRO A 1 363 ? 26.471 34.587 -7.297 1.00 62.12 363 PRO A C 1
ATOM 2808 O O . PRO A 1 363 ? 25.675 34.243 -8.160 1.00 62.12 363 PRO A O 1
ATOM 2811 N N . LEU A 1 364 ? 26.342 34.225 -6.013 1.00 58.84 364 LEU A N 1
ATOM 2812 C CA . LEU A 1 364 ? 25.364 33.252 -5.478 1.00 58.84 364 LEU A CA 1
ATOM 2813 C C . LEU A 1 364 ? 23.920 33.408 -6.006 1.00 58.84 364 LEU A C 1
ATOM 2815 O O . LEU A 1 364 ? 23.203 32.423 -6.120 1.00 58.84 364 LEU A O 1
ATOM 2819 N N . ALA A 1 365 ? 23.496 34.628 -6.354 1.00 60.66 365 ALA A N 1
ATOM 2820 C CA . ALA A 1 365 ? 22.176 34.889 -6.930 1.00 60.66 365 ALA A CA 1
ATOM 2821 C C . ALA A 1 365 ? 22.005 34.335 -8.362 1.00 60.66 365 ALA A C 1
ATOM 2823 O O . ALA A 1 365 ? 20.917 33.900 -8.719 1.00 60.66 365 ALA A O 1
ATOM 2824 N N . GLU A 1 366 ? 23.067 34.316 -9.171 1.00 62.31 366 GLU A N 1
ATOM 2825 C CA . GLU A 1 366 ? 23.054 33.751 -10.529 1.00 62.31 366 GLU A CA 1
ATOM 2826 C C . GLU A 1 366 ? 23.072 32.212 -10.503 1.00 62.31 366 GLU A C 1
ATOM 2828 O O . GLU A 1 366 ? 22.467 31.576 -11.365 1.00 62.31 366 GLU A O 1
ATOM 2833 N N . GLU A 1 367 ? 23.708 31.597 -9.496 1.00 65.50 367 GLU A N 1
ATOM 2834 C CA . GLU A 1 367 ? 23.657 30.140 -9.285 1.00 65.50 367 GLU A CA 1
ATOM 2835 C C . GLU A 1 367 ? 22.267 29.676 -8.823 1.00 65.50 367 GLU A C 1
ATOM 2837 O O . GLU A 1 367 ? 21.760 28.673 -9.328 1.00 65.50 367 GLU A O 1
ATOM 2842 N N . GLU A 1 368 ? 21.620 30.420 -7.919 1.00 69.81 368 GLU A N 1
ATOM 2843 C CA . GLU A 1 368 ? 20.249 30.131 -7.473 1.00 69.81 368 GLU A CA 1
ATOM 2844 C C . GLU A 1 368 ? 19.226 30.269 -8.615 1.00 69.81 368 GLU A C 1
ATOM 2846 O O . GLU A 1 368 ? 18.350 29.413 -8.761 1.00 69.81 368 GLU A O 1
ATOM 2851 N N . GLU A 1 369 ? 19.353 31.296 -9.464 1.00 74.75 369 GLU A N 1
ATOM 2852 C CA . GLU A 1 369 ? 18.497 31.463 -10.648 1.00 74.75 369 GLU A CA 1
ATOM 2853 C C . GLU A 1 369 ? 18.748 30.374 -11.707 1.00 74.75 369 GLU A C 1
ATOM 2855 O O . GLU A 1 369 ? 17.792 29.841 -12.276 1.00 74.75 369 GLU A O 1
ATOM 2860 N N . SER A 1 370 ? 20.010 29.990 -11.935 1.00 82.88 370 SER A N 1
ATOM 2861 C CA . SER A 1 370 ? 20.381 28.903 -12.854 1.00 82.88 370 SER A CA 1
ATOM 2862 C C . SER A 1 370 ? 19.822 27.548 -12.407 1.00 82.88 370 SER A C 1
ATOM 2864 O O . SER A 1 370 ? 19.259 26.803 -13.213 1.00 82.88 370 SER A O 1
ATOM 2866 N N . PHE A 1 371 ? 19.911 27.238 -11.110 1.00 85.56 371 PHE A N 1
ATOM 2867 C CA . PHE A 1 371 ? 19.371 25.998 -10.554 1.00 85.56 371 PHE A CA 1
ATOM 2868 C C . PHE A 1 371 ? 17.842 25.935 -10.659 1.00 85.56 371 PHE A C 1
ATOM 2870 O O . PHE A 1 371 ? 17.301 24.915 -11.085 1.00 85.56 371 PHE A O 1
ATOM 2877 N N . ALA A 1 372 ? 17.140 27.023 -10.321 1.00 86.06 372 ALA A N 1
ATOM 2878 C CA . ALA A 1 372 ? 15.679 27.083 -10.409 1.00 86.06 372 ALA A CA 1
ATOM 2879 C C . ALA A 1 372 ? 15.174 26.895 -11.851 1.00 86.06 372 ALA A C 1
ATOM 2881 O O . ALA A 1 372 ? 14.159 26.239 -12.093 1.00 86.06 372 ALA A O 1
ATOM 2882 N N . GLU A 1 373 ? 15.897 27.442 -12.825 1.00 91.75 373 GLU A N 1
ATOM 2883 C CA . GLU A 1 373 ? 15.569 27.271 -14.237 1.00 91.75 373 GLU A CA 1
ATOM 2884 C C . GLU A 1 373 ? 15.880 25.847 -14.735 1.00 91.75 373 GLU A C 1
ATOM 2886 O O . GLU A 1 373 ? 15.095 25.280 -15.499 1.00 91.75 373 GLU A O 1
ATOM 2891 N N . ALA A 1 374 ? 16.966 25.226 -14.259 1.00 89.31 374 ALA A N 1
ATOM 2892 C CA . ALA A 1 374 ? 17.278 23.828 -14.558 1.00 89.31 374 ALA A CA 1
ATOM 2893 C C . ALA A 1 374 ? 16.218 22.877 -13.977 1.00 89.31 374 ALA A C 1
ATOM 2895 O O . ALA A 1 374 ? 15.813 21.924 -14.642 1.00 89.31 374 ALA A O 1
ATOM 2896 N N . GLU A 1 375 ? 15.711 23.163 -12.776 1.00 90.06 375 GLU A N 1
ATOM 2897 C CA . GLU A 1 375 ? 14.604 22.424 -12.165 1.00 90.06 375 GLU A CA 1
ATOM 2898 C C . GLU A 1 375 ? 13.318 22.544 -12.997 1.00 90.06 375 GLU A C 1
ATOM 2900 O O . GLU A 1 375 ? 12.663 21.533 -13.267 1.00 90.06 375 GLU A O 1
ATOM 2905 N N . ARG A 1 376 ? 12.996 23.750 -13.486 1.00 95.44 376 ARG A N 1
ATOM 2906 C CA . ARG A 1 376 ? 11.835 23.984 -14.360 1.00 95.44 376 ARG A CA 1
ATOM 2907 C C . ARG A 1 376 ? 11.934 23.197 -15.667 1.00 95.44 376 ARG A C 1
ATOM 2909 O O . ARG A 1 376 ? 10.965 22.561 -16.072 1.00 95.44 376 ARG A O 1
ATOM 2916 N N . LEU A 1 377 ? 13.095 23.238 -16.320 1.00 94.25 377 LEU A N 1
ATOM 2917 C CA . LEU A 1 377 ? 13.361 22.499 -17.558 1.00 94.25 377 LEU A CA 1
ATOM 2918 C C . LEU A 1 377 ? 13.311 20.984 -17.328 1.00 94.25 377 LEU A C 1
ATOM 2920 O O . LEU A 1 377 ? 12.713 20.246 -18.106 1.00 94.25 377 LEU A O 1
ATOM 2924 N N . HIS A 1 378 ? 13.870 20.500 -16.224 1.00 93.75 378 HIS A N 1
ATOM 2925 C CA . HIS A 1 378 ? 13.750 19.093 -15.868 1.00 93.75 378 HIS A CA 1
ATOM 2926 C C . HIS A 1 378 ? 12.295 18.669 -15.664 1.00 93.75 378 HIS A C 1
ATOM 2928 O O . HIS A 1 378 ? 11.895 17.616 -16.158 1.00 93.75 378 HIS A O 1
ATOM 2934 N N . GLN A 1 379 ? 11.497 19.496 -14.987 1.00 92.25 379 GLN A N 1
ATOM 2935 C CA . GLN A 1 379 ? 10.076 19.236 -14.799 1.00 92.25 379 GLN A CA 1
ATOM 2936 C C . GLN A 1 379 ? 9.322 19.196 -16.137 1.00 92.25 379 GLN A C 1
ATOM 2938 O O . GLN A 1 379 ? 8.562 18.261 -16.369 1.00 92.25 379 GLN A O 1
ATOM 2943 N N . GLU A 1 380 ? 9.584 20.137 -17.048 1.00 94.69 380 GLU A N 1
ATOM 2944 C CA . GLU A 1 380 ? 9.031 20.124 -18.412 1.00 94.69 380 GLU A CA 1
ATOM 2945 C C . GLU A 1 380 ? 9.389 18.826 -19.158 1.00 94.69 380 GLU A C 1
ATOM 2947 O O . GLU A 1 380 ? 8.531 18.185 -19.767 1.00 94.69 380 GLU A O 1
ATOM 2952 N N . GLY A 1 381 ? 10.643 18.383 -19.052 1.00 89.06 381 GLY A N 1
ATOM 2953 C CA . GLY A 1 381 ? 11.088 17.106 -19.601 1.00 89.06 381 GLY A CA 1
ATOM 2954 C C . GLY A 1 381 ? 10.363 15.898 -19.010 1.00 89.06 381 GLY A C 1
ATOM 2955 O O . GLY A 1 381 ? 9.928 15.010 -19.743 1.00 89.06 381 GLY A O 1
ATOM 2956 N N . GLN A 1 382 ? 10.177 15.867 -17.691 1.00 85.50 382 GLN A N 1
ATOM 2957 C CA . GLN A 1 382 ? 9.425 14.802 -17.025 1.00 85.50 382 GLN A CA 1
ATOM 2958 C C . GLN A 1 382 ? 7.943 14.794 -17.419 1.00 85.50 382 GLN A C 1
ATOM 2960 O O . GLN A 1 382 ? 7.367 13.719 -17.592 1.00 85.50 382 GLN A O 1
ATOM 2965 N N . GLU A 1 383 ? 7.329 15.962 -17.608 1.00 88.94 383 GLU A N 1
ATOM 2966 C CA . GLU A 1 383 ? 5.951 16.081 -18.095 1.00 88.94 383 GLU A CA 1
ATOM 2967 C C . GLU A 1 383 ? 5.808 15.519 -19.516 1.00 88.94 383 GLU A C 1
ATOM 2969 O O . GLU A 1 383 ? 4.846 14.801 -19.799 1.00 88.94 383 GLU A O 1
ATOM 2974 N N . LEU A 1 384 ? 6.787 15.765 -20.390 1.00 86.69 384 LEU A N 1
ATOM 2975 C CA . LEU A 1 384 ? 6.822 15.199 -21.741 1.00 86.69 384 LEU A CA 1
ATOM 2976 C C . LEU A 1 384 ? 7.025 13.677 -21.726 1.00 86.69 384 LEU A C 1
ATOM 2978 O O . LEU A 1 384 ? 6.310 12.963 -22.432 1.00 86.69 384 LEU A O 1
ATOM 2982 N N . LEU A 1 385 ? 7.906 13.152 -20.865 1.00 80.19 385 LEU A N 1
ATOM 2983 C CA . LEU A 1 385 ? 8.045 11.702 -20.666 1.00 80.19 385 LEU A CA 1
ATOM 2984 C C . LEU A 1 385 ? 6.733 11.072 -20.195 1.00 80.19 385 LEU A C 1
ATOM 2986 O O . LEU A 1 385 ? 6.301 10.054 -20.738 1.00 80.19 385 LEU A O 1
ATOM 2990 N N . ALA A 1 386 ? 6.067 11.698 -19.225 1.00 81.00 386 ALA A N 1
ATOM 2991 C CA . ALA A 1 386 ? 4.779 11.243 -18.714 1.00 81.00 386 ALA A CA 1
ATOM 2992 C C . ALA A 1 386 ? 3.667 11.319 -19.775 1.00 81.00 386 ALA A C 1
ATOM 2994 O O . ALA A 1 386 ? 2.760 10.485 -19.781 1.00 81.00 386 ALA A O 1
ATOM 2995 N N . ALA A 1 387 ? 3.751 12.276 -20.702 1.00 87.94 387 ALA A N 1
ATOM 2996 C CA . ALA A 1 387 ? 2.863 12.385 -21.857 1.00 87.94 387 ALA A CA 1
ATOM 2997 C C . ALA A 1 387 ? 3.159 11.351 -22.963 1.00 87.94 387 ALA A C 1
ATOM 2999 O O . ALA A 1 387 ? 2.455 11.324 -23.975 1.00 87.94 387 ALA A O 1
ATOM 3000 N N . GLY A 1 388 ? 4.166 10.489 -22.782 1.00 85.81 388 GLY A N 1
ATOM 3001 C CA . GLY A 1 388 ? 4.587 9.508 -23.779 1.00 85.81 388 GLY A CA 1
ATOM 3002 C C . GLY A 1 388 ? 5.361 10.124 -24.944 1.00 85.81 388 GLY A C 1
ATOM 3003 O O . GLY A 1 388 ? 5.408 9.525 -26.018 1.00 85.81 388 GLY A O 1
ATOM 3004 N N . ASP A 1 389 ? 5.959 11.302 -24.745 1.00 91.38 389 ASP A N 1
ATOM 3005 C CA . ASP A 1 389 ? 6.808 11.990 -25.718 1.00 91.38 389 ASP A CA 1
ATOM 3006 C C . ASP A 1 389 ? 8.275 12.032 -25.246 1.00 91.38 389 ASP A C 1
ATOM 3008 O O . ASP A 1 389 ? 8.793 13.084 -24.856 1.00 91.38 389 ASP A O 1
ATOM 3012 N N . PRO A 1 390 ? 8.982 10.886 -25.264 1.00 83.38 390 PRO A N 1
ATOM 3013 C CA . PRO A 1 390 ? 10.370 10.829 -24.822 1.00 83.38 390 PRO A CA 1
ATOM 3014 C C . PRO A 1 390 ? 11.309 11.619 -25.742 1.00 83.38 390 PRO A C 1
ATOM 3016 O O . PRO A 1 390 ? 12.285 12.191 -25.267 1.00 83.38 390 PRO A O 1
ATOM 3019 N N . MET A 1 391 ? 10.992 11.733 -27.038 1.00 92.69 391 MET A N 1
ATOM 3020 C CA . MET A 1 391 ? 11.762 12.568 -27.967 1.00 92.69 391 MET A CA 1
ATOM 3021 C C . MET A 1 391 ? 11.618 14.057 -27.644 1.00 92.69 391 MET A C 1
ATOM 3023 O O . MET A 1 391 ? 12.612 14.783 -27.674 1.00 92.69 391 MET A O 1
ATOM 3027 N N . GLY A 1 392 ? 10.403 14.519 -27.334 1.00 90.69 392 GLY A N 1
ATOM 3028 C CA . GLY A 1 392 ? 10.155 15.892 -26.901 1.00 90.69 392 GLY A CA 1
ATOM 3029 C C . GLY A 1 392 ? 10.848 16.212 -25.582 1.00 90.69 392 GLY A C 1
ATOM 3030 O O . GLY A 1 392 ? 11.422 17.291 -25.444 1.00 90.69 392 GLY A O 1
ATOM 3031 N N . ALA A 1 393 ? 10.867 15.258 -24.649 1.00 93.88 393 ALA A N 1
ATOM 3032 C CA . ALA A 1 393 ? 11.494 15.413 -23.340 1.00 93.88 393 ALA A CA 1
ATOM 3033 C C . ALA A 1 393 ? 13.010 15.637 -23.387 1.00 93.88 393 ALA A C 1
ATOM 3035 O O . ALA A 1 393 ? 13.551 16.329 -22.526 1.00 93.88 393 ALA A O 1
ATOM 3036 N N . LEU A 1 394 ? 13.705 15.086 -24.388 1.00 94.19 394 LEU A N 1
ATOM 3037 C CA . LEU A 1 394 ? 15.162 15.207 -24.494 1.00 94.19 394 LEU A CA 1
ATOM 3038 C C . LEU A 1 394 ? 15.631 16.665 -24.544 1.00 94.19 394 LEU A C 1
ATOM 3040 O O . LEU A 1 394 ? 16.649 16.993 -23.944 1.00 94.19 394 LEU A O 1
ATOM 3044 N N . ILE A 1 395 ? 14.896 17.551 -25.221 1.00 93.88 395 ILE A N 1
ATOM 3045 C CA . ILE A 1 395 ? 15.296 18.957 -25.376 1.00 93.88 395 ILE A CA 1
ATOM 3046 C C . ILE A 1 395 ? 15.394 19.674 -24.019 1.00 93.88 395 ILE A C 1
ATOM 3048 O O . ILE A 1 395 ? 16.490 20.127 -23.683 1.00 93.88 395 ILE A O 1
ATOM 3052 N N . PRO A 1 396 ? 14.319 19.779 -23.219 1.00 95.12 396 PRO A N 1
ATOM 3053 C CA . PRO A 1 396 ? 14.392 20.472 -21.941 1.00 95.12 396 PRO A CA 1
ATOM 3054 C C . PRO A 1 396 ? 15.292 19.738 -20.930 1.00 95.12 396 PRO A C 1
ATOM 3056 O O . PRO A 1 396 ? 15.983 20.393 -20.154 1.00 95.12 396 PRO A O 1
ATOM 3059 N N . LEU A 1 397 ? 15.400 18.404 -20.980 1.00 94.06 397 LEU A N 1
ATOM 3060 C CA . LEU A 1 397 ? 16.314 17.652 -20.105 1.00 94.06 397 LEU A CA 1
ATOM 3061 C C . LEU A 1 397 ? 17.790 17.957 -20.388 1.00 94.06 397 LEU A C 1
ATOM 3063 O O . LEU A 1 397 ? 18.558 18.207 -19.459 1.00 94.06 397 LEU A O 1
ATOM 3067 N N . LEU A 1 398 ? 18.189 17.983 -21.660 1.00 95.06 398 LEU A N 1
ATOM 3068 C CA . LEU A 1 398 ? 19.552 18.346 -22.050 1.00 95.06 398 LEU A CA 1
ATOM 3069 C C . LEU A 1 398 ? 19.840 19.823 -21.754 1.00 95.06 398 LEU A C 1
ATOM 3071 O O . LEU A 1 398 ? 20.932 20.151 -21.300 1.00 95.06 398 LEU A O 1
ATOM 3075 N N . GLN A 1 399 ? 18.849 20.707 -21.911 1.00 94.44 399 GLN A N 1
ATOM 3076 C CA . GLN A 1 399 ? 18.984 22.109 -21.509 1.00 94.44 399 GLN A CA 1
ATOM 3077 C C . GLN A 1 399 ? 19.163 22.265 -19.995 1.00 94.44 399 GLN A C 1
ATOM 3079 O O . GLN A 1 399 ? 19.974 23.084 -19.572 1.00 94.44 399 GLN A O 1
ATOM 3084 N N . ALA A 1 400 ? 18.459 21.477 -19.176 1.00 93.12 400 ALA A N 1
ATOM 3085 C CA . ALA A 1 400 ? 18.648 21.474 -17.726 1.00 93.12 400 ALA A CA 1
ATOM 3086 C C . ALA A 1 400 ? 20.079 21.055 -17.342 1.00 93.12 400 ALA A C 1
ATOM 3088 O O . ALA A 1 400 ? 20.693 21.677 -16.474 1.00 93.12 400 ALA A O 1
ATOM 3089 N N . ILE A 1 401 ? 20.626 20.042 -18.024 1.00 93.75 401 ILE A N 1
ATOM 3090 C CA . ILE A 1 401 ? 22.014 19.582 -17.851 1.00 93.75 401 ILE A CA 1
ATOM 3091 C C . ILE A 1 401 ? 23.015 20.672 -18.252 1.00 93.75 401 ILE A C 1
ATOM 3093 O O . ILE A 1 401 ? 23.959 20.948 -17.508 1.00 93.75 401 ILE A O 1
ATOM 3097 N N . ASP A 1 402 ? 22.814 21.298 -19.412 1.00 92.88 402 ASP A N 1
ATOM 3098 C CA . ASP A 1 402 ? 23.694 22.354 -19.918 1.00 92.88 402 ASP A CA 1
ATOM 3099 C C . ASP A 1 402 ? 23.688 23.586 -19.010 1.00 92.88 402 ASP A C 1
ATOM 3101 O O . ASP A 1 402 ? 24.733 24.207 -18.797 1.00 92.88 402 ASP A O 1
ATOM 3105 N N . LEU A 1 403 ? 22.519 23.924 -18.462 1.00 91.81 403 LEU A N 1
ATOM 3106 C CA . LEU A 1 403 ? 22.336 25.071 -17.585 1.00 91.81 403 LEU A CA 1
ATOM 3107 C C . LEU A 1 403 ? 22.959 24.841 -16.207 1.00 91.81 403 LEU A C 1
ATOM 3109 O O . LEU A 1 403 ? 23.648 25.719 -15.684 1.00 91.81 403 LEU A O 1
ATOM 3113 N N . HIS A 1 404 ? 22.766 23.648 -15.643 1.00 89.00 404 HIS A N 1
ATOM 3114 C CA . HIS A 1 404 ? 23.313 23.295 -14.344 1.00 89.00 404 HIS A CA 1
ATOM 3115 C C . HIS A 1 404 ? 23.857 21.863 -14.337 1.00 89.00 404 HIS A C 1
ATOM 3117 O O . HIS A 1 404 ? 23.188 20.917 -13.920 1.00 89.00 404 HIS A O 1
ATOM 3123 N N . ARG A 1 405 ? 25.139 21.705 -14.698 1.00 87.88 405 ARG A N 1
ATOM 3124 C CA . ARG A 1 405 ? 25.792 20.385 -14.794 1.00 87.88 405 ARG A CA 1
ATOM 3125 C C . ARG A 1 405 ? 25.690 19.544 -13.526 1.00 87.88 405 ARG A C 1
ATOM 3127 O O . ARG A 1 405 ? 25.580 18.335 -13.640 1.00 87.88 405 ARG A O 1
ATOM 3134 N N . GLY A 1 406 ? 25.662 20.157 -12.339 1.00 85.44 406 GLY A N 1
ATOM 3135 C CA . GLY A 1 406 ? 25.493 19.447 -11.063 1.00 85.44 406 GLY A CA 1
ATOM 3136 C C . GLY A 1 406 ? 24.073 18.938 -10.783 1.00 85.44 406 GLY A C 1
ATOM 3137 O O . GLY A 1 406 ? 23.839 18.340 -9.733 1.00 85.44 406 GLY A O 1
ATOM 3138 N N . PHE A 1 407 ? 23.105 19.183 -11.670 1.00 89.06 407 PHE A N 1
ATOM 3139 C CA . PHE A 1 407 ? 21.711 18.795 -11.475 1.00 89.06 407 PHE A CA 1
ATOM 3140 C C . PHE A 1 407 ? 21.475 17.341 -11.910 1.00 89.06 407 PHE A C 1
ATOM 3142 O O . PHE A 1 407 ? 20.951 17.033 -12.979 1.00 89.06 407 PHE A O 1
ATOM 3149 N N . ILE A 1 408 ? 21.890 16.424 -11.036 1.00 86.75 408 ILE A N 1
ATOM 3150 C CA . ILE A 1 408 ? 21.900 14.972 -11.265 1.00 86.75 408 ILE A CA 1
ATOM 3151 C C . ILE A 1 408 ? 20.571 14.363 -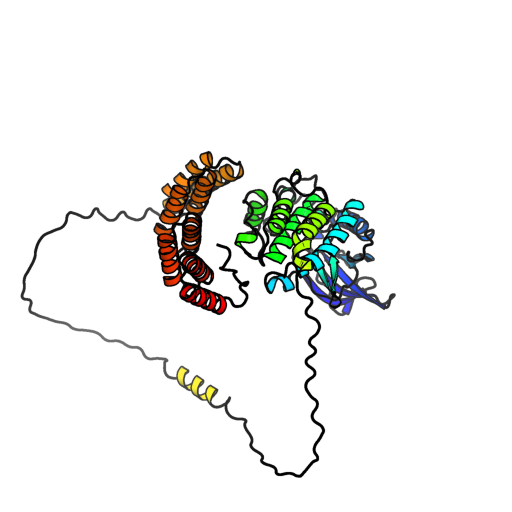11.756 1.00 86.75 408 ILE A C 1
ATOM 3153 O O . ILE A 1 408 ? 20.629 13.489 -12.630 1.00 86.75 408 ILE A O 1
ATOM 3157 N N . PRO A 1 409 ? 19.383 14.795 -11.283 1.00 87.75 409 PRO A N 1
ATOM 3158 C CA . PRO A 1 409 ? 18.119 14.230 -11.758 1.00 87.75 409 PRO A CA 1
ATOM 3159 C C . PRO A 1 409 ? 17.940 14.300 -13.282 1.00 87.75 409 PRO A C 1
ATOM 3161 O O . PRO A 1 409 ? 17.453 13.338 -13.877 1.00 87.75 409 PRO A O 1
ATOM 3164 N N . ALA A 1 410 ? 18.420 15.368 -13.932 1.00 89.81 410 ALA A N 1
ATOM 3165 C CA . ALA A 1 410 ? 18.264 15.535 -15.375 1.00 89.81 410 ALA A CA 1
ATOM 3166 C C . ALA A 1 410 ? 19.037 14.500 -16.201 1.00 89.81 410 ALA A C 1
ATOM 3168 O O . ALA A 1 410 ? 18.517 14.050 -17.217 1.00 89.81 410 ALA A O 1
ATOM 3169 N N . TYR A 1 411 ? 20.206 14.032 -15.747 1.00 90.94 411 TYR A N 1
ATOM 3170 C CA . TYR A 1 411 ? 20.932 12.950 -16.432 1.00 90.94 411 TYR A CA 1
ATOM 3171 C C . TYR A 1 411 ? 20.183 11.620 -16.366 1.00 90.94 411 TYR A C 1
ATOM 3173 O O . TYR A 1 411 ? 20.177 10.866 -17.334 1.00 90.94 411 TYR A O 1
ATOM 3181 N N . THR A 1 412 ? 19.524 11.341 -15.238 1.00 87.88 412 THR A N 1
ATOM 3182 C CA . THR A 1 412 ? 18.754 10.100 -15.062 1.00 87.88 412 THR A CA 1
ATOM 3183 C C . THR A 1 412 ? 17.510 10.119 -15.950 1.00 87.88 412 THR A C 1
ATOM 3185 O O . THR A 1 412 ? 17.264 9.163 -16.681 1.00 87.88 412 THR A O 1
ATOM 3188 N N . ALA A 1 413 ? 16.776 11.235 -15.956 1.00 84.25 413 ALA A N 1
ATOM 3189 C CA . ALA A 1 413 ? 15.610 11.417 -16.816 1.00 84.25 413 ALA A CA 1
ATOM 3190 C C . ALA A 1 413 ? 15.983 11.445 -18.311 1.00 84.25 413 ALA A C 1
ATOM 3192 O O . ALA A 1 413 ? 15.267 10.878 -19.133 1.00 84.25 413 ALA A O 1
ATOM 3193 N N . ALA A 1 414 ? 17.119 12.048 -18.682 1.00 91.00 414 ALA A N 1
ATOM 3194 C CA . ALA A 1 414 ? 17.617 12.012 -20.058 1.00 91.00 414 ALA A CA 1
ATOM 3195 C C . ALA A 1 414 ? 17.969 10.581 -20.486 1.00 91.00 414 ALA A C 1
ATOM 3197 O O . ALA A 1 414 ? 17.617 10.172 -21.589 1.00 91.00 414 ALA A O 1
ATOM 3198 N N . ALA A 1 415 ? 18.599 9.795 -19.607 1.00 88.94 415 ALA A N 1
ATOM 3199 C CA . ALA A 1 415 ? 18.875 8.387 -19.873 1.00 88.94 415 ALA A CA 1
ATOM 3200 C C . ALA A 1 415 ? 17.586 7.573 -20.073 1.00 88.94 415 ALA A C 1
ATOM 3202 O O . ALA A 1 415 ? 17.510 6.775 -21.002 1.00 88.94 415 ALA A O 1
ATOM 3203 N N . GLU A 1 416 ? 16.549 7.806 -19.265 1.00 88.25 416 GLU A N 1
ATOM 3204 C CA . GLU A 1 416 ? 15.228 7.188 -19.461 1.00 88.25 416 GLU A CA 1
ATOM 3205 C C . GLU A 1 416 ? 14.600 7.574 -20.806 1.00 88.25 416 GLU A C 1
ATOM 3207 O O . GLU A 1 416 ? 14.093 6.706 -21.518 1.00 88.25 416 GLU A O 1
ATOM 3212 N N . ALA A 1 417 ? 14.673 8.855 -21.177 1.00 87.31 417 ALA A N 1
ATOM 3213 C CA . ALA A 1 417 ? 14.189 9.345 -22.462 1.00 87.31 417 ALA A CA 1
ATOM 3214 C C . ALA A 1 417 ? 14.911 8.664 -23.633 1.00 87.31 417 ALA A C 1
ATOM 3216 O O . ALA A 1 417 ? 14.251 8.164 -24.541 1.00 87.31 417 ALA A O 1
ATOM 3217 N N . PHE A 1 418 ? 16.242 8.563 -23.572 1.00 93.56 418 PHE A N 1
ATOM 3218 C CA . PHE A 1 418 ? 17.044 7.856 -24.570 1.00 93.56 418 PHE A CA 1
ATOM 3219 C C . PHE A 1 418 ? 16.713 6.357 -24.640 1.00 93.56 418 PHE A C 1
ATOM 3221 O O . PHE A 1 418 ? 16.592 5.796 -25.725 1.00 93.56 418 PHE A O 1
ATOM 3228 N N . LEU A 1 419 ? 16.496 5.682 -23.509 1.00 87.00 419 LEU A N 1
ATOM 3229 C CA . LEU A 1 419 ? 16.081 4.273 -23.519 1.00 87.00 419 LEU A CA 1
ATOM 3230 C C . LEU A 1 419 ? 14.694 4.090 -24.142 1.00 87.00 419 LEU A C 1
ATOM 3232 O O . LEU A 1 419 ? 14.483 3.159 -24.917 1.00 87.00 419 LEU A O 1
ATOM 3236 N N . ALA A 1 420 ? 13.762 4.998 -23.853 1.00 85.75 420 ALA A N 1
ATOM 3237 C CA . ALA A 1 420 ? 12.428 4.991 -24.446 1.00 85.75 420 ALA A CA 1
ATOM 3238 C C . ALA A 1 420 ? 12.442 5.275 -25.961 1.00 85.75 420 ALA A C 1
ATOM 3240 O O . ALA A 1 420 ? 11.472 4.949 -26.650 1.00 85.75 420 ALA A O 1
ATOM 3241 N N . THR A 1 421 ? 13.530 5.843 -26.486 1.00 88.12 421 THR A N 1
ATOM 3242 C CA . THR A 1 421 ? 13.749 6.102 -27.917 1.00 88.12 421 THR A CA 1
ATOM 3243 C C . THR A 1 421 ? 14.697 5.097 -28.577 1.00 88.12 421 THR A C 1
ATOM 3245 O O . THR A 1 421 ? 15.099 5.317 -29.718 1.00 88.12 421 THR A O 1
ATOM 3248 N N . ASP A 1 422 ? 15.002 3.977 -27.905 1.00 87.81 422 ASP A N 1
ATOM 3249 C CA . ASP A 1 422 ? 15.902 2.909 -28.381 1.00 87.81 422 ASP A CA 1
ATOM 3250 C C . ASP A 1 422 ? 17.351 3.391 -28.621 1.00 87.81 422 ASP A C 1
ATOM 3252 O O . ASP A 1 422 ? 18.033 2.980 -29.558 1.00 87.81 422 ASP A O 1
ATOM 3256 N N . GLN A 1 423 ? 17.829 4.290 -27.753 1.00 89.06 423 GLN A N 1
ATOM 3257 C CA . GLN A 1 423 ? 19.163 4.902 -27.778 1.00 89.06 423 GLN A CA 1
ATOM 3258 C C . GLN A 1 423 ? 19.983 4.544 -26.517 1.00 89.06 423 GLN A C 1
ATOM 3260 O O . GLN A 1 423 ? 20.275 5.395 -25.675 1.00 89.06 423 GLN A O 1
ATOM 3265 N N . PRO A 1 424 ? 20.364 3.267 -26.325 1.00 85.12 424 PRO A N 1
ATOM 3266 C CA . PRO A 1 424 ? 21.032 2.815 -25.102 1.00 85.12 424 PRO A CA 1
ATOM 3267 C C . PRO A 1 424 ? 22.464 3.348 -24.935 1.00 85.12 424 PRO A C 1
ATOM 3269 O O . PRO A 1 424 ? 22.962 3.405 -23.810 1.00 85.12 424 PRO A O 1
ATOM 3272 N N . LEU A 1 425 ? 23.138 3.736 -26.024 1.00 87.94 425 LEU A N 1
ATOM 3273 C CA . LEU A 1 425 ? 24.479 4.326 -25.956 1.00 87.94 425 LEU A CA 1
ATOM 3274 C C . LEU A 1 425 ? 24.412 5.751 -25.411 1.00 87.94 425 LEU A C 1
ATOM 3276 O O . LEU A 1 425 ? 25.135 6.081 -24.479 1.00 87.94 425 LEU A O 1
ATOM 3280 N N . GLU A 1 426 ? 23.482 6.552 -25.916 1.00 93.25 426 GLU A N 1
ATOM 3281 C CA . GLU A 1 426 ? 23.237 7.915 -25.461 1.00 93.25 426 GLU A CA 1
ATOM 3282 C C . GLU A 1 426 ? 22.732 7.940 -24.013 1.00 93.25 426 GLU A C 1
ATOM 3284 O O . GLU A 1 426 ? 23.115 8.813 -23.234 1.00 93.25 426 GLU A O 1
ATOM 3289 N N . ALA A 1 427 ? 21.944 6.938 -23.611 1.00 90.62 427 ALA A N 1
ATOM 3290 C CA . ALA A 1 427 ? 21.569 6.747 -22.215 1.00 90.62 427 ALA A CA 1
ATOM 3291 C C . ALA A 1 427 ? 22.788 6.469 -21.318 1.00 90.62 427 ALA A C 1
ATOM 3293 O O . ALA A 1 427 ? 22.914 7.059 -20.243 1.00 90.62 427 ALA A O 1
ATOM 3294 N N . ALA A 1 428 ? 23.706 5.603 -21.758 1.00 90.62 428 ALA A N 1
ATOM 3295 C CA . ALA A 1 428 ? 24.943 5.331 -21.030 1.00 90.62 428 ALA A CA 1
ATOM 3296 C C . ALA A 1 428 ? 25.849 6.572 -20.957 1.00 90.62 428 ALA A C 1
ATOM 3298 O O . ALA A 1 428 ? 26.390 6.860 -19.890 1.00 90.62 428 ALA A O 1
ATOM 3299 N N . ASP A 1 429 ? 25.960 7.335 -22.047 1.00 93.50 429 ASP A N 1
ATOM 3300 C CA . ASP A 1 429 ? 26.736 8.578 -22.108 1.00 93.50 429 ASP A CA 1
ATOM 3301 C C . ASP A 1 429 ? 26.155 9.652 -21.174 1.00 93.50 429 ASP A C 1
ATOM 3303 O O . ASP A 1 429 ? 26.905 10.331 -20.471 1.00 93.50 429 ASP A O 1
ATOM 3307 N N . ALA A 1 430 ? 24.825 9.770 -21.092 1.00 92.38 430 ALA A N 1
ATOM 3308 C CA . ALA A 1 430 ? 24.163 10.669 -20.149 1.00 92.38 430 ALA A CA 1
ATOM 3309 C C . ALA A 1 430 ? 24.466 10.284 -18.690 1.00 92.38 430 ALA A C 1
ATOM 3311 O O . ALA A 1 430 ? 24.836 11.140 -17.885 1.00 92.38 430 ALA A O 1
ATOM 3312 N N . LEU A 1 431 ? 24.375 8.999 -18.337 1.00 91.44 431 LEU A N 1
ATOM 3313 C CA . LEU A 1 431 ? 24.718 8.535 -16.987 1.00 91.44 431 LEU A CA 1
ATOM 3314 C C . LEU A 1 431 ? 26.205 8.745 -16.670 1.00 91.44 431 LEU A C 1
ATOM 3316 O O . LEU A 1 431 ? 26.535 9.186 -15.568 1.00 91.44 431 LEU A O 1
ATOM 3320 N N . GLN A 1 432 ? 27.093 8.489 -17.633 1.00 94.69 432 GLN A N 1
ATOM 3321 C CA . GLN A 1 432 ? 28.530 8.726 -17.505 1.00 94.69 432 GLN A CA 1
ATOM 3322 C C . GLN A 1 432 ? 28.835 10.213 -17.267 1.00 94.69 432 GLN A C 1
ATOM 3324 O O . GLN A 1 432 ? 29.575 10.541 -16.340 1.00 94.69 432 GLN A O 1
ATOM 3329 N N . ALA A 1 433 ? 28.209 11.119 -18.021 1.00 92.06 433 ALA A N 1
ATOM 3330 C CA . ALA A 1 433 ? 28.342 12.561 -17.816 1.00 92.06 433 ALA A CA 1
ATOM 3331 C C . ALA A 1 433 ? 27.816 13.004 -16.435 1.00 92.06 433 ALA A C 1
ATOM 3333 O O . ALA A 1 433 ? 28.419 13.855 -15.776 1.00 92.06 433 ALA A O 1
ATOM 3334 N N . GLY A 1 434 ? 26.735 12.384 -15.949 1.00 92.25 434 GLY A N 1
ATOM 3335 C CA . GLY A 1 434 ? 26.231 12.604 -14.593 1.00 92.25 434 GLY A CA 1
ATOM 3336 C C . GLY A 1 434 ? 27.233 12.175 -13.514 1.00 92.25 434 GLY A C 1
ATOM 3337 O O . GLY A 1 434 ? 27.439 12.902 -12.541 1.00 92.25 434 GLY A O 1
ATOM 3338 N N . ILE A 1 435 ? 27.906 11.034 -13.704 1.00 92.81 435 ILE A N 1
ATOM 3339 C CA . ILE A 1 435 ? 28.981 10.558 -12.815 1.00 92.81 435 ILE A CA 1
ATOM 3340 C C . ILE A 1 435 ? 30.175 11.511 -12.864 1.00 92.81 435 ILE A C 1
ATOM 3342 O O . ILE A 1 435 ? 30.740 11.831 -11.825 1.00 92.81 435 ILE A O 1
ATOM 3346 N N . GLU A 1 436 ? 30.560 12.006 -14.037 1.00 93.69 436 GLU A N 1
ATOM 3347 C CA . GLU A 1 436 ? 31.638 12.994 -14.157 1.00 93.69 436 GLU A CA 1
ATOM 3348 C C . GLU A 1 436 ? 31.301 14.299 -13.427 1.00 93.69 436 GLU A C 1
ATOM 3350 O O . GLU A 1 436 ? 32.178 14.896 -12.797 1.00 93.69 436 GLU A O 1
ATOM 3355 N N . SER A 1 437 ? 30.030 14.714 -13.444 1.00 90.56 437 SER A N 1
ATOM 3356 C CA . SER A 1 437 ? 29.586 15.895 -12.704 1.00 90.56 437 SER A CA 1
ATOM 3357 C C . SER A 1 437 ? 29.444 15.667 -11.198 1.00 90.56 437 SER A C 1
ATOM 3359 O O . SER A 1 437 ? 29.575 16.625 -10.433 1.00 90.56 437 SER A O 1
ATOM 3361 N N . ASN A 1 438 ? 29.157 14.445 -10.751 1.00 88.31 438 ASN A N 1
ATOM 3362 C CA . ASN A 1 438 ? 29.161 14.084 -9.337 1.00 88.31 438 ASN A CA 1
ATOM 3363 C C . ASN A 1 438 ? 29.795 12.698 -9.134 1.00 88.31 438 ASN A C 1
ATOM 3365 O O . ASN A 1 438 ? 29.079 11.700 -9.000 1.00 88.31 438 ASN A O 1
ATOM 3369 N N . PRO A 1 439 ? 31.138 12.630 -9.041 1.00 89.81 439 PRO A N 1
ATOM 3370 C CA . PRO A 1 439 ? 31.862 11.359 -8.980 1.00 89.81 439 PRO A CA 1
ATOM 3371 C C . PRO A 1 439 ? 31.503 10.473 -7.787 1.00 89.81 439 PRO A C 1
ATOM 3373 O O . PRO A 1 439 ? 31.769 9.272 -7.840 1.00 89.81 439 PRO A O 1
ATOM 3376 N N . GLN A 1 440 ? 30.910 11.066 -6.743 1.00 86.88 440 GLN A N 1
ATOM 3377 C CA . GLN A 1 440 ? 30.513 10.415 -5.495 1.00 86.88 440 GLN A CA 1
ATOM 3378 C C . GLN A 1 440 ? 29.095 9.819 -5.541 1.00 86.88 440 GLN A C 1
ATOM 3380 O O . GLN A 1 440 ? 28.688 9.157 -4.584 1.00 86.88 440 GLN A O 1
ATOM 3385 N N . ASP A 1 441 ? 28.313 10.039 -6.609 1.00 84.81 441 ASP A N 1
ATOM 3386 C CA . ASP A 1 441 ? 26.975 9.444 -6.711 1.00 84.81 441 ASP A CA 1
ATOM 3387 C C . ASP A 1 441 ? 27.057 7.969 -7.129 1.00 84.81 441 ASP A C 1
ATOM 3389 O O . ASP A 1 441 ? 27.082 7.600 -8.306 1.00 84.81 441 ASP A O 1
ATOM 3393 N N . ILE A 1 442 ? 27.066 7.099 -6.122 1.00 85.06 442 ILE A N 1
ATOM 3394 C CA . ILE A 1 442 ? 27.097 5.644 -6.293 1.00 85.06 442 ILE A CA 1
ATOM 3395 C C . ILE A 1 442 ? 25.856 5.134 -7.038 1.00 85.06 442 ILE A C 1
ATOM 3397 O O . ILE A 1 442 ? 25.933 4.124 -7.735 1.00 85.06 442 ILE A O 1
ATOM 3401 N N . ARG A 1 443 ? 24.707 5.818 -6.944 1.00 82.25 443 ARG A N 1
ATOM 3402 C CA . ARG A 1 443 ? 23.466 5.354 -7.587 1.00 82.25 443 ARG A CA 1
ATOM 3403 C C . ARG A 1 443 ? 23.574 5.437 -9.104 1.00 82.25 443 ARG A C 1
ATOM 3405 O O . ARG A 1 443 ? 23.153 4.500 -9.775 1.00 82.25 443 ARG A O 1
ATOM 3412 N N . LEU A 1 444 ? 24.184 6.500 -9.632 1.00 85.12 444 LEU A N 1
ATOM 3413 C CA . LEU A 1 444 ? 24.441 6.618 -11.070 1.00 85.12 444 LEU A CA 1
ATOM 3414 C C . LEU A 1 444 ? 25.384 5.521 -11.570 1.00 85.12 444 LEU A C 1
ATOM 3416 O O . LEU A 1 444 ? 25.139 4.949 -12.627 1.00 85.12 444 LEU A O 1
ATOM 3420 N N . ARG A 1 445 ? 26.417 5.177 -10.792 1.00 90.25 445 ARG A N 1
ATOM 3421 C CA . ARG A 1 445 ? 27.347 4.081 -11.121 1.00 90.25 445 ARG A CA 1
ATOM 3422 C C . ARG A 1 445 ? 26.638 2.732 -11.152 1.00 90.25 445 ARG A C 1
ATOM 3424 O O . ARG A 1 445 ? 26.798 1.973 -12.102 1.00 90.25 445 ARG A O 1
ATOM 3431 N N . LEU A 1 446 ? 25.790 2.456 -10.160 1.00 86.00 446 LEU A N 1
ATOM 3432 C CA . LEU A 1 446 ? 24.965 1.247 -10.153 1.00 86.00 446 LEU A CA 1
ATOM 3433 C C . LEU A 1 446 ? 24.021 1.210 -11.363 1.00 86.00 446 LEU A C 1
ATOM 3435 O O . LEU A 1 446 ? 23.919 0.170 -12.014 1.00 86.00 446 LEU A O 1
ATOM 3439 N N . TYR A 1 447 ? 23.395 2.335 -11.717 1.00 86.19 447 TYR A N 1
ATOM 3440 C CA . TYR A 1 447 ? 22.510 2.399 -12.879 1.00 86.19 447 TYR A CA 1
ATOM 3441 C C . TYR A 1 447 ? 23.271 2.180 -14.199 1.00 86.19 447 TYR A C 1
ATOM 3443 O O . TYR A 1 447 ? 22.894 1.312 -14.988 1.00 86.19 447 TYR A O 1
ATOM 3451 N N . LEU A 1 448 ? 24.390 2.879 -14.405 1.00 91.56 448 LEU A N 1
ATOM 3452 C CA . LEU A 1 448 ? 25.238 2.716 -15.585 1.00 91.56 448 LEU A CA 1
ATOM 3453 C C . LEU A 1 448 ? 25.751 1.277 -15.718 1.00 91.56 448 LEU A C 1
ATOM 3455 O O . LEU A 1 448 ? 25.659 0.696 -16.798 1.00 91.56 448 LEU A O 1
ATOM 3459 N N . SER A 1 449 ? 26.220 0.675 -14.620 1.00 87.94 449 SER A N 1
ATOM 3460 C CA . SER A 1 449 ? 26.697 -0.712 -14.629 1.00 87.94 449 SER A CA 1
ATOM 3461 C C . SER A 1 449 ? 25.604 -1.700 -15.034 1.00 87.94 449 SER A C 1
ATOM 3463 O O . SER A 1 449 ? 25.865 -2.648 -15.770 1.00 87.94 449 SER A O 1
ATOM 3465 N N . HIS A 1 450 ? 24.358 -1.467 -14.610 1.00 85.19 450 HIS A N 1
ATOM 3466 C CA . HIS A 1 450 ? 23.231 -2.299 -15.008 1.00 85.19 450 HIS A CA 1
ATOM 3467 C C . HIS A 1 450 ? 22.947 -2.176 -16.501 1.00 85.19 450 HIS A C 1
ATOM 3469 O O . HIS A 1 450 ? 22.820 -3.194 -17.180 1.00 85.19 450 HIS A O 1
ATOM 3475 N N . LEU A 1 451 ? 22.916 -0.948 -17.019 1.00 84.94 451 LEU A N 1
ATOM 3476 C CA . LEU A 1 451 ? 22.719 -0.712 -18.443 1.00 84.94 451 LEU A CA 1
ATOM 3477 C C . LEU A 1 451 ? 23.840 -1.351 -19.277 1.00 84.94 451 LEU A C 1
ATOM 3479 O O . LEU A 1 451 ? 23.571 -1.959 -20.310 1.00 84.94 451 LEU A O 1
ATOM 3483 N N . GLN A 1 452 ? 25.087 -1.278 -18.816 1.00 90.75 452 GLN A N 1
ATOM 3484 C CA . GLN A 1 452 ? 26.220 -1.946 -19.455 1.00 90.75 452 GLN A CA 1
ATOM 3485 C C . GLN A 1 452 ? 26.059 -3.475 -19.437 1.00 90.75 452 GLN A C 1
ATOM 3487 O O . GLN A 1 452 ? 26.217 -4.096 -20.483 1.00 90.75 452 GLN A O 1
ATOM 3492 N N . MET A 1 453 ? 25.666 -4.081 -18.309 1.00 86.38 453 MET A N 1
ATOM 3493 C CA . MET A 1 453 ? 25.419 -5.531 -18.221 1.00 86.38 453 MET A CA 1
ATOM 3494 C C . MET A 1 453 ? 24.297 -5.998 -19.155 1.00 86.38 453 MET A C 1
ATOM 3496 O O . MET A 1 453 ? 24.461 -7.005 -19.837 1.00 86.38 453 MET A O 1
ATOM 3500 N N . VAL A 1 454 ? 23.175 -5.271 -19.217 1.00 78.62 454 VAL A N 1
ATOM 3501 C CA . VAL A 1 454 ? 22.041 -5.606 -20.102 1.00 78.62 454 VAL A CA 1
ATOM 3502 C C . VAL A 1 454 ? 22.443 -5.548 -21.579 1.00 78.62 454 VAL A C 1
ATOM 3504 O O . VAL A 1 454 ? 21.927 -6.312 -22.386 1.00 78.62 454 VAL A O 1
ATOM 3507 N N . ASN A 1 455 ? 23.395 -4.682 -21.925 1.00 80.50 455 ASN A N 1
ATOM 3508 C CA . ASN A 1 455 ? 23.946 -4.571 -23.274 1.00 80.50 455 ASN A CA 1
ATOM 3509 C C . ASN A 1 455 ? 25.215 -5.425 -23.483 1.00 80.50 455 ASN A C 1
ATOM 3511 O O . ASN A 1 455 ? 25.988 -5.144 -24.397 1.00 80.50 455 ASN A O 1
ATOM 3515 N N . GLU A 1 456 ? 25.459 -6.429 -22.630 1.00 85.38 456 GLU A N 1
ATOM 3516 C CA . GLU A 1 456 ? 26.610 -7.351 -22.691 1.00 85.38 456 GLU A CA 1
ATOM 3517 C C . GLU A 1 456 ? 27.995 -6.662 -22.628 1.00 85.38 456 GLU A C 1
ATOM 3519 O O . GLU A 1 456 ? 29.028 -7.247 -22.963 1.00 85.38 456 GLU A O 1
ATOM 3524 N N . ARG A 1 457 ? 28.056 -5.416 -22.141 1.00 89.94 457 ARG A N 1
ATOM 3525 C CA . ARG A 1 457 ? 29.284 -4.629 -21.914 1.00 89.94 457 ARG A CA 1
ATOM 3526 C C . ARG A 1 457 ? 29.881 -4.934 -20.540 1.00 89.94 457 ARG A C 1
ATOM 3528 O O . ARG A 1 457 ? 30.022 -4.064 -19.679 1.00 89.94 457 ARG A O 1
ATOM 3535 N N . PHE A 1 458 ? 30.174 -6.211 -20.312 1.00 91.19 458 PHE A N 1
ATOM 3536 C CA . PHE A 1 458 ? 30.659 -6.733 -19.033 1.00 91.19 458 PHE A CA 1
ATOM 3537 C C . PHE A 1 458 ? 31.976 -6.102 -18.538 1.00 91.19 458 PHE A C 1
ATOM 3539 O O . PHE A 1 458 ? 32.041 -5.777 -17.350 1.00 91.19 458 PHE A O 1
ATOM 3546 N N . PRO A 1 459 ? 32.997 -5.850 -19.387 1.00 93.94 459 PRO A N 1
ATOM 3547 C CA . PRO A 1 459 ? 34.229 -5.198 -18.937 1.00 93.94 459 PRO A CA 1
ATOM 3548 C C . PRO A 1 459 ? 33.990 -3.789 -18.381 1.00 93.94 459 PRO A C 1
ATOM 3550 O O . PRO A 1 459 ? 34.542 -3.431 -17.343 1.00 93.94 459 PRO A O 1
ATOM 3553 N N . GLU A 1 460 ? 33.143 -2.994 -19.034 1.00 92.62 460 GLU A N 1
ATOM 3554 C CA . GLU A 1 460 ? 32.805 -1.643 -18.581 1.00 92.62 460 GLU A CA 1
ATOM 3555 C C . GLU A 1 460 ? 31.938 -1.659 -17.318 1.00 92.62 460 GLU A C 1
ATOM 3557 O O . GLU A 1 460 ? 32.175 -0.872 -16.396 1.00 92.62 460 GLU A O 1
ATOM 3562 N N . ALA A 1 461 ? 30.988 -2.597 -17.236 1.00 92.06 461 ALA A N 1
ATOM 3563 C CA . ALA A 1 461 ? 30.184 -2.803 -16.035 1.00 92.06 461 ALA A CA 1
ATOM 3564 C C . ALA A 1 461 ? 31.051 -3.162 -14.826 1.00 92.06 461 ALA A C 1
ATOM 3566 O O . ALA A 1 461 ? 30.835 -2.625 -13.738 1.00 92.06 461 ALA A O 1
ATOM 3567 N N . ARG A 1 462 ? 32.057 -4.024 -15.017 1.00 96.50 462 ARG A N 1
ATOM 3568 C CA . ARG A 1 462 ? 32.990 -4.427 -13.961 1.00 96.50 462 ARG A CA 1
ATOM 3569 C C . ARG A 1 462 ? 33.744 -3.226 -13.406 1.00 96.50 462 ARG A C 1
ATOM 3571 O O . ARG A 1 462 ? 33.696 -3.013 -12.201 1.00 96.50 462 ARG A O 1
ATOM 3578 N N . VAL A 1 463 ? 34.355 -2.416 -14.273 1.00 96.81 463 VAL A N 1
ATOM 3579 C CA . VAL A 1 463 ? 35.080 -1.201 -13.856 1.00 96.81 463 VAL A CA 1
ATOM 3580 C C . VAL A 1 463 ? 34.156 -0.257 -13.084 1.00 96.81 463 VAL A C 1
ATOM 3582 O O . VAL A 1 463 ? 34.505 0.213 -12.006 1.00 96.81 463 VAL A O 1
ATOM 3585 N N . THR A 1 464 ? 32.935 -0.040 -13.577 1.00 93.69 464 THR A N 1
ATOM 3586 C CA . THR A 1 464 ? 31.961 0.850 -12.925 1.00 93.69 464 THR A CA 1
ATOM 3587 C C . THR A 1 464 ? 31.560 0.360 -11.523 1.00 93.69 464 THR A C 1
ATOM 3589 O O . THR A 1 464 ? 31.359 1.166 -10.610 1.00 93.69 464 THR A O 1
ATOM 3592 N N . LEU A 1 465 ? 31.442 -0.957 -11.337 1.00 94.50 465 LEU A N 1
ATOM 3593 C CA . LEU A 1 465 ? 31.110 -1.583 -10.054 1.00 94.50 465 LEU A CA 1
ATOM 3594 C C . LEU A 1 465 ? 32.296 -1.629 -9.089 1.00 94.50 465 LEU A C 1
ATOM 3596 O O . LEU A 1 465 ? 32.105 -1.443 -7.888 1.00 94.50 465 LEU A O 1
ATOM 3600 N N . GLU A 1 466 ? 33.505 -1.863 -9.596 1.00 96.31 466 GLU A N 1
ATOM 3601 C CA . GLU A 1 466 ? 34.741 -1.800 -8.814 1.00 96.31 466 GLU A CA 1
ATOM 3602 C C . GLU A 1 466 ? 34.961 -0.382 -8.281 1.00 96.31 466 GLU A C 1
ATOM 3604 O O . GLU A 1 466 ? 35.129 -0.222 -7.074 1.00 96.31 466 GLU A O 1
ATOM 3609 N N . ASP A 1 467 ? 34.802 0.644 -9.123 1.00 94.75 467 ASP A N 1
ATOM 3610 C CA . ASP A 1 467 ? 34.806 2.050 -8.700 1.00 94.75 467 ASP A CA 1
ATOM 3611 C C . ASP A 1 467 ? 33.787 2.303 -7.572 1.00 94.75 467 ASP A C 1
ATOM 3613 O O . ASP A 1 467 ? 34.078 2.971 -6.577 1.00 94.75 467 ASP A O 1
ATOM 3617 N N . ALA A 1 468 ? 32.567 1.769 -7.705 1.00 91.88 468 ALA A N 1
ATOM 3618 C CA . ALA A 1 468 ? 31.532 1.921 -6.683 1.00 91.88 468 ALA A CA 1
ATOM 3619 C C . ALA A 1 468 ? 31.928 1.259 -5.347 1.00 91.88 468 ALA A C 1
ATOM 3621 O O . ALA A 1 468 ? 31.620 1.805 -4.284 1.00 91.88 468 ALA A O 1
ATOM 3622 N N . LEU A 1 469 ? 32.633 0.123 -5.385 1.00 94.25 469 LEU A N 1
ATOM 3623 C CA . LEU A 1 469 ? 33.159 -0.551 -4.194 1.00 94.25 469 LEU A CA 1
ATOM 3624 C C . LEU A 1 469 ? 34.389 0.139 -3.599 1.00 94.25 469 LEU A C 1
ATOM 3626 O O . LEU A 1 469 ? 34.566 0.084 -2.384 1.00 94.25 469 LEU A O 1
ATOM 3630 N N . GLU A 1 470 ? 35.214 0.817 -4.396 1.00 94.56 470 GLU A N 1
ATOM 3631 C CA . GLU A 1 470 ? 36.287 1.663 -3.859 1.00 94.56 470 GLU A CA 1
ATOM 3632 C C . GLU A 1 470 ? 35.719 2.804 -3.003 1.00 94.56 470 GLU A C 1
ATOM 3634 O O . GLU A 1 470 ? 36.270 3.132 -1.949 1.00 94.56 470 GLU A O 1
ATOM 3639 N N . MET A 1 471 ? 34.582 3.374 -3.415 1.00 90.44 471 MET A N 1
ATOM 3640 C CA . MET A 1 471 ? 33.877 4.419 -2.664 1.00 90.44 471 MET A CA 1
ATOM 3641 C C . MET A 1 471 ? 33.102 3.871 -1.468 1.00 90.44 471 MET A C 1
ATOM 3643 O O . MET A 1 471 ? 33.124 4.457 -0.384 1.00 90.44 471 MET A O 1
ATOM 3647 N N . GLN A 1 472 ? 32.399 2.755 -1.658 1.00 92.25 472 GLN A N 1
ATOM 3648 C CA . GLN A 1 472 ? 31.598 2.116 -0.623 1.00 92.25 472 GLN A CA 1
ATOM 3649 C C . GLN A 1 472 ? 31.840 0.602 -0.620 1.00 92.25 472 GLN A C 1
ATOM 3651 O O . GLN A 1 472 ? 31.072 -0.148 -1.228 1.00 92.25 472 GLN A O 1
ATOM 3656 N N . PRO A 1 473 ? 32.855 0.136 0.132 1.00 92.69 473 PRO A N 1
ATOM 3657 C CA . PRO A 1 473 ? 33.210 -1.283 0.194 1.00 92.69 473 PRO A CA 1
ATOM 3658 C C . PRO A 1 473 ? 32.079 -2.184 0.703 1.00 92.69 473 PRO A C 1
ATOM 3660 O O . PRO A 1 473 ? 32.003 -3.350 0.338 1.00 92.69 473 PRO A O 1
ATOM 3663 N N . ASP A 1 474 ? 31.173 -1.637 1.518 1.00 91.19 474 ASP A N 1
ATOM 3664 C CA . ASP A 1 474 ? 30.011 -2.349 2.056 1.00 91.19 474 ASP A CA 1
ATOM 3665 C C . ASP A 1 474 ? 28.753 -2.166 1.178 1.00 91.19 474 ASP A C 1
ATOM 3667 O O . ASP A 1 474 ? 27.626 -2.138 1.677 1.00 91.19 474 ASP A O 1
ATOM 3671 N N . ASN A 1 475 ? 28.904 -2.000 -0.142 1.00 88.81 475 ASN A N 1
ATOM 3672 C CA . ASN A 1 475 ? 27.766 -1.912 -1.058 1.00 88.81 475 ASN A CA 1
ATOM 3673 C C . ASN A 1 475 ? 27.372 -3.303 -1.579 1.00 88.81 475 ASN A C 1
ATOM 3675 O O . ASN A 1 475 ? 27.952 -3.837 -2.524 1.00 88.81 475 ASN A O 1
ATOM 3679 N N . ALA A 1 476 ? 26.340 -3.890 -0.969 1.00 85.50 476 ALA A N 1
ATOM 3680 C CA . ALA A 1 476 ? 25.882 -5.230 -1.328 1.00 85.50 476 ALA A CA 1
ATOM 3681 C C . ALA A 1 476 ? 25.417 -5.340 -2.795 1.00 85.50 476 ALA A C 1
ATOM 3683 O O . ALA A 1 476 ? 25.651 -6.367 -3.422 1.00 85.50 476 ALA A O 1
ATOM 3684 N N . LEU A 1 477 ? 24.806 -4.293 -3.370 1.00 82.44 477 LEU A N 1
ATOM 3685 C CA . LEU A 1 477 ? 24.352 -4.310 -4.769 1.00 82.44 477 LEU A CA 1
ATOM 3686 C C . LEU A 1 477 ? 25.525 -4.335 -5.751 1.00 82.44 477 LEU A C 1
ATOM 3688 O O . LEU A 1 477 ? 25.451 -5.032 -6.762 1.00 82.44 477 LEU A O 1
ATOM 3692 N N . ALA A 1 478 ? 26.619 -3.637 -5.439 1.00 88.00 478 ALA A N 1
ATOM 3693 C CA . ALA A 1 478 ? 27.805 -3.658 -6.283 1.00 88.00 478 ALA A CA 1
ATOM 3694 C C . ALA A 1 478 ? 28.484 -5.040 -6.282 1.00 88.00 478 ALA A C 1
ATOM 3696 O O . ALA A 1 478 ? 28.844 -5.560 -7.339 1.00 88.00 478 ALA A O 1
ATOM 3697 N N . HIS A 1 479 ? 28.558 -5.694 -5.115 1.00 91.62 479 HIS A N 1
ATOM 3698 C CA . HIS A 1 479 ? 29.006 -7.087 -5.018 1.00 91.62 479 HIS A CA 1
ATOM 3699 C C . HIS A 1 479 ? 28.118 -8.045 -5.824 1.00 91.62 479 HIS A C 1
ATOM 3701 O O . HIS A 1 479 ? 28.630 -8.917 -6.518 1.00 91.62 479 HIS A O 1
ATOM 3707 N N . VAL A 1 480 ? 26.797 -7.871 -5.787 1.00 87.44 480 VAL A N 1
ATOM 3708 C CA . VAL A 1 480 ? 25.866 -8.676 -6.595 1.00 87.44 480 VAL A CA 1
ATOM 3709 C C . VAL A 1 480 ? 26.082 -8.469 -8.091 1.00 87.44 480 VAL A C 1
ATOM 3711 O O . VAL A 1 480 ? 26.071 -9.441 -8.844 1.00 87.44 480 VAL A O 1
ATOM 3714 N N . GLY A 1 481 ? 26.292 -7.225 -8.526 1.00 83.62 481 GLY A N 1
ATOM 3715 C CA . GLY A 1 481 ? 26.619 -6.917 -9.917 1.00 83.62 481 GLY A CA 1
ATOM 3716 C C . GLY A 1 481 ? 27.878 -7.654 -10.375 1.00 83.62 481 GLY A C 1
ATOM 3717 O O . GLY A 1 481 ? 27.837 -8.354 -11.381 1.00 83.62 481 GLY A O 1
ATOM 3718 N N . LEU A 1 482 ? 28.960 -7.594 -9.590 1.00 93.62 482 LEU A N 1
ATOM 3719 C CA . LEU A 1 482 ? 30.211 -8.295 -9.908 1.00 93.62 482 LEU A CA 1
ATOM 3720 C C . LEU A 1 482 ? 30.029 -9.812 -9.942 1.00 93.62 482 LEU A C 1
ATOM 3722 O O . LEU A 1 482 ? 30.532 -10.461 -10.851 1.00 93.62 482 LEU A O 1
ATOM 3726 N N . ALA A 1 483 ? 29.233 -10.370 -9.026 1.00 88.75 483 ALA A N 1
ATOM 3727 C CA . ALA A 1 483 ? 28.917 -11.792 -9.053 1.00 88.75 483 ALA A CA 1
ATOM 3728 C C . ALA A 1 483 ? 28.192 -12.214 -10.341 1.00 88.75 483 ALA A C 1
ATOM 3730 O O . ALA A 1 483 ? 28.466 -13.291 -10.864 1.00 88.75 483 ALA A O 1
ATOM 3731 N N . ARG A 1 484 ? 27.288 -11.381 -10.874 1.00 86.31 484 ARG A N 1
ATOM 3732 C CA . ARG A 1 484 ? 26.607 -11.653 -12.153 1.00 86.31 484 ARG A CA 1
ATOM 3733 C C . ARG A 1 484 ? 27.579 -11.631 -13.327 1.00 86.31 484 ARG A C 1
ATOM 3735 O O . ARG A 1 484 ? 27.502 -12.510 -14.180 1.00 86.31 484 ARG A O 1
ATOM 3742 N N . ILE A 1 485 ? 28.501 -10.669 -13.343 1.00 90.69 485 ILE A N 1
ATOM 3743 C CA . ILE A 1 485 ? 29.551 -10.589 -14.366 1.00 90.69 485 ILE A CA 1
ATOM 3744 C C . ILE A 1 485 ? 30.447 -11.831 -14.300 1.00 90.69 485 ILE A C 1
ATOM 3746 O O . ILE A 1 485 ? 30.665 -12.487 -15.313 1.00 90.69 485 ILE A O 1
ATOM 3750 N N . ASP A 1 486 ? 30.902 -12.204 -13.103 1.00 91.00 486 ASP A N 1
ATOM 3751 C CA . ASP A 1 486 ? 31.745 -13.382 -12.892 1.00 91.00 486 ASP A CA 1
ATOM 3752 C C . ASP A 1 486 ? 31.053 -14.677 -13.348 1.00 91.00 486 ASP A C 1
ATOM 3754 O O . ASP A 1 486 ? 31.696 -15.539 -13.943 1.00 91.00 486 ASP A O 1
ATOM 3758 N N . VAL A 1 487 ? 29.741 -14.826 -13.124 1.00 85.81 487 VAL A N 1
ATOM 3759 C CA . VAL A 1 487 ? 28.982 -15.969 -13.663 1.00 85.81 487 VAL A CA 1
ATOM 3760 C C . VAL A 1 487 ? 28.925 -15.926 -15.185 1.00 85.81 487 VAL A C 1
ATOM 3762 O O . VAL A 1 487 ? 29.205 -16.954 -15.806 1.00 85.81 487 VAL A O 1
ATOM 3765 N N . ALA A 1 488 ? 28.606 -14.778 -15.787 1.00 84.06 488 ALA A N 1
ATOM 3766 C CA . ALA A 1 488 ? 28.564 -14.635 -17.244 1.00 84.06 488 ALA A CA 1
ATOM 3767 C C . ALA A 1 488 ? 29.919 -14.980 -17.897 1.00 84.06 488 ALA A C 1
ATOM 3769 O O . ALA A 1 488 ? 29.966 -15.567 -18.978 1.00 84.06 488 ALA A O 1
ATOM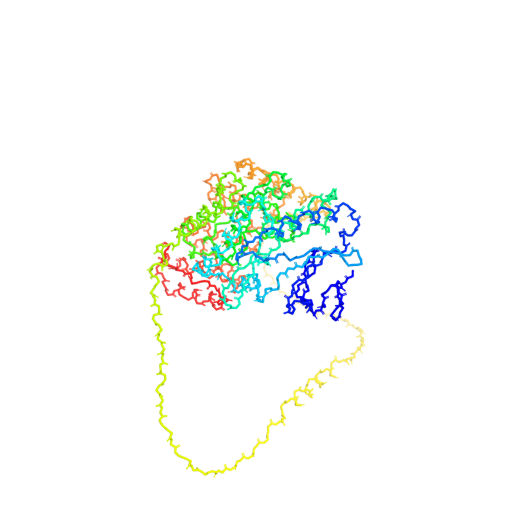 3770 N N . GLU A 1 489 ? 31.026 -14.691 -17.209 1.00 87.50 489 GLU A N 1
ATOM 3771 C CA . GLU A 1 489 ? 32.393 -15.013 -17.636 1.00 87.50 489 GLU A CA 1
ATOM 3772 C C . GLU A 1 489 ? 32.853 -16.435 -17.239 1.00 87.50 489 GLU A C 1
ATOM 3774 O O . GLU A 1 489 ? 33.926 -16.886 -17.651 1.00 87.50 489 GLU A O 1
ATOM 3779 N N . GLY A 1 490 ? 32.048 -17.174 -16.469 1.00 87.75 490 GLY A N 1
ATOM 3780 C CA . GLY A 1 490 ? 32.329 -18.540 -16.021 1.00 87.75 490 GLY A CA 1
ATOM 3781 C C . GLY A 1 490 ? 33.245 -18.657 -14.793 1.00 87.75 490 GLY A C 1
ATOM 3782 O O . GLY A 1 490 ? 33.626 -19.773 -14.422 1.00 87.75 490 GLY A O 1
ATOM 3783 N N . ASP A 1 491 ? 33.583 -17.554 -14.123 1.00 91.38 491 ASP A N 1
ATOM 3784 C CA . ASP A 1 491 ? 34.340 -17.536 -12.866 1.00 91.38 491 ASP A CA 1
ATOM 3785 C C . ASP A 1 491 ? 33.424 -17.709 -11.643 1.00 91.38 491 ASP A C 1
ATOM 3787 O O . ASP A 1 491 ? 33.226 -16.824 -10.808 1.00 91.38 491 ASP A O 1
ATOM 3791 N N . LEU A 1 492 ? 32.890 -18.921 -11.486 1.00 86.75 492 LEU A N 1
ATOM 3792 C CA . LEU A 1 492 ? 31.998 -19.266 -10.371 1.00 86.75 492 LEU A CA 1
ATOM 3793 C C . LEU A 1 492 ? 32.644 -19.085 -8.986 1.00 86.75 492 LEU A C 1
ATOM 3795 O O . LEU A 1 492 ? 31.944 -18.966 -7.977 1.00 86.75 492 LEU A O 1
ATOM 3799 N N . LYS A 1 493 ? 33.979 -19.100 -8.913 1.00 89.19 493 LYS A N 1
ATOM 3800 C CA . LYS A 1 493 ? 34.704 -18.956 -7.650 1.00 89.19 493 LYS A CA 1
ATOM 3801 C C . LYS A 1 493 ? 34.678 -17.505 -7.181 1.00 89.19 493 LYS A C 1
ATOM 3803 O O . LYS A 1 493 ? 34.386 -17.270 -6.006 1.00 89.19 493 LYS A O 1
ATOM 3808 N N . SER A 1 494 ? 34.983 -16.566 -8.074 1.00 90.19 494 SER A N 1
ATOM 3809 C CA . SER A 1 494 ? 34.905 -15.132 -7.778 1.00 90.19 494 SER A CA 1
ATOM 3810 C C . SER A 1 494 ? 33.452 -14.718 -7.541 1.00 90.19 494 SER A C 1
ATOM 3812 O O . SER A 1 494 ? 33.167 -14.105 -6.508 1.00 90.19 494 SER A O 1
ATOM 3814 N N . ALA A 1 495 ? 32.513 -15.235 -8.345 1.00 87.00 495 ALA A N 1
ATOM 3815 C CA . ALA A 1 495 ? 31.082 -15.021 -8.137 1.00 87.00 495 ALA A CA 1
ATOM 3816 C C . ALA A 1 495 ? 30.632 -15.411 -6.721 1.00 87.00 495 ALA A C 1
ATOM 3818 O O . ALA A 1 495 ? 30.007 -14.621 -6.012 1.00 87.00 495 ALA A O 1
ATOM 3819 N N . GLY A 1 496 ? 31.006 -16.611 -6.264 1.00 82.12 496 GLY A N 1
ATOM 3820 C CA . GLY A 1 496 ? 30.692 -17.078 -4.914 1.00 82.12 496 GLY A CA 1
ATOM 3821 C C . GLY A 1 496 ? 31.278 -16.191 -3.811 1.00 82.12 496 GLY A C 1
ATOM 3822 O O . GLY A 1 496 ? 30.621 -15.957 -2.798 1.00 82.12 496 GLY A O 1
ATOM 3823 N N . ALA A 1 497 ? 32.487 -15.654 -4.005 1.00 90.75 497 ALA A N 1
ATOM 3824 C CA . ALA A 1 497 ? 33.110 -14.745 -3.044 1.00 90.75 497 ALA A CA 1
ATOM 3825 C C . ALA A 1 497 ? 32.365 -13.403 -2.953 1.00 90.75 497 ALA A C 1
ATOM 3827 O O . ALA A 1 497 ? 32.128 -12.910 -1.847 1.00 90.75 497 ALA A O 1
ATOM 3828 N N . HIS A 1 498 ? 31.955 -12.841 -4.092 1.00 90.12 498 HIS A N 1
ATOM 3829 C CA . HIS A 1 498 ? 31.164 -11.614 -4.135 1.00 90.12 498 HIS A CA 1
ATOM 3830 C C . HIS A 1 498 ? 29.780 -11.797 -3.491 1.00 90.12 498 HIS A C 1
ATOM 3832 O O . HIS A 1 498 ? 29.365 -10.948 -2.703 1.00 90.12 498 HIS A O 1
ATOM 3838 N N . LEU A 1 499 ? 29.100 -12.924 -3.725 1.00 84.38 499 LEU A N 1
ATOM 3839 C CA . LEU A 1 499 ? 27.807 -13.228 -3.089 1.00 84.38 499 LEU A CA 1
ATOM 3840 C C . LEU A 1 499 ? 27.921 -13.422 -1.578 1.00 84.38 499 LEU A C 1
ATOM 3842 O O . LEU A 1 499 ? 27.091 -12.912 -0.828 1.00 84.38 499 LEU A O 1
ATOM 3846 N N . GLU A 1 500 ? 28.954 -14.126 -1.113 1.00 87.19 500 GLU A N 1
ATOM 3847 C CA . GLU A 1 500 ? 29.224 -14.274 0.320 1.00 87.19 500 GLU A CA 1
ATOM 3848 C C . GLU A 1 500 ? 29.480 -12.917 0.979 1.00 87.19 500 GLU A C 1
ATOM 3850 O O . GLU A 1 500 ? 28.980 -12.650 2.073 1.00 87.19 500 GLU A O 1
ATOM 3855 N N . GLN A 1 501 ? 30.213 -12.028 0.308 1.00 88.75 501 GLN A N 1
ATOM 3856 C CA . GLN A 1 501 ? 30.441 -10.677 0.805 1.00 88.75 501 GLN A CA 1
ATOM 3857 C C . GLN A 1 501 ? 29.143 -9.855 0.830 1.00 88.75 501 GLN A C 1
ATOM 3859 O O . GLN A 1 501 ? 28.843 -9.237 1.852 1.00 88.75 501 GLN A O 1
ATOM 3864 N N . ALA A 1 502 ? 28.320 -9.915 -0.223 1.00 83.81 502 ALA A N 1
ATOM 3865 C CA . ALA A 1 502 ? 27.003 -9.274 -0.250 1.00 83.81 502 ALA A CA 1
ATOM 3866 C C . ALA A 1 502 ? 26.094 -9.776 0.886 1.00 83.81 502 ALA A C 1
ATOM 3868 O O . ALA A 1 502 ? 25.481 -8.969 1.586 1.00 83.81 502 ALA A O 1
ATOM 3869 N N . ARG A 1 503 ? 26.071 -11.094 1.132 1.00 83.94 503 ARG A N 1
ATOM 3870 C CA . ARG A 1 503 ? 25.314 -11.734 2.220 1.00 83.94 503 ARG A CA 1
ATOM 3871 C C . ARG A 1 503 ? 25.842 -11.342 3.601 1.00 83.94 503 ARG A C 1
ATOM 3873 O O . ARG A 1 503 ? 25.056 -11.165 4.523 1.00 83.94 503 ARG A O 1
ATOM 3880 N N . ARG A 1 504 ? 27.154 -11.164 3.777 1.00 88.38 504 ARG A N 1
ATOM 3881 C CA . ARG A 1 504 ? 27.715 -10.642 5.039 1.00 88.38 504 ARG A CA 1
ATOM 3882 C C . ARG A 1 504 ? 27.277 -9.211 5.317 1.00 88.38 504 ARG A C 1
ATOM 3884 O O . ARG A 1 504 ? 26.961 -8.896 6.460 1.00 88.38 504 ARG A O 1
ATOM 3891 N N . ILE A 1 505 ? 27.273 -8.366 4.289 1.00 84.69 505 ILE A N 1
ATOM 3892 C CA . ILE A 1 505 ? 26.862 -6.962 4.394 1.00 84.69 505 ILE A CA 1
ATOM 3893 C C . ILE A 1 505 ? 25.354 -6.868 4.661 1.00 84.69 505 ILE A C 1
ATOM 3895 O O . ILE A 1 505 ? 24.921 -6.092 5.513 1.00 84.69 505 ILE A O 1
ATOM 3899 N N . LYS A 1 506 ? 24.550 -7.668 3.952 1.00 81.31 506 LYS A N 1
ATOM 3900 C CA . LYS A 1 506 ? 23.090 -7.696 4.068 1.00 81.31 506 LYS A CA 1
ATOM 3901 C C . LYS A 1 506 ? 22.596 -9.146 4.236 1.00 81.31 506 LYS A C 1
ATOM 3903 O O . LYS A 1 506 ? 22.229 -9.776 3.246 1.00 81.31 506 LYS A O 1
ATOM 3908 N N . PRO A 1 507 ? 22.562 -9.673 5.478 1.00 70.00 507 PRO A N 1
ATOM 3909 C CA . PRO A 1 507 ? 22.189 -11.066 5.769 1.00 70.00 507 PRO A CA 1
ATOM 3910 C C . PRO A 1 507 ? 20.774 -11.449 5.336 1.00 70.00 507 PRO A C 1
ATOM 3912 O O . PRO A 1 507 ? 20.539 -12.602 4.989 1.00 70.00 507 PRO A O 1
ATOM 3915 N N . ASP A 1 508 ? 19.868 -10.470 5.308 1.00 62.69 508 ASP A N 1
ATOM 3916 C CA . ASP A 1 508 ? 18.461 -10.641 4.928 1.00 62.69 508 ASP A CA 1
ATOM 3917 C C . ASP A 1 508 ? 18.219 -10.397 3.423 1.00 62.69 508 ASP A C 1
ATOM 3919 O O . ASP A 1 508 ? 17.089 -10.175 2.987 1.00 62.69 508 ASP A O 1
ATOM 3923 N N . MET A 1 509 ? 19.281 -10.358 2.609 1.00 55.34 509 MET A N 1
ATOM 3924 C CA . MET A 1 509 ? 19.161 -10.271 1.153 1.00 55.34 509 MET A CA 1
ATOM 3925 C C . MET A 1 509 ? 18.660 -11.626 0.608 1.00 55.34 509 MET A C 1
ATOM 3927 O O . MET A 1 509 ? 19.218 -12.657 0.996 1.00 55.34 509 MET A O 1
ATOM 3931 N N . PRO A 1 510 ? 17.622 -11.654 -0.257 1.00 49.19 510 PRO A N 1
ATOM 3932 C CA . PRO A 1 510 ? 17.090 -12.899 -0.823 1.00 49.19 510 PRO A CA 1
ATOM 3933 C C . PRO A 1 510 ? 18.182 -13.703 -1.545 1.00 49.19 510 PRO A C 1
ATOM 3935 O O . PRO A 1 510 ? 19.193 -13.137 -1.968 1.00 49.19 510 PRO A O 1
ATOM 3938 N N . GLU A 1 511 ? 18.018 -15.027 -1.653 1.00 46.94 511 GLU A N 1
ATOM 3939 C CA . GLU A 1 511 ? 18.989 -15.877 -2.351 1.00 46.94 511 GLU A CA 1
ATOM 3940 C C . GLU A 1 511 ? 19.020 -15.516 -3.835 1.00 46.94 511 GLU A C 1
ATOM 3942 O O . GLU A 1 511 ? 18.163 -15.913 -4.611 1.00 46.94 511 GLU A O 1
ATOM 3947 N N . ILE A 1 512 ? 20.029 -14.750 -4.240 1.00 49.59 512 ILE A N 1
ATOM 3948 C CA . ILE A 1 512 ? 20.173 -14.331 -5.630 1.00 49.59 512 ILE A CA 1
ATOM 3949 C C . ILE A 1 512 ? 20.570 -15.559 -6.439 1.00 49.59 512 ILE A C 1
ATOM 3951 O O . ILE A 1 512 ? 21.695 -16.053 -6.336 1.00 49.59 512 ILE A O 1
ATOM 3955 N N . ASN A 1 513 ? 19.631 -16.058 -7.235 1.00 45.97 513 ASN A N 1
ATOM 3956 C CA . ASN A 1 513 ? 19.858 -17.179 -8.126 1.00 45.97 513 ASN A CA 1
ATOM 3957 C C . ASN A 1 513 ? 20.728 -16.707 -9.301 1.00 45.97 513 ASN A C 1
ATOM 3959 O O . ASN A 1 513 ? 20.245 -16.144 -10.278 1.00 45.97 513 ASN A O 1
ATOM 3963 N N . VAL A 1 514 ? 22.046 -16.877 -9.186 1.00 44.91 514 VAL A N 1
ATOM 3964 C CA . VAL A 1 514 ? 23.018 -16.367 -10.175 1.00 44.91 514 VAL A CA 1
ATOM 3965 C C . VAL A 1 514 ? 23.140 -17.286 -11.398 1.00 44.91 514 VAL A C 1
ATOM 3967 O O . VAL A 1 514 ? 24.072 -17.149 -12.171 1.00 44.91 514 VAL A O 1
ATOM 3970 N N . VAL A 1 515 ? 22.236 -18.256 -11.568 1.00 35.09 515 VAL A N 1
ATOM 3971 C CA . VAL A 1 515 ? 22.341 -19.323 -12.584 1.00 35.09 515 VAL A CA 1
ATOM 3972 C C . VAL A 1 515 ? 21.380 -19.120 -13.769 1.00 35.09 515 VAL A C 1
ATOM 3974 O O . VAL A 1 515 ? 21.459 -19.861 -14.741 1.00 35.09 515 VAL A O 1
ATOM 3977 N N . GLU A 1 516 ? 20.510 -18.108 -13.743 1.00 31.20 516 GLU A N 1
ATOM 3978 C CA . GLU A 1 516 ? 19.567 -17.812 -14.842 1.00 31.20 516 GLU A CA 1
ATOM 3979 C C . GLU A 1 516 ? 19.868 -16.476 -15.549 1.00 31.20 516 GLU A C 1
ATOM 3981 O O . GLU A 1 516 ? 18.954 -15.707 -15.843 1.00 31.20 516 GLU A O 1
ATOM 3986 N N . ALA A 1 517 ? 21.154 -16.195 -15.797 1.00 29.20 517 ALA A N 1
ATOM 3987 C CA . ALA A 1 517 ? 21.587 -15.142 -16.723 1.00 29.20 517 ALA A CA 1
ATOM 3988 C C . ALA A 1 517 ? 21.719 -15.695 -18.149 1.00 29.20 517 ALA A C 1
ATOM 3990 O O . ALA A 1 517 ? 22.334 -16.780 -18.297 1.00 29.20 517 ALA A O 1
#

Nearest PDB structures (foldseek):
  7kl2-assembly1_A  TM=8.074E-01  e=3.702E-14  Homo sapiens
  7ujs-assembly1_A  TM=7.983E-01  e=4.869E-14  Homo sapiens
  5u6y-assembly1_A  TM=6.593E-01  e=2.500E-15  Rattus norvegicus
  4wot-assembly2_D  TM=7.732E-01  e=2.838E-12  Homo sapiens
  8x8y-assembly2_B  TM=7.611E-01  e=5.786E-11  Homo sapiens

Radius of gyration: 31.96 Å; Cα contacts (8 Å, |Δi|>4): 684; chains: 1; bounding box: 98×83×76 Å

Sequence (517 aa):
MAFTPGETVGSYRIIEKIGHGGMATVYKAYHAPLDRDVAIKVLHPAFKNDPQFFSRFQREARIVAKLEHSNIVPVYDFSEHEGEPYLVMRYVQGDTLKPHLQNGPLLPAEALRLMRPVCNALAYAHDQGVLHRDIKPSNIMLTPDGGVYLTDFGLARMVQAGESTLSQDMMVGTPQYISPEQAQGERNLDGRTDIYSLGVVLFEMLTGSVPFSGDTPFAVVHDHIYKPLPLPSVVNPDISPQVEKVILRALVKDKNDRFETVQALWQALEEALGPQVAQAPTIAKIVEEKPVLPPAKESSKKKFIIAGGSIAALLFICFCALIALNRGKEANDKPMSPEMAQQEPLHTPDKPPAEAPPVEPPPLAEEEESFAEAERLHQEGQELLAAGDPMGALIPLLQAIDLHRGFIPAYTAAAEAFLATDQPLEAADALQAGIESNPQDIRLRLYLSHLQMVNERFPEARVTLEDALEMQPDNALAHVGLARIDVAEGDLKSAGAHLEQARRIKPDMPEINVVEA

Foldseek 3Di:
DDDDQQDDFPQWHFHAWDDDALFWTKTWTARVVVRDIKIKTWTDCVQLPDPVLVVVVVVQLVLQQPQDDQAAWHWDDWDDDPSITMTITHDAAFAFQVVVLLLPAADLVVLLLQLVSVLVSLQSCQVSVFHQQADDRRQWGAHPVGHIHGYRTPVVVSLLPDPDDPDLSSPRHDLLQFALCVLVVPPDDHSLRVLQSVLQRSLCNHLSDGQDDDPGSNRSSVCLQFNDGDQSCVRPVVQDPQQSVLSNLSSDNPSVSHDPGSVSSSVSSCVSCVVVVVPDPPPDDPPPPDDDDDDDDDDDDDDDDDDDPDDVVPVVVVVVVVVPPPDDDDDDDDDDDDDYDDDDDDDDDDDDDDDDPDDDPPPPVLVVVLLVQLVVLQVVLSVCVSVVNLVVSLVSLVVSCVSPVQPLSSLCSNLVSCVSVVNLVVSLVSLVSSCVSPVLPLVSLLVSLVSCVVVVVLVSSLVSLVSSCVNPVLDLSSLCSVLLSCVVVPNNVSSVVSNVSSCVSPVSRPDPPSPPD

pLDDT: mean 77.63, std 21.41, range [28.05, 98.62]

Secondary structure (DSSP, 8-state):
----TT-EETTEEEEEEEEE-SSEEEEEEEEGGGTEEEEEEEE-GGGGG-HHHHHHHHHHHHHHTT---TTBPPEEEEEEETTEEEEEEEPP-SEEHHHHHTT-PPPHHHHHHHHHHHHHHHHHHHHTT------SGGGEEE-TTS-EEE--TTHHHHHHTSSS---TT---S-GGG--HHHHTT-S---HHHHHHHHHHHHHHHHHSS-S---SSHHHHHHHHHTSPPPPHHHH-TTS-HHHHHHHHHHH-SSGGGS-SSHHHHHHHHHHHHHHHHTTS------------PPP---------------SHHHHHHHHHHHHSSS------------------------PPPPPPPPPPPPPHHHHHHHHHHHHHHHHHHHHHHHTT-HHHHHHHHHHHHHH-TT-HHHHHHHHHHHHHTT-HHHHHHHHHHHHHH-TT-HHHHHHHHHHHHHTT-HHHHHHHHHHHHHH-TT-HHHHHHHHHHHHHTT-HHHHHHHHHHHHHH-TTS----TT--

Mean predicted aligned error: 19.18 Å

Solvent-accessible surface area (backbone atoms only — not comparable to full-atom values): 29950 Å² total; per-residue (Å²): 132,83,86,50,68,72,40,68,59,87,75,28,36,30,61,44,79,76,46,76,56,92,63,32,40,30,26,37,22,38,32,68,95,74,74,41,69,27,27,37,42,32,58,42,71,84,58,64,81,40,83,63,47,60,61,51,46,54,54,51,52,58,56,54,45,67,56,85,50,95,21,39,59,44,44,77,48,76,53,69,54,97,80,44,54,34,38,33,28,59,54,73,74,58,48,42,42,42,73,58,40,74,78,36,50,46,55,70,71,56,46,50,66,59,44,52,44,52,38,53,35,50,42,54,33,45,77,72,74,43,65,46,78,64,49,46,42,77,34,32,35,38,28,89,89,72,49,51,32,40,47,74,63,46,57,54,61,63,64,68,71,49,94,69,71,84,41,93,89,59,69,77,70,76,44,65,32,54,28,32,54,63,68,72,62,56,86,87,76,58,66,43,47,43,39,21,10,46,22,37,45,52,43,20,40,53,44,39,45,60,85,45,80,57,98,41,64,64,53,20,38,48,36,47,57,54,52,80,80,68,59,56,42,82,71,24,71,87,50,49,72,55,45,41,53,46,40,51,36,28,54,41,64,58,60,86,72,24,48,88,43,48,60,56,46,50,51,52,47,49,60,46,45,48,77,64,65,75,67,57,77,78,79,69,82,78,75,78,77,76,84,83,76,82,92,80,82,90,83,84,90,84,90,84,90,81,89,88,84,83,68,76,69,64,61,56,58,58,59,59,58,65,72,72,75,78,78,86,84,88,84,89,88,86,89,85,86,87,83,90,88,84,87,87,86,90,84,87,82,88,85,80,81,87,76,74,78,82,78,74,78,74,60,70,69,58,53,54,53,36,47,55,50,19,51,52,26,30,49,53,14,50,52,27,43,58,70,72,32,28,76,67,12,41,56,35,12,52,49,14,33,72,62,26,60,74,47,55,70,23,25,55,54,34,19,51,23,27,48,74,68,78,31,62,64,62,16,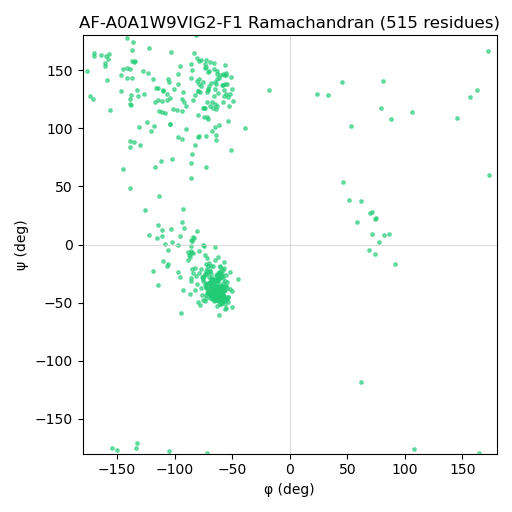44,51,31,28,49,54,34,31,71,54,38,78,81,46,52,66,46,34,54,51,41,22,50,56,27,46,77,69,70,35,46,74,62,18,45,53,36,29,50,54,41,34,74,76,36,76,80,41,37,68,42,28,46,52,48,18,49,48,25,38,78,73,65,39,56,67,61,14,51,52,26,44,52,51,19,37,70,65,38,72,87,56,76,86,77,76,71,82,83,123